Protein AF-0000000080483894 (afdb_homodimer)

Structure (mmCIF, N/CA/C/O backbone):
data_AF-0000000080483894-model_v1
#
loop_
_entity.id
_entity.type
_entity.pdbx_description
1 polymer 'Carbamoylphosphate synthase large subunit'
#
loop_
_atom_site.group_PDB
_atom_site.id
_atom_site.type_symbol
_atom_site.label_atom_id
_atom_site.label_alt_id
_atom_site.label_comp_id
_atom_site.label_asym_id
_atom_site.label_entity_id
_atom_site.label_seq_id
_atom_site.pdbx_PDB_ins_code
_atom_site.Cartn_x
_atom_site.Cartn_y
_atom_site.Cartn_z
_atom_site.occupancy
_atom_site.B_iso_or_equiv
_atom_site.auth_seq_id
_atom_site.auth_comp_id
_atom_site.auth_asym_id
_atom_site.auth_atom_id
_atom_site.pdbx_PDB_model_num
ATOM 1 N N . MET A 1 1 ? -11.719 -23.062 5.309 1 97.94 1 MET A N 1
ATOM 2 C CA . MET A 1 1 ? -10.555 -22.5 5.98 1 97.94 1 MET A CA 1
ATOM 3 C C . MET A 1 1 ? -9.719 -21.672 5.008 1 97.94 1 MET A C 1
ATOM 5 O O . MET A 1 1 ? -9.359 -22.156 3.932 1 97.94 1 MET A O 1
ATOM 9 N N . VAL A 1 2 ? -9.477 -20.438 5.348 1 97.06 2 VAL A N 1
ATOM 10 C CA . VAL A 1 2 ? -8.562 -19.562 4.613 1 97.06 2 VAL A CA 1
ATOM 11 C C . VAL A 1 2 ? -7.18 -19.609 5.254 1 97.06 2 VAL A C 1
ATOM 13 O O . VAL A 1 2 ? -7 -19.156 6.395 1 97.06 2 VAL A O 1
ATOM 16 N N . ALA A 1 3 ? -6.238 -20.188 4.531 1 96.38 3 ALA A N 1
ATOM 17 C CA . ALA A 1 3 ? -4.855 -20.234 5.004 1 96.38 3 ALA A CA 1
ATOM 18 C C . ALA A 1 3 ? -4.055 -19.047 4.488 1 96.38 3 ALA A C 1
ATOM 20 O O . ALA A 1 3 ? -4.016 -18.781 3.281 1 96.38 3 ALA A O 1
ATOM 21 N N . GLY A 1 4 ? -3.369 -18.359 5.324 1 93.06 4 GLY A N 1
ATOM 22 C CA . GLY A 1 4 ? -2.773 -17.078 4.988 1 93.06 4 GLY A CA 1
ATOM 23 C C . GLY A 1 4 ? -3.746 -15.914 5.113 1 93.06 4 GLY A C 1
ATOM 24 O O . GLY A 1 4 ? -3.871 -15.102 4.191 1 93.06 4 GLY A O 1
ATOM 25 N N . ALA A 1 5 ? -4.426 -15.883 6.266 1 90.25 5 ALA A N 1
ATOM 26 C CA . ALA A 1 5 ? -5.531 -14.953 6.473 1 90.25 5 ALA A CA 1
ATOM 27 C C . ALA A 1 5 ? -5.02 -13.516 6.574 1 90.25 5 ALA A C 1
ATOM 29 O O . ALA A 1 5 ? -5.785 -12.562 6.398 1 90.25 5 ALA A O 1
ATOM 30 N N . GLY A 1 6 ? -3.777 -13.359 6.816 1 83.56 6 GLY A N 1
ATOM 31 C CA . GLY A 1 6 ? -3.215 -12.031 6.984 1 83.56 6 GLY A CA 1
ATOM 32 C C . GLY A 1 6 ? -2.877 -11.359 5.668 1 83.56 6 GLY A C 1
ATOM 33 O O . GLY A 1 6 ? -2.502 -10.188 5.645 1 83.56 6 GLY A O 1
ATOM 34 N N . ARG A 1 7 ? -3.037 -12.109 4.602 1 84.75 7 ARG A N 1
ATOM 35 C CA . ARG A 1 7 ? -2.736 -11.547 3.289 1 84.75 7 ARG A CA 1
ATOM 36 C C . ARG A 1 7 ? -3.719 -10.438 2.93 1 84.75 7 ARG A C 1
ATOM 38 O O . ARG A 1 7 ? -4.91 -10.531 3.229 1 84.75 7 ARG A O 1
ATOM 45 N N . LEU A 1 8 ? -3.168 -9.43 2.246 1 79.75 8 LEU A N 1
ATOM 46 C CA . LEU A 1 8 ? -4.039 -8.367 1.763 1 79.75 8 LEU A CA 1
ATOM 47 C C . LEU A 1 8 ? -5.094 -8.914 0.809 1 79.75 8 LEU A C 1
ATOM 49 O O . LEU A 1 8 ? -4.797 -9.789 -0.014 1 79.75 8 LEU A O 1
ATOM 53 N N . GLY A 1 9 ? -6.281 -8.422 0.929 1 81.31 9 GLY A N 1
ATOM 54 C CA . GLY A 1 9 ? -7.359 -8.883 0.065 1 81.31 9 GLY A CA 1
ATOM 55 C C . GLY A 1 9 ? -8.227 -9.945 0.706 1 81.31 9 GLY A C 1
ATOM 56 O O . GLY A 1 9 ? -9.273 -10.312 0.162 1 81.31 9 GLY A O 1
ATOM 57 N N . THR A 1 10 ? -7.816 -10.422 1.887 1 87.31 10 THR A N 1
ATOM 58 C CA . THR A 1 10 ? -8.562 -11.469 2.574 1 87.31 10 THR A CA 1
ATOM 59 C C . THR A 1 10 ? -9.992 -11.016 2.867 1 87.31 10 THR A C 1
ATOM 61 O O . THR A 1 10 ? -10.938 -11.797 2.764 1 87.31 10 THR A O 1
ATOM 64 N N . SER A 1 11 ? -10.172 -9.766 3.252 1 82.19 11 SER A N 1
ATOM 65 C CA . SER A 1 11 ? -11.508 -9.25 3.523 1 82.19 11 SER A CA 1
ATOM 66 C C . SER A 1 11 ? -12.43 -9.438 2.322 1 82.19 11 SER A C 1
ATOM 68 O O . SER A 1 11 ? -13.57 -9.883 2.469 1 82.19 11 SER A O 1
ATOM 70 N N . GLY A 1 12 ? -11.898 -9.094 1.152 1 83.31 12 GLY A N 1
ATOM 71 C CA . GLY A 1 12 ? -12.688 -9.266 -0.061 1 83.31 12 GLY A CA 1
ATOM 72 C C . GLY A 1 12 ? -13.031 -10.711 -0.353 1 83.31 12 GLY A C 1
ATOM 73 O O . GLY A 1 12 ? -14.133 -11.016 -0.814 1 83.31 12 GLY A O 1
ATOM 74 N N . ILE A 1 13 ? -12.109 -11.57 -0.074 1 91.12 13 ILE A N 1
ATOM 75 C CA . ILE A 1 13 ? -12.312 -13 -0.312 1 91.12 13 ILE A CA 1
ATOM 76 C C . ILE A 1 13 ? -13.375 -13.531 0.643 1 91.12 13 ILE A C 1
ATOM 78 O O . ILE A 1 13 ? -14.289 -14.25 0.225 1 91.12 13 ILE A O 1
ATOM 82 N N . VAL A 1 14 ? -13.297 -13.156 1.912 1 90.06 14 VAL A N 1
ATOM 83 C CA . VAL A 1 14 ? -14.25 -13.625 2.916 1 90.06 14 VAL A CA 1
ATOM 84 C C . VAL A 1 14 ? -15.641 -13.078 2.596 1 90.06 14 VAL A C 1
ATOM 86 O O . VAL A 1 14 ? -16.625 -13.812 2.664 1 90.06 14 VAL A O 1
ATOM 89 N N . LYS A 1 15 ? -15.711 -11.836 2.219 1 85.31 15 LYS A N 1
ATOM 90 C CA . LYS A 1 15 ? -16.984 -11.25 1.829 1 85.31 15 LYS A CA 1
ATOM 91 C C . LYS A 1 15 ? -17.594 -11.984 0.634 1 85.31 15 LYS A C 1
ATOM 93 O O . LYS A 1 15 ? -18.797 -12.227 0.592 1 85.31 15 LYS A O 1
ATOM 98 N N . ALA A 1 16 ? -16.75 -12.305 -0.315 1 89.31 16 ALA A N 1
ATOM 99 C CA . ALA A 1 16 ? -17.188 -13.023 -1.503 1 89.31 16 ALA A CA 1
ATOM 100 C C . ALA A 1 16 ? -17.781 -14.383 -1.131 1 89.31 16 ALA A C 1
ATOM 102 O O . ALA A 1 16 ? -18.797 -14.797 -1.686 1 89.31 16 ALA A O 1
ATOM 103 N N . LEU A 1 17 ? -17.188 -15.055 -0.203 1 94.19 17 LEU A N 1
ATOM 104 C CA . LEU A 1 17 ? -17.641 -16.359 0.244 1 94.19 17 LEU A CA 1
ATOM 105 C C . LEU A 1 17 ? -18.984 -16.25 0.968 1 94.19 17 LEU A C 1
ATOM 107 O O . LEU A 1 17 ? -19.812 -17.156 0.885 1 94.19 17 LEU A O 1
ATOM 111 N N . ARG A 1 18 ? -19.172 -15.18 1.619 1 90.44 18 ARG A N 1
ATOM 112 C CA . ARG A 1 18 ? -20.391 -15 2.396 1 90.44 18 ARG A CA 1
ATOM 113 C C . ARG A 1 18 ? -21.531 -14.516 1.514 1 90.44 18 ARG A C 1
ATOM 115 O O . ARG A 1 18 ? -22.703 -14.695 1.851 1 90.44 18 ARG A O 1
ATOM 122 N N . GLN A 1 19 ? -21.219 -13.992 0.455 1 88.06 19 GLN A N 1
ATOM 123 C CA . GLN A 1 19 ? -22.219 -13.383 -0.418 1 88.06 19 GLN A CA 1
ATOM 124 C C . GLN A 1 19 ? -22.906 -14.438 -1.288 1 88.06 19 GLN A C 1
ATOM 126 O O . GLN A 1 19 ? -24.016 -14.219 -1.776 1 88.06 19 GLN A O 1
ATOM 131 N N . THR A 1 20 ? -22.234 -15.5 -1.507 1 90.56 20 THR A N 1
ATOM 132 C CA . THR A 1 20 ? -22.797 -16.516 -2.406 1 90.56 20 THR A CA 1
ATOM 133 C C . THR A 1 20 ? -24.031 -17.156 -1.796 1 90.56 20 THR A C 1
ATOM 135 O O . THR A 1 20 ? -24.141 -17.281 -0.574 1 90.56 20 THR A O 1
ATOM 138 N N . GLU A 1 21 ? -24.969 -17.516 -2.627 1 91.31 21 GLU A N 1
ATOM 139 C CA . GLU A 1 21 ? -26.156 -18.25 -2.188 1 91.31 21 GLU A CA 1
ATOM 140 C C . GLU A 1 21 ? -25.969 -19.766 -2.342 1 91.31 21 GLU A C 1
ATOM 142 O O . GLU A 1 21 ? -26.812 -20.547 -1.928 1 91.31 21 GLU A O 1
ATOM 147 N N . ALA A 1 22 ? -24.875 -20.109 -2.848 1 93.75 22 ALA A N 1
ATOM 148 C CA . ALA A 1 22 ? -24.625 -21.516 -3.158 1 93.75 22 ALA A CA 1
ATOM 149 C C . ALA A 1 22 ? -24.375 -22.312 -1.888 1 93.75 22 ALA A C 1
ATOM 151 O O . ALA A 1 22 ? -24.578 -23.531 -1.858 1 93.75 22 ALA A O 1
ATOM 152 N N . PHE A 1 23 ? -23.875 -21.719 -0.813 1 94.75 23 PHE A N 1
ATOM 153 C CA . PHE A 1 23 ? -23.625 -22.344 0.479 1 94.7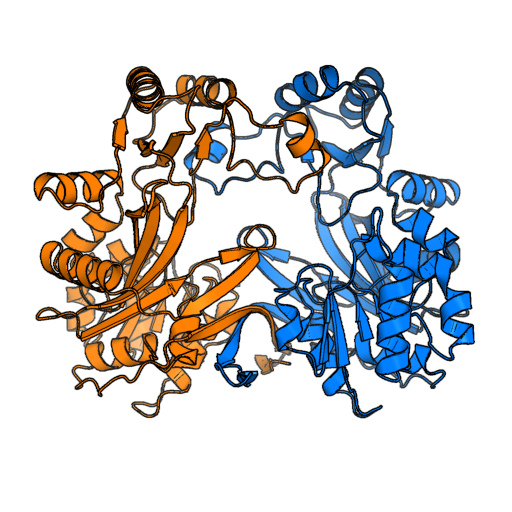5 23 PHE A CA 1
ATOM 154 C C . PHE A 1 23 ? -23.516 -21.297 1.578 1 94.75 23 PHE A C 1
ATOM 156 O O . PHE A 1 23 ? -23.328 -20.109 1.296 1 94.75 23 PHE A O 1
ATOM 163 N N . ASP A 1 24 ? -23.688 -21.766 2.787 1 94.25 24 ASP A N 1
ATOM 164 C CA . ASP A 1 24 ? -23.406 -20.922 3.949 1 94.25 24 ASP A CA 1
ATOM 165 C C . ASP A 1 24 ? -21.969 -21.094 4.406 1 94.25 24 ASP A C 1
ATOM 167 O O . ASP A 1 24 ? -21.531 -22.188 4.75 1 94.25 24 ASP A O 1
ATOM 171 N N . ALA A 1 25 ? -21.328 -20 4.445 1 95.5 25 ALA A N 1
ATOM 172 C CA . ALA A 1 25 ? -19.891 -20.078 4.699 1 95.5 25 ALA A CA 1
ATOM 173 C C . ALA A 1 25 ? -19.578 -19.797 6.168 1 95.5 25 ALA A C 1
ATOM 175 O O . ALA A 1 25 ? -19.922 -18.734 6.684 1 95.5 25 ALA A O 1
ATOM 176 N N . ARG A 1 26 ? -19.062 -20.734 6.84 1 96.25 26 ARG A N 1
ATOM 177 C CA . ARG A 1 26 ? -18.312 -20.5 8.07 1 96.25 26 ARG A CA 1
ATOM 178 C C . ARG A 1 26 ? -16.812 -20.469 7.793 1 96.25 26 ARG A C 1
ATOM 180 O O . ARG A 1 26 ? -16.234 -21.469 7.336 1 96.25 26 ARG A O 1
ATOM 187 N N . VAL A 1 27 ? -16.141 -19.375 8.102 1 96.5 27 VAL A N 1
ATOM 188 C CA . VAL A 1 27 ? -14.773 -19.188 7.645 1 96.5 27 VAL A CA 1
ATOM 189 C C . VAL A 1 27 ? -13.82 -19.281 8.836 1 96.5 27 VAL A C 1
ATOM 191 O O . VAL A 1 27 ? -13.938 -18.516 9.797 1 96.5 27 VAL A O 1
ATOM 194 N N . VAL A 1 28 ? -12.898 -20.234 8.781 1 96.94 28 VAL A N 1
ATOM 195 C CA . VAL A 1 28 ? -11.781 -20.375 9.711 1 96.94 28 VAL A CA 1
ATOM 196 C C . VAL A 1 28 ? -10.523 -19.781 9.086 1 96.94 28 VAL A C 1
ATOM 198 O O . VAL A 1 28 ? -10.148 -20.125 7.961 1 96.94 28 VAL A O 1
ATOM 201 N N . GLY A 1 29 ? -9.906 -18.797 9.766 1 96.38 29 GLY A N 1
ATOM 202 C CA . GLY A 1 29 ? -8.664 -18.219 9.289 1 96.38 29 GLY A CA 1
ATOM 203 C C . GLY A 1 29 ? -7.441 -18.672 10.062 1 96.38 29 GLY A C 1
ATOM 204 O O . GLY A 1 29 ? -7.457 -18.703 11.297 1 96.38 29 GLY A O 1
ATOM 205 N N . VAL A 1 30 ? -6.418 -19.047 9.32 1 95.44 30 VAL A N 1
ATOM 206 C CA . VAL A 1 30 ? -5.168 -19.391 9.992 1 95.44 30 VAL A CA 1
ATOM 207 C C . VAL A 1 30 ? -4.031 -18.547 9.43 1 95.44 30 VAL A C 1
ATOM 209 O O . VAL A 1 30 ? -4.047 -18.188 8.25 1 95.44 30 VAL A O 1
ATOM 212 N N . ASP A 1 31 ? -3.119 -18.219 10.25 1 92.69 31 ASP A N 1
ATOM 213 C CA . ASP A 1 31 ? -1.938 -17.453 9.875 1 92.69 31 ASP A CA 1
ATOM 214 C C . ASP A 1 31 ? -0.796 -17.688 10.859 1 92.69 31 ASP A C 1
ATOM 216 O O . ASP A 1 31 ? -1.023 -18.125 11.992 1 92.69 31 ASP A O 1
ATOM 220 N N . THR A 1 32 ? 0.386 -17.453 10.367 1 90.88 32 THR A N 1
ATOM 221 C CA . THR A 1 32 ? 1.541 -17.578 11.25 1 90.88 32 THR A CA 1
ATOM 222 C C . THR A 1 32 ? 1.652 -16.359 12.172 1 90.88 32 THR A C 1
ATOM 224 O O . THR A 1 32 ? 2.293 -16.438 13.219 1 90.88 32 THR A O 1
ATOM 227 N N . ASP A 1 33 ? 1.071 -15.312 11.758 1 85.31 33 ASP A N 1
ATOM 228 C CA . ASP A 1 33 ? 1.051 -14.086 12.547 1 85.31 33 ASP A CA 1
ATOM 229 C C . ASP A 1 33 ? -0.173 -14.039 13.461 1 85.31 33 ASP A C 1
ATOM 231 O O . ASP A 1 33 ? -1.308 -13.984 12.984 1 85.31 33 ASP A O 1
ATOM 235 N N . PRO A 1 34 ? 0.051 -14.031 14.734 1 83.5 34 PRO A N 1
ATOM 236 C CA . PRO A 1 34 ? -1.087 -13.992 15.656 1 83.5 34 PRO A CA 1
ATOM 237 C C . PRO A 1 34 ? -1.908 -12.711 15.523 1 83.5 34 PRO A C 1
ATOM 239 O O . PRO A 1 34 ? -3.064 -12.664 15.953 1 83.5 34 PRO A O 1
ATOM 242 N N . ASP A 1 35 ? -1.345 -11.711 14.875 1 75.31 35 ASP A N 1
ATOM 243 C CA . ASP A 1 35 ? -2.041 -10.438 14.719 1 75.31 35 ASP A CA 1
ATOM 244 C C . ASP A 1 35 ? -2.426 -10.195 13.266 1 75.31 35 ASP A C 1
ATOM 246 O O . ASP A 1 35 ? -2.545 -9.047 12.828 1 75.31 35 ASP A O 1
ATOM 250 N N . ALA A 1 36 ? -2.578 -11.242 12.602 1 80.69 36 ALA A N 1
ATOM 251 C CA . ALA A 1 36 ? -2.932 -11.117 11.188 1 80.69 36 ALA A CA 1
ATOM 252 C C . ALA A 1 36 ? -4.215 -10.312 11.016 1 80.69 36 ALA A C 1
ATOM 254 O O . ALA A 1 36 ? -5.215 -10.578 11.688 1 80.69 36 ALA A O 1
ATOM 255 N N . CYS A 1 37 ? -4.203 -9.414 10.141 1 73.56 37 CYS A N 1
ATOM 256 C CA . CYS A 1 37 ? -5.32 -8.492 9.953 1 73.56 37 CYS A CA 1
ATOM 257 C C . CYS A 1 37 ? -6.578 -9.242 9.523 1 73.56 37 CYS A C 1
ATOM 259 O O . CYS A 1 37 ? -7.684 -8.875 9.922 1 73.56 37 CYS A O 1
ATOM 261 N N . GLY A 1 38 ? -6.438 -10.289 8.836 1 81.44 38 GLY A N 1
ATOM 262 C CA . GLY A 1 38 ? -7.574 -11.031 8.312 1 81.44 38 GLY A CA 1
ATOM 263 C C . GLY A 1 38 ? -8.367 -11.742 9.391 1 81.44 38 GLY A C 1
ATOM 264 O O . GLY A 1 38 ? -9.5 -12.18 9.148 1 81.44 38 GLY A O 1
ATOM 265 N N . PHE A 1 39 ? -7.781 -11.898 10.609 1 82.31 39 PHE A N 1
ATOM 266 C CA . PHE A 1 39 ? -8.453 -12.602 11.695 1 82.31 39 PHE A CA 1
ATOM 267 C C . PHE A 1 39 ? -9.727 -11.875 12.102 1 82.31 39 PHE A C 1
ATOM 269 O O . PHE A 1 39 ? -10.648 -12.484 12.648 1 82.31 39 PHE A O 1
ATOM 276 N N . SER A 1 40 ? -9.781 -10.648 11.758 1 74.56 40 SER A N 1
ATOM 277 C CA . SER A 1 40 ? -10.953 -9.859 12.125 1 74.56 40 SER A CA 1
ATOM 278 C C . SER A 1 40 ? -12.125 -10.141 11.195 1 74.56 40 SER A C 1
ATOM 280 O O . SER A 1 40 ? -13.266 -9.781 11.5 1 74.56 40 SER A O 1
ATOM 282 N N . PHE A 1 41 ? -11.922 -10.859 10.117 1 78 41 PHE A N 1
ATOM 283 C CA . PHE A 1 41 ? -12.961 -11.031 9.109 1 78 41 PHE A CA 1
ATOM 284 C C . PHE A 1 41 ? -13.516 -12.453 9.148 1 78 41 PHE A C 1
ATOM 286 O O . PHE A 1 41 ? -14.469 -12.773 8.438 1 78 41 PHE A O 1
ATOM 293 N N . VAL A 1 42 ? -12.922 -13.258 9.977 1 88.19 42 VAL A N 1
ATOM 294 C CA . VAL A 1 42 ? -13.281 -14.672 9.938 1 88.19 42 VAL A CA 1
ATOM 295 C C . VAL A 1 42 ? -14.062 -15.039 11.195 1 88.19 42 VAL A C 1
ATOM 297 O O . VAL A 1 42 ? -14.125 -14.258 12.148 1 88.19 42 VAL A O 1
ATOM 300 N N . ASP A 1 43 ? -14.703 -16.219 11.164 1 88.88 43 ASP A N 1
ATOM 301 C CA . ASP A 1 43 ? -15.516 -16.672 12.289 1 88.88 43 ASP A CA 1
ATOM 302 C C . ASP A 1 43 ? -14.633 -17.219 13.406 1 88.88 43 ASP A C 1
ATOM 304 O O . ASP A 1 43 ? -14.93 -17.016 14.594 1 88.88 43 ASP A O 1
ATOM 308 N N . THR A 1 44 ? -13.633 -17.938 13.055 1 92.19 44 THR A N 1
ATOM 309 C CA . THR A 1 44 ? -12.641 -18.469 13.977 1 92.19 44 THR A CA 1
ATOM 310 C C . THR A 1 44 ? -11.227 -18.234 13.438 1 92.19 44 THR A C 1
ATOM 312 O O . THR A 1 44 ? -10.977 -18.391 12.242 1 92.19 44 THR A O 1
ATOM 315 N N . ALA A 1 45 ? -10.375 -17.781 14.367 1 92.56 45 ALA A N 1
ATOM 316 C CA . ALA A 1 45 ? -8.984 -17.516 14.008 1 92.56 45 ALA A CA 1
ATOM 317 C C . ALA A 1 45 ? -8.023 -18.391 14.812 1 92.56 45 ALA A C 1
ATOM 319 O O . ALA A 1 45 ? -8.273 -18.672 15.984 1 92.56 45 ALA A O 1
ATOM 320 N N . ALA A 1 46 ? -6.949 -18.812 14.195 1 94.69 46 ALA A N 1
ATOM 321 C CA . ALA A 1 46 ? -5.918 -19.578 14.891 1 94.69 46 ALA A CA 1
ATOM 322 C C . ALA A 1 46 ? -4.539 -19.312 14.305 1 94.69 46 ALA A C 1
ATOM 324 O O . ALA A 1 46 ? -4.402 -19.109 13.094 1 94.69 46 ALA A O 1
ATOM 325 N N . THR A 1 47 ? -3.588 -19.359 15.148 1 94.62 47 THR A N 1
ATOM 326 C CA . THR A 1 47 ? -2.203 -19.203 14.719 1 94.62 47 THR A CA 1
ATOM 327 C C . THR A 1 47 ? -1.557 -20.562 14.461 1 94.62 47 THR A C 1
ATOM 329 O O . THR A 1 47 ? -1.769 -21.516 15.219 1 94.62 47 THR A O 1
ATOM 332 N N . VAL A 1 48 ? -0.8 -20.641 13.438 1 95.19 48 VAL A N 1
ATOM 333 C CA . VAL A 1 48 ? -0.118 -21.875 13.086 1 95.19 48 VAL A CA 1
ATOM 334 C C . VAL A 1 48 ? 1.389 -21.641 13.016 1 95.19 48 VAL A C 1
ATOM 336 O O . VAL A 1 48 ? 1.842 -20.5 13 1 95.19 48 VAL A O 1
ATOM 339 N N . SER A 1 49 ? 2.174 -22.719 12.93 1 93.31 49 SER A N 1
ATOM 340 C CA . SER A 1 49 ? 3.629 -22.656 12.82 1 93.31 49 SER A CA 1
ATOM 341 C C . SER A 1 49 ? 4.059 -22.156 11.445 1 93.31 49 SER A C 1
ATOM 343 O O . SER A 1 49 ? 3.318 -22.297 10.469 1 93.31 49 SER A O 1
ATOM 345 N N . PRO A 1 50 ? 5.246 -21.578 11.383 1 89.94 50 PRO A N 1
ATOM 346 C CA . PRO A 1 50 ? 5.766 -21.141 10.086 1 89.94 50 PRO A CA 1
ATOM 347 C C . PRO A 1 50 ? 5.957 -22.312 9.109 1 89.94 50 PRO A C 1
ATOM 349 O O . PRO A 1 50 ? 6.117 -23.453 9.539 1 89.94 50 PRO A O 1
ATOM 352 N N . VAL A 1 51 ? 5.906 -21.953 7.848 1 85.94 51 VAL A N 1
ATOM 353 C CA . VAL A 1 51 ? 6.023 -22.953 6.781 1 85.94 51 VAL A CA 1
ATOM 354 C C . VAL A 1 51 ? 7.422 -23.562 6.793 1 85.94 51 VAL A C 1
ATOM 356 O O . VAL A 1 51 ? 7.586 -24.75 6.52 1 85.94 51 VAL A O 1
ATOM 359 N N . ASN A 1 52 ? 8.32 -22.656 7.172 1 81.12 52 ASN A N 1
ATOM 360 C CA . ASN A 1 52 ? 9.688 -23.156 7.238 1 81.12 52 ASN A CA 1
ATOM 361 C C . ASN A 1 52 ? 10.031 -23.656 8.641 1 81.12 52 ASN A C 1
ATOM 363 O O . ASN A 1 52 ? 10 -22.891 9.602 1 81.12 52 ASN A O 1
ATOM 367 N N . GLY A 1 53 ? 10.336 -25 8.766 1 72.81 53 GLY A N 1
ATOM 368 C CA . GLY A 1 53 ? 10.922 -25.531 9.977 1 72.81 53 GLY A CA 1
ATOM 369 C C . GLY A 1 53 ? 9.891 -25.891 11.039 1 72.81 53 GLY A C 1
ATOM 370 O O . GLY A 1 53 ? 10.242 -26.266 12.156 1 72.81 53 GLY A O 1
ATOM 371 N N . GLY A 1 54 ? 8.633 -25.656 10.703 1 77.56 54 GLY A N 1
ATOM 372 C CA . GLY A 1 54 ? 7.66 -25.922 11.75 1 77.56 54 GLY A CA 1
ATOM 373 C C . GLY A 1 54 ? 6.699 -27.047 11.398 1 77.56 54 GLY A C 1
ATOM 374 O O . GLY A 1 54 ? 6.977 -27.859 10.516 1 77.56 54 GLY A O 1
ATOM 375 N N . ASP A 1 55 ? 5.781 -27.141 12.242 1 92 55 ASP A N 1
ATOM 376 C CA . ASP A 1 55 ? 4.727 -28.141 12.141 1 92 55 ASP A CA 1
ATOM 377 C C . ASP A 1 55 ? 3.488 -27.578 11.453 1 92 55 ASP A C 1
ATOM 379 O O . ASP A 1 55 ? 2.361 -27.797 11.906 1 92 55 ASP A O 1
ATOM 383 N N . TYR A 1 56 ? 3.766 -26.906 10.328 1 95.31 56 TYR A N 1
ATOM 384 C CA . TYR A 1 56 ? 2.688 -26.188 9.664 1 95.31 56 TYR A CA 1
ATOM 385 C C . TYR A 1 56 ? 1.558 -27.125 9.273 1 95.31 56 TYR A C 1
ATOM 387 O O . TYR A 1 56 ? 0.397 -26.891 9.617 1 95.31 56 TYR A O 1
ATOM 395 N N . ILE A 1 57 ? 1.864 -28.234 8.641 1 96.19 57 ILE A N 1
ATOM 396 C CA . ILE A 1 57 ? 0.848 -29.141 8.117 1 96.19 57 ILE A CA 1
ATOM 397 C C . ILE A 1 57 ? 0.082 -29.781 9.281 1 96.19 57 ILE A C 1
ATOM 399 O O . ILE A 1 57 ? -1.147 -29.859 9.25 1 96.19 57 ILE A O 1
ATOM 403 N N . SER A 1 58 ? 0.829 -30.172 10.273 1 96.19 58 SER A N 1
ATOM 404 C CA . SER A 1 58 ? 0.187 -30.766 11.445 1 96.19 58 SER A CA 1
ATOM 405 C C . SER A 1 58 ? -0.747 -29.781 12.125 1 96.19 58 SER A C 1
ATOM 407 O O . SER A 1 58 ? -1.852 -30.141 12.539 1 96.19 58 SER A O 1
ATOM 409 N N . ASP A 1 59 ? -0.268 -28.562 12.242 1 97 59 ASP A N 1
ATOM 410 C CA . ASP A 1 59 ? -1.094 -27.531 12.859 1 97 59 ASP A CA 1
ATOM 411 C C . ASP A 1 59 ? -2.377 -27.312 12.062 1 97 59 ASP A C 1
ATOM 413 O O . ASP A 1 59 ? -3.471 -27.281 12.633 1 97 59 ASP A O 1
ATOM 417 N N . VAL A 1 60 ? -2.244 -27.156 10.789 1 97.19 60 VAL A N 1
ATOM 418 C CA . VAL A 1 60 ? -3.377 -26.875 9.914 1 97.19 60 VAL A CA 1
ATOM 419 C C . VAL A 1 60 ? -4.367 -28.031 9.953 1 97.19 60 VAL A C 1
ATOM 421 O O . VAL A 1 60 ? -5.578 -27.828 10.07 1 97.19 60 VAL A O 1
ATOM 424 N N . ARG A 1 61 ? -3.854 -29.25 9.906 1 97.12 61 ARG A N 1
ATOM 425 C CA . ARG A 1 61 ? -4.711 -30.422 9.953 1 97.12 61 ARG A CA 1
ATOM 426 C C . ARG A 1 61 ? -5.465 -30.5 11.273 1 97.12 61 ARG A C 1
ATOM 428 O O . ARG A 1 61 ? -6.66 -30.797 11.297 1 97.12 61 ARG A O 1
ATOM 435 N N . GLY A 1 62 ? -4.684 -30.281 12.352 1 96.94 62 GLY A N 1
ATOM 436 C CA . GLY A 1 62 ? -5.309 -30.297 13.664 1 96.94 62 GLY A CA 1
ATOM 437 C C . GLY A 1 62 ? -6.449 -29.312 13.797 1 96.94 62 GLY A C 1
ATOM 438 O O . GLY A 1 62 ? -7.527 -29.656 14.281 1 96.94 62 GLY A O 1
ATOM 439 N N . ILE A 1 63 ? -6.254 -28.109 13.367 1 97.44 63 ILE A N 1
ATOM 440 C CA . ILE A 1 63 ? -7.27 -27.062 13.445 1 97.44 63 ILE A CA 1
ATOM 441 C C . ILE A 1 63 ? -8.43 -27.406 12.516 1 97.44 63 ILE A C 1
ATOM 443 O O . ILE A 1 63 ? -9.602 -27.234 12.883 1 97.44 63 ILE A O 1
ATOM 447 N N . ALA A 1 64 ? -8.125 -27.875 11.336 1 97.88 64 ALA A N 1
ATOM 448 C CA . ALA A 1 64 ? -9.156 -28.219 10.359 1 97.88 64 ALA A CA 1
ATOM 449 C C . ALA A 1 64 ? -10.078 -29.297 10.906 1 97.88 64 ALA A C 1
ATOM 451 O O . ALA A 1 64 ? -11.297 -29.219 10.742 1 97.88 64 ALA A O 1
ATOM 452 N N . ARG A 1 65 ? -9.523 -30.266 11.555 1 96.75 65 ARG A N 1
ATOM 453 C CA . ARG A 1 65 ? -10.312 -31.344 12.141 1 96.75 65 ARG A CA 1
ATOM 454 C C . ARG A 1 65 ? -11.195 -30.812 13.273 1 96.75 65 ARG A C 1
ATOM 456 O O . ARG A 1 65 ? -12.391 -31.109 13.328 1 96.75 65 ARG A O 1
ATOM 463 N N . ARG A 1 66 ? -10.578 -30.078 14.078 1 96.62 66 ARG A N 1
ATOM 464 C CA . ARG A 1 66 ? -11.289 -29.516 15.234 1 96.62 66 ARG A CA 1
ATOM 465 C C . ARG A 1 66 ? -12.469 -28.672 14.789 1 96.62 66 ARG A C 1
ATOM 467 O O . ARG A 1 66 ? -13.523 -28.688 15.422 1 96.62 66 ARG A O 1
ATOM 474 N N . GLU A 1 67 ? -12.305 -27.953 13.672 1 97 67 GLU A N 1
ATOM 475 C CA . GLU A 1 67 ? -13.305 -26.984 13.234 1 97 67 GLU A CA 1
ATOM 476 C C . GLU A 1 67 ? -14.203 -27.578 12.156 1 97 67 GLU A C 1
ATOM 478 O O . GLU A 1 67 ? -15.023 -26.875 11.562 1 97 67 GLU A O 1
ATOM 483 N N . ASP A 1 68 ? -14.039 -28.812 11.82 1 97.19 68 ASP A N 1
ATOM 484 C CA . ASP A 1 68 ? -14.836 -29.516 10.828 1 97.19 68 ASP A CA 1
ATOM 485 C C . ASP A 1 68 ? -14.773 -28.812 9.477 1 97.19 68 ASP A C 1
ATOM 487 O O . ASP A 1 68 ? -15.812 -28.516 8.883 1 97.19 68 ASP A O 1
ATOM 491 N N . VAL A 1 69 ? -13.609 -28.531 9.023 1 98.06 69 VAL A N 1
ATOM 492 C CA . VAL A 1 69 ? -13.375 -27.812 7.773 1 98.06 69 VAL A CA 1
ATOM 493 C C . VAL A 1 69 ? -13.641 -28.75 6.594 1 98.06 69 VAL A C 1
ATOM 495 O O . VAL A 1 69 ? -13.242 -29.922 6.613 1 98.06 69 VAL A O 1
ATOM 498 N N . ASP A 1 70 ? -14.328 -28.219 5.562 1 98.44 70 ASP A N 1
ATOM 499 C CA . ASP A 1 70 ? -14.586 -28.984 4.348 1 98.44 70 ASP A CA 1
ATOM 500 C C . ASP A 1 70 ? -13.547 -28.672 3.271 1 98.44 70 ASP A C 1
ATOM 502 O O . ASP A 1 70 ? -13.125 -29.562 2.533 1 98.44 70 ASP A O 1
ATOM 506 N N . VAL A 1 71 ? -13.188 -27.422 3.193 1 98.56 71 VAL A N 1
ATOM 507 C CA . VAL A 1 71 ? -12.328 -26.953 2.111 1 98.56 71 VAL A CA 1
ATOM 508 C C . VAL A 1 71 ? -11.258 -26.016 2.672 1 98.56 71 VAL A C 1
ATOM 510 O O . VAL A 1 71 ? -11.531 -25.188 3.541 1 98.56 71 VAL A O 1
ATOM 513 N N . ILE A 1 72 ? -10.039 -26.219 2.238 1 98.38 72 ILE A N 1
ATOM 514 C CA . ILE A 1 72 ? -8.953 -25.297 2.557 1 98.38 72 ILE A CA 1
ATOM 515 C C . ILE A 1 72 ? -8.609 -24.453 1.328 1 98.38 72 ILE A C 1
ATOM 517 O O . ILE A 1 72 ? -8.383 -25 0.242 1 98.38 72 ILE A O 1
ATOM 521 N N . LEU A 1 73 ? -8.625 -23.188 1.465 1 97.81 73 LEU A N 1
ATOM 522 C CA . LEU A 1 73 ? -8.297 -22.188 0.449 1 97.81 73 LEU A CA 1
ATOM 523 C C . LEU A 1 73 ? -6.98 -21.484 0.78 1 97.81 73 LEU A C 1
ATOM 525 O O . LEU A 1 73 ? -6.969 -20.5 1.506 1 97.81 73 LEU A O 1
ATOM 529 N N . PRO A 1 74 ? -5.895 -21.969 0.207 1 96.56 74 PRO A N 1
ATOM 530 C CA . PRO A 1 74 ? -4.609 -21.328 0.467 1 96.56 74 PRO A CA 1
ATOM 531 C C . PRO A 1 74 ? -4.453 -20 -0.277 1 96.56 74 PRO A C 1
ATOM 533 O O . PRO A 1 74 ? -4.793 -19.906 -1.459 1 96.56 74 PRO A O 1
ATOM 536 N N . LEU A 1 75 ? -3.855 -18.984 0.414 1 92.88 75 LEU A N 1
ATOM 537 C CA . LEU A 1 75 ? -3.746 -17.672 -0.207 1 92.88 75 LEU A CA 1
ATOM 538 C C . LEU A 1 75 ? -2.283 -17.297 -0.414 1 92.88 75 LEU A C 1
ATOM 540 O O . LEU A 1 75 ? -1.982 -16.344 -1.145 1 92.88 75 LEU A O 1
ATOM 544 N N . MET A 1 76 ? -1.397 -18 0.154 1 88.12 76 MET A N 1
ATOM 545 C CA . MET A 1 76 ? 0.008 -17.609 0.086 1 88.12 76 MET A CA 1
ATOM 546 C C . MET A 1 76 ? 0.83 -18.656 -0.658 1 88.12 76 MET A C 1
ATOM 548 O O . MET A 1 76 ? 0.674 -19.859 -0.423 1 88.12 76 MET A O 1
ATOM 552 N N . ALA A 1 77 ? 1.712 -18.141 -1.394 1 79.5 77 ALA A N 1
ATOM 553 C CA . ALA A 1 77 ? 2.562 -19 -2.211 1 79.5 77 ALA A CA 1
ATOM 554 C C . ALA A 1 77 ? 3.402 -19.922 -1.338 1 79.5 77 ALA A C 1
ATOM 556 O O . ALA A 1 77 ? 3.6 -21.094 -1.678 1 79.5 77 ALA A O 1
ATOM 557 N N . ALA A 1 78 ? 3.855 -19.422 -0.269 1 78.38 78 ALA A N 1
ATOM 558 C CA . ALA A 1 78 ? 4.754 -20.172 0.599 1 78.38 78 ALA A CA 1
ATOM 559 C C . ALA A 1 78 ? 4.059 -21.422 1.15 1 78.38 78 ALA A C 1
ATOM 561 O O . ALA A 1 78 ? 4.711 -22.438 1.418 1 78.38 78 ALA A O 1
ATOM 562 N N . GLU A 1 79 ? 2.773 -21.391 1.223 1 90.12 79 GLU A N 1
ATOM 563 C CA . GLU A 1 79 ? 2.023 -22.5 1.814 1 90.12 79 GLU A CA 1
ATOM 564 C C . GLU A 1 79 ? 1.566 -23.484 0.747 1 90.12 79 GLU A C 1
ATOM 566 O O . GLU A 1 79 ? 1.282 -24.641 1.051 1 90.12 79 GLU A O 1
ATOM 571 N N . LEU A 1 80 ? 1.474 -23 -0.432 1 92.06 80 LEU A N 1
ATOM 572 C CA . LEU A 1 80 ? 0.895 -23.797 -1.518 1 92.06 80 LEU A CA 1
ATOM 573 C C . LEU A 1 80 ? 1.671 -25.094 -1.724 1 92.06 80 LEU A C 1
ATOM 575 O O . LEU A 1 80 ? 1.073 -26.156 -1.87 1 92.06 80 LEU A O 1
ATOM 579 N N . ARG A 1 81 ? 2.959 -25 -1.712 1 89.25 81 ARG A N 1
ATOM 580 C CA . ARG A 1 81 ? 3.764 -26.188 -1.966 1 89.25 81 ARG A CA 1
ATOM 581 C C . ARG A 1 81 ? 3.527 -27.25 -0.894 1 89.25 81 ARG A C 1
ATOM 583 O O . ARG A 1 81 ? 3.316 -28.422 -1.208 1 89.25 81 ARG A O 1
ATOM 590 N N . LEU A 1 82 ? 3.561 -26.859 0.321 1 92.81 82 LEU A N 1
ATOM 591 C CA . LEU A 1 82 ? 3.365 -27.766 1.438 1 92.81 82 LEU A CA 1
ATOM 592 C C . LEU A 1 82 ? 1.975 -28.391 1.393 1 92.81 82 LEU A C 1
ATOM 594 O O . LEU A 1 82 ? 1.823 -29.594 1.601 1 92.81 82 LEU A O 1
ATOM 598 N N . LEU A 1 83 ? 1.036 -27.609 1.126 1 96.31 83 LEU A N 1
ATOM 599 C CA . LEU A 1 83 ? -0.343 -28.078 1.095 1 96.31 83 LEU A CA 1
ATOM 600 C C . LEU A 1 83 ? -0.57 -29.016 -0.087 1 96.31 83 LEU A C 1
ATOM 602 O O . LEU A 1 83 ? -1.295 -30 0.03 1 96.31 83 LEU A O 1
ATOM 606 N N . ALA A 1 84 ? 0.059 -28.672 -1.195 1 95.75 84 ALA A N 1
ATOM 607 C CA . ALA A 1 84 ? -0.039 -29.547 -2.367 1 95.75 84 ALA A CA 1
ATOM 608 C C . ALA A 1 84 ? 0.55 -30.922 -2.08 1 95.75 84 ALA A C 1
ATOM 610 O O . ALA A 1 84 ? -0.034 -31.938 -2.449 1 95.75 84 ALA A O 1
ATOM 611 N N . GLU A 1 85 ? 1.625 -30.953 -1.426 1 94.5 85 GLU A N 1
ATOM 612 C CA . GLU A 1 85 ? 2.297 -32.219 -1.099 1 94.5 85 GLU A CA 1
ATOM 613 C C . GLU A 1 85 ? 1.496 -33 -0.078 1 94.5 85 GLU A C 1
ATOM 615 O O . GLU A 1 85 ? 1.561 -34.25 -0.062 1 94.5 85 GLU A O 1
ATOM 620 N N . ALA A 1 86 ? 0.797 -32.375 0.754 1 95.81 86 ALA A N 1
ATOM 621 C CA . ALA A 1 86 ? 0.046 -33.031 1.821 1 95.81 86 ALA A CA 1
ATOM 622 C C . ALA A 1 86 ? -1.402 -33.25 1.404 1 95.81 86 ALA A C 1
ATOM 624 O O . ALA A 1 86 ? -2.236 -33.656 2.229 1 95.81 86 ALA A O 1
ATOM 625 N N . LYS A 1 87 ? -1.711 -33.031 0.23 1 96 87 LYS A N 1
ATOM 626 C CA . LYS A 1 87 ? -3.084 -33.062 -0.266 1 96 87 LYS A CA 1
ATOM 627 C C . LYS A 1 87 ? -3.775 -34.375 0.099 1 96 87 LYS A C 1
ATOM 629 O O . LYS A 1 87 ? -4.922 -34.375 0.554 1 96 87 LYS A O 1
ATOM 634 N N . SER A 1 88 ? -3.141 -35.469 -0.083 1 95.56 88 SER A N 1
ATOM 635 C CA . SER A 1 88 ? -3.715 -36.781 0.182 1 95.56 88 SER A CA 1
ATOM 636 C C . SER A 1 88 ? -4.062 -36.969 1.658 1 95.56 88 SER A C 1
ATOM 638 O O . SER A 1 88 ? -5.066 -37.594 2 1 95.56 88 SER A O 1
ATOM 640 N N . ALA A 1 89 ? -3.193 -36.438 2.467 1 96.12 89 ALA A N 1
ATOM 641 C CA . ALA A 1 89 ? -3.449 -36.531 3.902 1 96.12 89 ALA A CA 1
ATOM 642 C C . ALA A 1 89 ? -4.734 -35.781 4.27 1 96.12 89 ALA A C 1
ATOM 644 O O . ALA A 1 89 ? -5.516 -36.25 5.098 1 96.12 89 ALA A O 1
ATOM 645 N N . PHE A 1 90 ? -4.973 -34.688 3.717 1 97.62 90 PHE A N 1
ATOM 646 C CA . PHE A 1 90 ? -6.184 -33.906 3.959 1 97.62 90 PHE A CA 1
ATOM 647 C C . PHE A 1 90 ? -7.402 -34.625 3.387 1 97.62 90 PHE A C 1
ATOM 649 O O . PHE A 1 90 ? -8.461 -34.656 4.023 1 97.62 90 PHE A O 1
ATOM 656 N N . GLU A 1 91 ? -7.223 -35.156 2.201 1 95.88 91 GLU A N 1
ATOM 657 C CA . GLU A 1 91 ? -8.312 -35.906 1.57 1 95.88 91 GLU A CA 1
ATOM 658 C C . GLU A 1 91 ? -8.766 -37.062 2.434 1 95.8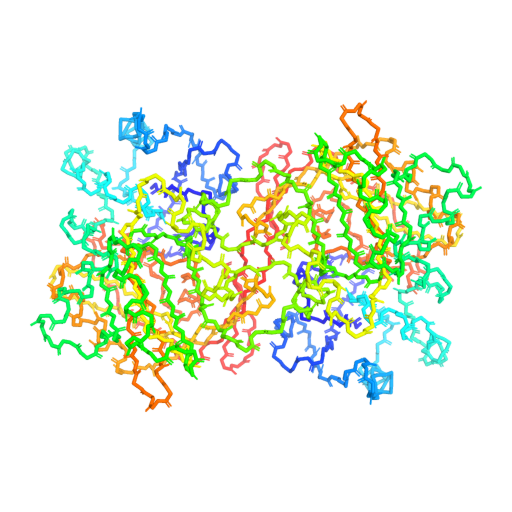8 91 GLU A C 1
ATOM 660 O O . GLU A 1 91 ? -9.953 -37.375 2.521 1 95.88 91 GLU A O 1
ATOM 665 N N . ASN A 1 92 ? -7.836 -37.656 3.016 1 96.25 92 ASN A N 1
ATOM 666 C CA . ASN A 1 92 ? -8.141 -38.75 3.918 1 96.25 92 ASN A CA 1
ATOM 667 C C . ASN A 1 92 ? -8.961 -38.312 5.117 1 96.25 92 ASN A C 1
ATOM 669 O O . ASN A 1 92 ? -9.695 -39.094 5.715 1 96.25 92 ASN A O 1
ATOM 673 N N . ASP A 1 93 ? -8.82 -37.094 5.465 1 96.38 93 ASP A N 1
ATOM 674 C CA . ASP A 1 93 ? -9.586 -36.5 6.566 1 96.38 93 ASP A CA 1
ATOM 675 C C . ASP A 1 93 ? -10.922 -35.938 6.074 1 96.38 93 ASP A C 1
ATOM 677 O O . ASP A 1 93 ? -11.688 -35.375 6.855 1 96.38 93 ASP A O 1
ATOM 681 N N . GLY A 1 94 ? -11.188 -36.125 4.789 1 96.94 94 GLY A N 1
ATOM 682 C CA . GLY A 1 94 ? -12.414 -35.594 4.211 1 96.94 94 GLY A CA 1
ATOM 683 C C . GLY A 1 94 ? -12.344 -34.125 3.9 1 96.94 94 GLY A C 1
ATOM 684 O O . GLY A 1 94 ? -13.375 -33.438 3.812 1 96.94 94 GLY A O 1
ATOM 685 N N . ILE A 1 95 ? -11.164 -33.625 3.805 1 98.12 95 ILE A N 1
ATOM 686 C CA . ILE A 1 95 ? -10.953 -32.188 3.566 1 98.12 95 ILE A CA 1
ATOM 687 C C . ILE A 1 95 ? -10.375 -31.984 2.168 1 98.12 95 ILE A C 1
ATOM 689 O O . ILE A 1 95 ? -9.391 -32.625 1.795 1 98.12 95 ILE A O 1
ATOM 693 N N . GLU A 1 96 ? -10.984 -31.141 1.389 1 98 96 GLU A N 1
ATOM 694 C CA . GLU A 1 96 ? -10.461 -30.797 0.067 1 98 96 GLU A CA 1
ATOM 695 C C . GLU A 1 96 ? -9.555 -29.578 0.127 1 98 96 GLU A C 1
ATOM 697 O O . GLU A 1 96 ? -9.914 -28.562 0.738 1 98 96 GLU A O 1
ATOM 702 N N . VAL A 1 97 ? -8.383 -29.672 -0.459 1 98.06 97 VAL A N 1
ATOM 703 C CA . VAL A 1 97 ? -7.461 -28.531 -0.531 1 98.06 97 VAL A CA 1
ATOM 704 C C . VAL A 1 97 ? -7.469 -27.953 -1.943 1 98.06 97 VAL A C 1
ATOM 706 O O . VAL A 1 97 ? -7.211 -28.672 -2.916 1 98.06 97 VAL A O 1
ATOM 709 N N . MET A 1 98 ? -7.766 -26.672 -2.051 1 97.94 98 MET A N 1
ATOM 710 C CA . MET A 1 98 ? -7.844 -26 -3.342 1 97.94 98 MET A CA 1
ATOM 711 C C . MET A 1 98 ? -6.453 -25.625 -3.85 1 97.94 98 MET A C 1
ATOM 713 O O . MET A 1 98 ? -6.094 -24.453 -3.887 1 97.94 98 MET A O 1
ATOM 717 N N . VAL A 1 99 ? -5.77 -26.609 -4.312 1 97.31 99 VAL A N 1
ATOM 718 C CA . VAL A 1 99 ? -4.426 -26.391 -4.832 1 97.31 99 VAL A CA 1
ATOM 719 C C . VAL A 1 99 ? -4.148 -27.359 -5.98 1 97.31 99 VAL A C 1
ATOM 721 O O . VAL A 1 99 ? -4.66 -28.484 -5.996 1 97.31 99 VAL A O 1
ATOM 724 N N . SER A 1 100 ? -3.385 -26.906 -6.926 1 96.38 100 SER A N 1
ATOM 725 C CA . SER A 1 100 ? -2.957 -27.766 -8.023 1 96.38 100 SER A CA 1
ATOM 726 C C . SER A 1 100 ? -2.01 -28.844 -7.535 1 96.38 100 SER A C 1
ATOM 728 O O . SER A 1 100 ? -1.567 -28.828 -6.387 1 96.38 100 SER A O 1
ATOM 730 N N . ASP A 1 101 ? -1.747 -29.75 -8.445 1 95.25 101 ASP A N 1
ATOM 731 C CA . ASP A 1 101 ? -0.78 -30.812 -8.156 1 95.25 101 ASP A CA 1
ATOM 732 C C . ASP A 1 101 ? 0.591 -30.219 -7.828 1 95.25 101 ASP A C 1
ATOM 734 O O . ASP A 1 101 ? 0.962 -29.172 -8.352 1 95.25 101 ASP A O 1
ATOM 738 N N . PRO A 1 102 ? 1.397 -30.953 -6.977 1 95.19 102 PRO A N 1
ATOM 739 C CA . PRO A 1 102 ? 2.701 -30.453 -6.547 1 95.19 102 PRO A CA 1
ATOM 740 C C . PRO A 1 102 ? 3.605 -30.078 -7.723 1 95.19 102 PRO A C 1
ATOM 742 O O . PRO A 1 102 ? 4.359 -29.109 -7.641 1 95.19 102 PRO A O 1
ATOM 745 N N . ARG A 1 103 ? 3.561 -30.844 -8.727 1 95.5 103 ARG A N 1
ATOM 746 C CA . ARG A 1 103 ? 4.395 -30.562 -9.891 1 95.5 103 ARG A CA 1
ATOM 747 C C . ARG A 1 103 ? 4.023 -29.219 -10.516 1 95.5 103 ARG A C 1
ATOM 749 O O . ARG A 1 103 ? 4.898 -28.391 -10.789 1 95.5 103 ARG A O 1
ATOM 756 N N . ALA A 1 104 ? 2.748 -28.984 -10.75 1 95.5 104 ALA A N 1
ATOM 757 C CA . ALA A 1 104 ? 2.268 -27.719 -11.312 1 95.5 104 ALA A CA 1
ATOM 758 C C . ALA A 1 104 ? 2.619 -26.547 -10.414 1 95.5 104 ALA A C 1
ATOM 760 O O . ALA A 1 104 ? 3.035 -25.484 -10.891 1 95.5 104 ALA A O 1
ATOM 761 N N . VAL A 1 105 ? 2.465 -26.766 -9.094 1 95.56 105 VAL A N 1
ATOM 762 C CA . VAL A 1 105 ? 2.783 -25.719 -8.125 1 95.56 105 VAL A CA 1
ATOM 763 C C . VAL A 1 105 ? 4.277 -25.391 -8.188 1 95.56 105 VAL A C 1
ATOM 765 O O . VAL A 1 105 ? 4.668 -24.234 -8.172 1 95.56 105 VAL A O 1
ATOM 768 N N . SER A 1 106 ? 5.078 -26.375 -8.273 1 94.31 106 SER A N 1
ATOM 769 C CA . SER A 1 106 ? 6.523 -26.188 -8.344 1 94.31 106 SER A CA 1
ATOM 770 C C . SER A 1 106 ? 6.926 -25.406 -9.586 1 94.31 106 SER A C 1
ATOM 772 O O . SER A 1 106 ? 7.723 -24.469 -9.5 1 94.31 106 SER A O 1
ATOM 774 N N . ILE A 1 107 ? 6.375 -25.734 -10.68 1 95.56 107 ILE A N 1
ATOM 775 C CA . ILE A 1 107 ? 6.711 -25.094 -11.945 1 95.56 107 ILE A CA 1
ATOM 776 C C . ILE A 1 107 ? 6.285 -23.625 -11.898 1 95.56 107 ILE A C 1
ATOM 778 O O . ILE A 1 107 ? 7.062 -22.734 -12.25 1 95.56 107 ILE A O 1
ATOM 782 N N . THR A 1 108 ? 5.086 -23.359 -11.43 1 95.25 108 THR A N 1
ATOM 783 C CA . THR A 1 108 ? 4.547 -22 -11.453 1 95.25 108 THR A CA 1
ATOM 784 C C . THR A 1 108 ? 5.23 -21.125 -10.406 1 95.25 108 THR A C 1
AT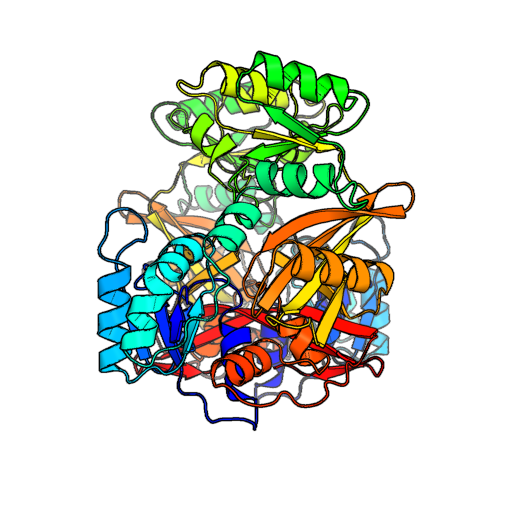OM 786 O O . THR A 1 108 ? 5.258 -19.906 -10.531 1 95.25 108 THR A O 1
ATOM 789 N N . SER A 1 109 ? 5.859 -21.734 -9.414 1 93.06 109 SER A N 1
ATOM 790 C CA . SER A 1 109 ? 6.512 -20.984 -8.352 1 93.06 109 SER A CA 1
ATOM 791 C C . SER A 1 109 ? 7.922 -20.562 -8.75 1 93.06 109 SER A C 1
ATOM 793 O O . SER A 1 109 ? 8.562 -19.781 -8.062 1 93.06 109 SER A O 1
ATOM 795 N N . ASP A 1 110 ? 8.398 -21.094 -9.805 1 94.88 110 ASP A N 1
ATOM 796 C CA . ASP A 1 110 ? 9.719 -20.812 -10.352 1 94.88 110 ASP A CA 1
ATOM 797 C C . ASP A 1 110 ? 9.617 -20.188 -11.742 1 94.88 110 ASP A C 1
ATOM 799 O O . ASP A 1 110 ? 9.492 -20.891 -12.742 1 94.88 110 ASP A O 1
ATOM 803 N N . THR A 1 111 ? 9.789 -18.906 -11.781 1 95.69 111 THR A N 1
ATOM 804 C CA . THR A 1 111 ? 9.594 -18.188 -13.031 1 95.69 111 THR A CA 1
ATOM 805 C C . THR A 1 111 ? 10.539 -18.688 -14.109 1 95.69 111 THR A C 1
ATOM 807 O O . THR A 1 111 ? 10.164 -18.781 -15.281 1 95.69 111 THR A O 1
ATOM 810 N N . GLY A 1 112 ? 11.766 -18.969 -13.719 1 96.69 112 GLY A N 1
ATOM 811 C CA . GLY A 1 112 ? 12.695 -19.531 -14.688 1 96.69 112 GLY A CA 1
ATOM 812 C C . GLY A 1 112 ? 12.234 -20.859 -15.25 1 96.69 112 GLY A C 1
ATOM 813 O O . GLY A 1 112 ? 12.266 -21.062 -16.469 1 96.69 112 GLY A O 1
ATOM 814 N N . GLU A 1 113 ? 11.812 -21.719 -14.398 1 96.5 113 GLU A N 1
ATOM 815 C CA . GLU A 1 113 ? 11.312 -23.016 -14.828 1 96.5 113 GLU A CA 1
ATOM 816 C C . GLU A 1 113 ? 10.039 -22.875 -15.672 1 96.5 113 GLU A C 1
ATOM 818 O O . GLU A 1 113 ? 9.875 -23.562 -16.672 1 96.5 113 GLU A O 1
ATOM 823 N N . LEU A 1 114 ? 9.195 -22.031 -15.219 1 97.31 114 LEU A N 1
ATOM 824 C CA . LEU A 1 114 ? 7.953 -21.766 -15.945 1 97.31 114 LEU A CA 1
ATOM 825 C C . LEU A 1 114 ? 8.25 -21.312 -17.375 1 97.31 114 LEU A C 1
ATOM 827 O O . LEU A 1 114 ? 7.699 -21.875 -18.328 1 97.31 114 LEU A O 1
ATOM 831 N N . TYR A 1 115 ? 9.148 -20.359 -17.531 1 97.88 115 TYR A N 1
ATOM 832 C CA . TYR A 1 115 ? 9.5 -19.844 -18.859 1 97.88 115 TYR A CA 1
ATOM 833 C C . TYR A 1 115 ? 10.156 -20.922 -19.703 1 97.88 115 TYR A C 1
ATOM 835 O O . TYR A 1 115 ? 9.852 -21.047 -20.891 1 97.88 115 TYR A O 1
ATOM 843 N N . ASP A 1 116 ? 10.969 -21.672 -19.094 1 97.31 116 ASP A N 1
ATOM 844 C CA . ASP A 1 116 ? 11.625 -22.75 -19.812 1 97.31 116 ASP A CA 1
ATOM 845 C C . ASP A 1 116 ? 10.594 -23.734 -20.391 1 97.31 116 ASP A C 1
ATOM 847 O O . ASP A 1 116 ? 10.688 -24.125 -21.547 1 97.31 116 ASP A O 1
ATOM 851 N N . ARG A 1 117 ? 9.672 -24.125 -19.594 1 96.81 117 ARG A N 1
ATOM 852 C CA . ARG A 1 117 ? 8.664 -25.094 -20 1 96.81 117 ARG A CA 1
ATOM 853 C C . ARG A 1 117 ? 7.793 -24.547 -21.125 1 96.81 117 ARG A C 1
ATOM 855 O O . ARG A 1 117 ? 7.473 -25.25 -22.078 1 96.81 117 ARG A O 1
ATOM 862 N N . LEU A 1 118 ? 7.426 -23.312 -20.969 1 97 118 LEU A N 1
ATOM 863 C CA . LEU A 1 118 ? 6.59 -22.703 -21.984 1 97 118 LEU A CA 1
ATOM 864 C C . LEU A 1 118 ? 7.375 -22.469 -23.281 1 97 118 LEU A C 1
ATOM 866 O O . LEU A 1 118 ? 6.824 -22.609 -24.375 1 97 118 LEU A O 1
ATOM 870 N N . ALA A 1 119 ? 8.625 -22.141 -23.141 1 95.44 119 ALA A N 1
ATOM 871 C CA . ALA A 1 119 ? 9.477 -21.922 -24.297 1 95.44 119 ALA A CA 1
ATOM 872 C C . ALA A 1 119 ? 9.625 -23.203 -25.109 1 95.44 119 ALA A C 1
ATOM 874 O O . ALA A 1 119 ? 9.672 -23.172 -26.344 1 95.44 119 ALA A O 1
ATOM 875 N N . LYS A 1 120 ? 9.75 -24.234 -24.438 1 94 120 LYS A N 1
ATOM 876 C CA . LYS A 1 120 ? 9.875 -25.531 -25.109 1 94 120 LYS A CA 1
ATOM 877 C C . LYS A 1 120 ? 8.633 -25.828 -25.953 1 94 120 LYS A C 1
ATOM 879 O O . LYS A 1 120 ? 8.719 -26.531 -26.953 1 94 120 LYS A O 1
ATOM 884 N N . GLN A 1 121 ? 7.559 -25.281 -25.547 1 91.88 121 GLN A N 1
ATOM 885 C CA . GLN A 1 121 ? 6.316 -25.438 -26.297 1 91.88 121 GLN A CA 1
ATOM 886 C C . GLN A 1 121 ? 6.156 -24.328 -27.328 1 91.88 121 GLN A C 1
ATOM 888 O O . GLN A 1 121 ? 5.113 -24.234 -27.984 1 91.88 121 GLN A O 1
ATOM 893 N N . VAL A 1 122 ? 7.09 -23.531 -27.453 1 90 122 VAL A N 1
ATOM 894 C CA . VAL A 1 122 ? 7.082 -22.375 -28.344 1 90 122 VAL A CA 1
ATOM 895 C C . VAL A 1 122 ? 5.848 -21.516 -28.078 1 90 122 VAL A C 1
ATOM 897 O O . VAL A 1 122 ? 5.156 -21.094 -29 1 90 122 VAL A O 1
ATOM 900 N N . HIS A 1 123 ? 5.484 -21.438 -26.844 1 90.06 123 HIS A N 1
ATOM 901 C CA . HIS A 1 123 ? 4.348 -20.594 -26.484 1 90.06 123 HIS A CA 1
ATOM 902 C C . HIS A 1 123 ? 4.668 -19.125 -26.672 1 90.06 123 HIS A C 1
ATOM 904 O O . HIS A 1 123 ? 5.723 -18.656 -26.234 1 90.06 123 HIS A O 1
ATOM 910 N N . PRO A 1 124 ? 3.822 -18.359 -27.188 1 92.44 124 PRO A N 1
ATOM 911 C CA . PRO A 1 124 ? 4.148 -16.969 -27.562 1 92.44 124 PRO A CA 1
ATOM 912 C C . PRO A 1 124 ? 4.168 -16.031 -26.359 1 92.44 124 PRO A C 1
ATOM 914 O O . PRO A 1 124 ? 4.609 -14.883 -26.484 1 92.44 124 PRO A O 1
ATOM 917 N N . SER A 1 125 ? 3.793 -16.438 -25.234 1 94.06 125 SER A N 1
ATOM 918 C CA . SER A 1 125 ? 3.619 -15.57 -24.078 1 94.06 125 SER A CA 1
ATOM 919 C C . SER A 1 125 ? 4.922 -15.422 -23.297 1 94.06 125 SER A C 1
ATOM 921 O O . SER A 1 125 ? 4.984 -14.664 -22.328 1 94.06 125 SER A O 1
ATOM 923 N N . VAL A 1 126 ? 5.953 -16.109 -23.656 1 97.12 126 VAL A N 1
ATOM 924 C CA . VAL A 1 126 ? 7.199 -16.062 -22.906 1 97.12 126 VAL A CA 1
ATOM 925 C C . VAL A 1 126 ? 8.016 -14.844 -23.328 1 97.12 126 VAL A C 1
ATOM 927 O O . VAL A 1 126 ? 8.266 -14.633 -24.516 1 97.12 126 VAL A O 1
ATOM 930 N N . PRO A 1 127 ? 8.359 -14.031 -22.453 1 97.88 127 PRO A N 1
ATOM 931 C CA . PRO A 1 127 ? 9.281 -12.953 -22.812 1 97.88 127 PRO A CA 1
ATOM 932 C C . PRO A 1 127 ? 10.695 -13.453 -23.109 1 97.88 127 PRO A C 1
ATOM 934 O O . PRO A 1 127 ? 11.016 -14.609 -22.812 1 97.88 127 PRO A O 1
ATOM 937 N N . GLU A 1 128 ? 11.477 -12.633 -23.75 1 97.69 128 GLU A N 1
ATOM 938 C CA . GLU A 1 128 ? 12.898 -12.961 -23.812 1 97.69 128 GLU A CA 1
ATOM 939 C C . GLU A 1 128 ? 13.516 -12.992 -22.422 1 97.69 128 GLU A C 1
ATOM 941 O O . GLU A 1 128 ? 13.297 -12.086 -21.609 1 97.69 128 GLU A O 1
ATOM 946 N N . PHE A 1 129 ? 14.211 -14.078 -22.141 1 98.44 129 PHE A N 1
ATOM 947 C CA . PHE A 1 129 ? 14.742 -14.203 -20.781 1 98.44 129 PHE A CA 1
ATOM 948 C C . PHE A 1 129 ? 15.992 -15.062 -20.766 1 98.44 129 PHE A C 1
ATOM 950 O O . PHE A 1 129 ? 16.281 -15.773 -21.734 1 98.44 129 PHE A O 1
ATOM 957 N N . TYR A 1 130 ? 16.75 -14.969 -19.656 1 98.62 130 TYR A N 1
ATOM 958 C CA . TYR A 1 130 ? 17.906 -15.805 -19.359 1 98.62 130 TYR A CA 1
ATOM 959 C C . TYR A 1 130 ? 17.906 -16.219 -17.891 1 98.62 130 TYR A C 1
ATOM 961 O O . TYR A 1 130 ? 17.672 -15.391 -17 1 98.62 130 TYR A O 1
ATOM 969 N N . ARG A 1 131 ? 18.172 -17.5 -17.688 1 98.12 131 ARG A N 1
ATOM 970 C CA . ARG A 1 131 ? 18.453 -17.953 -16.328 1 98.12 131 ARG A CA 1
ATOM 971 C C . ARG A 1 131 ? 19.953 -17.828 -16.016 1 98.12 131 ARG A C 1
ATOM 973 O O . ARG A 1 131 ? 20.781 -18.25 -16.828 1 98.12 131 ARG A O 1
ATOM 980 N N . VAL A 1 132 ? 20.281 -17.234 -14.875 1 98.12 132 VAL A N 1
ATOM 981 C CA . VAL A 1 132 ? 21.703 -17.016 -14.586 1 98.12 132 VAL A CA 1
ATOM 982 C C . VAL A 1 132 ? 22 -17.453 -13.148 1 98.12 132 VAL A C 1
ATOM 984 O O . VAL A 1 132 ? 21.172 -17.297 -12.258 1 98.12 132 VAL A O 1
ATOM 987 N N . THR A 1 133 ? 23.25 -17.938 -12.938 1 96.81 133 THR A N 1
ATOM 988 C CA . THR A 1 133 ? 23.641 -18.438 -11.625 1 96.81 133 THR A CA 1
ATOM 989 C C . THR A 1 133 ? 25 -17.891 -11.227 1 96.81 133 THR A C 1
ATOM 991 O O . THR A 1 133 ? 25.562 -18.297 -10.211 1 96.81 133 THR A O 1
ATOM 994 N N . THR A 1 134 ? 25.578 -17.016 -12.055 1 96.12 134 THR A N 1
ATOM 995 C CA . THR A 1 134 ? 26.844 -16.359 -11.734 1 96.12 134 THR A CA 1
ATOM 996 C C . THR A 1 134 ? 26.797 -14.883 -12.109 1 96.12 134 THR A C 1
ATOM 998 O O . THR A 1 134 ? 26 -14.477 -12.953 1 96.12 134 THR A O 1
ATOM 1001 N N . PRO A 1 135 ? 27.656 -14.109 -11.5 1 95.5 135 PRO A N 1
ATOM 1002 C CA . PRO A 1 135 ? 27.734 -12.695 -11.875 1 95.5 135 PRO A CA 1
ATOM 1003 C C . PRO A 1 135 ? 28.062 -12.484 -13.352 1 95.5 135 PRO A C 1
ATOM 1005 O O . PRO A 1 135 ? 27.516 -11.57 -13.984 1 95.5 135 PRO A O 1
ATOM 1008 N N . GLU A 1 136 ? 28.922 -13.32 -13.859 1 96.12 136 GLU A N 1
ATOM 1009 C CA . GLU A 1 136 ? 29.312 -13.203 -15.266 1 96.12 136 GLU A CA 1
ATOM 1010 C C . GLU A 1 136 ? 28.125 -13.461 -16.188 1 96.12 136 GLU A C 1
ATOM 1012 O O . GLU A 1 136 ? 27.906 -12.719 -17.141 1 96.12 136 GLU A O 1
ATOM 1017 N N . GLU A 1 137 ? 27.422 -14.5 -15.859 1 98 137 GLU A N 1
ATOM 1018 C CA . GLU A 1 137 ? 26.234 -14.812 -16.641 1 98 137 GLU A CA 1
ATOM 1019 C C . GLU A 1 137 ? 25.219 -13.672 -16.562 1 98 137 GLU A C 1
ATOM 1021 O O . GLU A 1 137 ? 24.547 -13.367 -17.547 1 98 137 GLU A O 1
ATOM 1026 N N . PHE A 1 138 ? 25.125 -13.086 -15.422 1 98.25 138 PHE A N 1
ATOM 1027 C CA . PHE A 1 138 ? 24.203 -11.977 -15.211 1 98.25 138 PHE A CA 1
ATOM 1028 C C . PHE A 1 138 ? 24.562 -10.797 -16.109 1 98.25 138 PHE A C 1
ATOM 1030 O O . PHE A 1 138 ? 23.688 -10.266 -16.812 1 98.25 138 PHE A O 1
ATOM 1037 N N . ILE A 1 139 ? 25.766 -10.43 -16.109 1 98 139 ILE A N 1
ATOM 1038 C CA . ILE A 1 139 ? 26.234 -9.312 -16.906 1 98 139 ILE A CA 1
ATOM 1039 C C . ILE A 1 139 ? 25.984 -9.594 -18.391 1 98 139 ILE A C 1
ATOM 1041 O O . ILE A 1 139 ? 25.469 -8.734 -19.109 1 98 139 ILE A O 1
ATOM 1045 N N . ASP A 1 140 ? 26.297 -10.797 -18.797 1 98.5 140 ASP A N 1
ATOM 1046 C CA . ASP A 1 140 ? 26.094 -11.18 -20.188 1 98.5 140 ASP A CA 1
ATOM 1047 C C . ASP A 1 140 ? 24.625 -11.094 -20.594 1 98.5 140 ASP A C 1
ATOM 1049 O O . ASP A 1 140 ? 24.297 -10.586 -21.656 1 98.5 140 ASP A O 1
ATOM 1053 N N . ALA A 1 141 ? 23.781 -11.586 -19.734 1 98.69 141 ALA A N 1
ATOM 1054 C CA . ALA A 1 141 ? 22.344 -11.586 -20 1 98.69 141 ALA A CA 1
ATOM 1055 C C . ALA A 1 141 ? 21.797 -10.164 -20.109 1 98.69 141 ALA A C 1
ATOM 1057 O O . ALA A 1 141 ? 21.016 -9.852 -21 1 98.69 141 ALA A O 1
ATOM 1058 N N . VAL A 1 142 ? 22.219 -9.328 -19.203 1 98.69 142 VAL A N 1
ATOM 1059 C CA . VAL A 1 142 ? 21.781 -7.938 -19.156 1 98.69 142 VAL A CA 1
ATOM 1060 C C . VAL A 1 142 ? 22.172 -7.227 -20.453 1 98.69 142 VAL A C 1
ATOM 1062 O O . VAL A 1 142 ? 21.344 -6.527 -21.047 1 98.69 142 VAL A O 1
ATOM 1065 N N . HIS A 1 143 ? 23.375 -7.453 -20.922 1 98.44 143 HIS A N 1
ATOM 1066 C CA . HIS A 1 143 ? 23.844 -6.84 -22.156 1 98.44 143 HIS A CA 1
ATOM 1067 C C . HIS A 1 143 ? 23.141 -7.434 -23.359 1 98.44 143 HIS A C 1
ATOM 1069 O O . HIS A 1 143 ? 22.797 -6.719 -24.312 1 98.44 143 HIS A O 1
ATOM 1075 N N . ALA A 1 144 ? 22.938 -8.703 -23.312 1 98.5 144 ALA A N 1
ATOM 1076 C CA . ALA A 1 144 ? 22.266 -9.383 -24.422 1 98.5 144 ALA A CA 1
ATOM 1077 C C . ALA A 1 144 ? 20.844 -8.836 -24.625 1 98.5 144 ALA A C 1
ATOM 1079 O O . ALA A 1 144 ? 20.344 -8.781 -25.75 1 98.5 144 ALA A O 1
ATOM 1080 N N . LEU A 1 145 ? 20.234 -8.391 -23.562 1 98.44 145 LEU A N 1
ATOM 1081 C CA . LEU A 1 145 ? 18.859 -7.895 -23.625 1 98.44 145 LEU A CA 1
ATOM 1082 C C . LEU A 1 145 ? 18.844 -6.406 -23.953 1 98.44 145 LEU A C 1
ATOM 1084 O O . LEU A 1 145 ? 17.766 -5.805 -24.031 1 98.44 145 LEU A O 1
ATOM 1088 N N . GLY A 1 146 ? 20 -5.789 -24.078 1 97.94 146 GLY A N 1
ATOM 1089 C CA . GLY A 1 146 ? 20.062 -4.477 -24.703 1 97.94 146 GLY A CA 1
ATOM 1090 C C . GLY A 1 146 ? 20.469 -3.377 -23.734 1 97.94 146 GLY A C 1
ATOM 1091 O O . GLY A 1 146 ? 20.531 -2.207 -24.125 1 97.94 146 GLY A O 1
ATOM 1092 N N . TYR A 1 147 ? 20.734 -3.629 -22.484 1 97.94 147 TYR A N 1
ATOM 1093 C CA . TYR A 1 147 ? 21.203 -2.615 -21.562 1 97.94 147 TYR A CA 1
ATOM 1094 C C . TYR A 1 147 ? 22.562 -2.066 -21.984 1 97.94 147 TYR A C 1
ATOM 1096 O O . TYR A 1 147 ? 23.422 -2.814 -22.469 1 97.94 147 TYR A O 1
ATOM 1104 N N . PRO A 1 148 ? 22.891 -0.855 -22.016 1 97.12 148 PRO A N 1
ATOM 1105 C CA . PRO A 1 148 ? 22.172 0.19 -21.297 1 97.12 148 PRO A CA 1
ATOM 1106 C C . PRO A 1 148 ? 21.172 0.935 -22.172 1 97.12 148 PRO A C 1
ATOM 1108 O O . PRO A 1 148 ? 20.531 1.891 -21.719 1 97.12 148 PRO A O 1
ATOM 1111 N N . HIS A 1 149 ? 21.016 0.546 -23.422 1 97 149 HIS A N 1
ATOM 1112 C CA . HIS A 1 149 ? 20.141 1.264 -24.344 1 97 149 HIS A CA 1
ATOM 1113 C C . HIS A 1 149 ? 18.672 0.955 -24.047 1 97 149 HIS A C 1
ATOM 1115 O O . HIS A 1 149 ? 17.797 1.774 -24.328 1 97 149 HIS A O 1
ATOM 1121 N N . GLN A 1 150 ? 18.453 -0.278 -23.562 1 96.75 150 GLN A N 1
ATOM 1122 C CA . GLN A 1 150 ? 17.109 -0.713 -23.172 1 96.75 150 GLN A CA 1
ATOM 1123 C C . GLN A 1 150 ? 17.062 -1.056 -21.688 1 96.75 150 GLN A C 1
ATOM 1125 O O . GLN A 1 150 ? 18.062 -1.451 -21.094 1 96.75 150 GLN A O 1
ATOM 1130 N N . ARG A 1 151 ? 15.922 -0.86 -21.172 1 97.38 151 ARG A N 1
ATOM 1131 C CA . ARG A 1 151 ? 15.711 -1.337 -19.812 1 97.38 151 ARG A CA 1
ATOM 1132 C C . ARG A 1 151 ? 15.68 -2.861 -19.75 1 97.38 151 ARG A C 1
ATOM 1134 O O . ARG A 1 151 ? 15.25 -3.51 -20.719 1 97.38 151 ARG A O 1
ATOM 1141 N N . VAL A 1 152 ? 16.094 -3.367 -18.656 1 98.56 152 VAL A N 1
ATOM 1142 C CA . VAL A 1 152 ? 16.125 -4.809 -18.438 1 98.56 152 VAL A CA 1
ATOM 1143 C C . VAL A 1 152 ? 15.648 -5.125 -17.031 1 98.56 152 VAL A C 1
ATOM 1145 O O . VAL A 1 152 ? 15.922 -4.375 -16.094 1 98.56 152 VAL A O 1
ATOM 1148 N N . CYS A 1 153 ? 14.953 -6.207 -16.891 1 98.25 153 CYS A N 1
ATOM 1149 C CA . CYS A 1 153 ? 14.445 -6.602 -15.578 1 98.25 153 CYS A CA 1
ATOM 1150 C C . CYS A 1 153 ? 15.164 -7.844 -15.062 1 98.25 153 CYS A C 1
ATOM 1152 O O . CYS A 1 153 ? 15.672 -8.648 -15.852 1 98.25 153 CYS A O 1
ATOM 1154 N N . PHE A 1 154 ? 15.188 -7.977 -13.758 1 98.06 154 PHE A N 1
ATOM 1155 C CA . PHE A 1 154 ? 15.641 -9.234 -13.18 1 98.06 154 PHE A CA 1
ATOM 1156 C C . PHE A 1 154 ? 14.953 -9.492 -11.844 1 98.06 154 PHE A C 1
ATOM 1158 O O . PHE A 1 154 ? 14.469 -8.555 -11.195 1 98.06 154 PHE A O 1
ATOM 1165 N N . LYS A 1 155 ? 14.898 -10.711 -11.461 1 96.69 155 LYS A N 1
ATOM 1166 C CA . LYS A 1 155 ? 14.352 -11.156 -10.18 1 96.69 155 LYS A CA 1
ATOM 1167 C C . LYS A 1 155 ? 14.82 -12.57 -9.844 1 96.69 155 LYS A C 1
ATOM 1169 O O . LYS A 1 155 ? 15.258 -13.312 -10.734 1 96.69 155 LYS A O 1
ATOM 1174 N N . PRO A 1 156 ? 14.797 -12.898 -8.586 1 95.75 156 PRO A N 1
ATOM 1175 C CA . PRO A 1 156 ? 15.008 -14.312 -8.273 1 95.75 156 PRO A CA 1
ATOM 1176 C C . PRO A 1 156 ? 13.984 -15.219 -8.961 1 95.75 156 PRO A C 1
ATOM 1178 O O . PRO A 1 156 ? 12.82 -14.852 -9.109 1 95.75 156 PRO A O 1
ATOM 1181 N N . SER A 1 157 ? 14.422 -16.359 -9.344 1 95.12 157 SER A N 1
ATOM 1182 C CA . SER A 1 157 ? 13.547 -17.281 -10.055 1 95.12 157 SER A CA 1
ATOM 1183 C C . SER A 1 157 ? 12.352 -17.688 -9.195 1 95.12 157 SER A C 1
ATOM 1185 O O . SER A 1 157 ? 11.242 -17.828 -9.695 1 95.12 157 SER A O 1
ATOM 1187 N N . ILE A 1 158 ? 12.664 -17.906 -7.988 1 90.25 158 ILE A N 1
ATOM 1188 C CA . ILE A 1 158 ? 11.617 -18.188 -7.02 1 90.25 158 ILE A CA 1
ATOM 1189 C C . ILE A 1 158 ? 11.352 -16.953 -6.16 1 90.25 158 ILE A C 1
ATOM 1191 O O . ILE A 1 158 ? 12.148 -16.625 -5.281 1 90.25 158 ILE A O 1
ATOM 1195 N N . ALA A 1 159 ? 10.422 -16.25 -6.523 1 80.94 159 ALA A N 1
ATOM 1196 C CA . ALA A 1 159 ? 10.086 -15.023 -5.797 1 80.94 159 ALA A CA 1
ATOM 1197 C C . ALA A 1 159 ? 8.578 -14.758 -5.828 1 80.94 159 ALA A C 1
ATOM 1199 O O . ALA A 1 159 ? 7.883 -15.219 -6.734 1 80.94 159 ALA A O 1
ATOM 1200 N N . ASN A 1 160 ? 8.195 -14.195 -4.711 1 74.19 160 ASN A N 1
ATOM 1201 C CA . ASN A 1 160 ? 6.785 -13.82 -4.629 1 74.19 160 ASN A CA 1
ATOM 1202 C C . ASN A 1 160 ? 6.617 -12.336 -4.32 1 74.19 160 ASN A C 1
ATOM 1204 O O . ASN A 1 160 ? 7.508 -11.711 -3.746 1 74.19 160 ASN A O 1
ATOM 1208 N N . GLU A 1 161 ? 5.555 -11.742 -4.754 1 74 161 GLU A N 1
ATOM 1209 C CA . GLU A 1 161 ? 5.113 -10.406 -4.359 1 74 161 GLU A CA 1
ATOM 1210 C C . GLU A 1 161 ? 6.184 -9.359 -4.656 1 74 161 GLU A C 1
ATOM 1212 O O . GLU A 1 161 ? 6.504 -8.523 -3.805 1 74 161 GLU A O 1
ATOM 1217 N N . MET A 1 162 ? 6.859 -9.477 -5.688 1 82.25 162 MET A N 1
ATOM 1218 C CA . MET A 1 162 ? 7.801 -8.484 -6.195 1 82.25 162 MET A CA 1
ATOM 1219 C C . MET A 1 162 ? 9.109 -8.516 -5.41 1 82.25 162 MET A C 1
ATOM 1221 O O . MET A 1 162 ? 9.984 -7.676 -5.613 1 82.25 162 MET A O 1
ATOM 1225 N N . ARG A 1 163 ? 9.219 -9.43 -4.543 1 86.75 163 ARG A N 1
ATOM 1226 C CA . ARG A 1 163 ? 10.469 -9.539 -3.797 1 86.75 163 ARG A CA 1
ATOM 1227 C C . ARG A 1 163 ? 11.641 -9.805 -4.734 1 86.75 163 ARG A C 1
ATOM 1229 O O . ARG A 1 163 ? 11.625 -10.766 -5.504 1 86.75 163 ARG A O 1
ATOM 1236 N N . GLY A 1 164 ? 12.602 -8.953 -4.688 1 92 164 GLY A N 1
ATOM 1237 C CA . GLY A 1 164 ? 13.828 -9.102 -5.461 1 92 164 GLY A CA 1
ATOM 1238 C C . GLY A 1 164 ? 13.688 -8.625 -6.895 1 92 164 GLY A C 1
ATOM 1239 O O . GLY A 1 164 ? 14.625 -8.727 -7.684 1 92 164 GLY A O 1
ATOM 1240 N N . PHE A 1 165 ? 12.57 -8.07 -7.195 1 94.94 165 PHE A N 1
ATOM 1241 C CA . PHE A 1 165 ? 12.367 -7.578 -8.555 1 94.94 165 PHE A CA 1
ATOM 1242 C C . PHE A 1 165 ? 13.031 -6.219 -8.75 1 94.94 165 PHE A C 1
ATOM 1244 O O . PHE A 1 165 ? 12.906 -5.332 -7.898 1 94.94 165 PHE A O 1
ATOM 1251 N N . HIS A 1 166 ? 13.695 -6.047 -9.867 1 96.62 166 HIS A N 1
ATOM 1252 C CA . HIS A 1 166 ? 14.32 -4.77 -10.188 1 96.62 166 HIS A CA 1
ATOM 1253 C C . HIS A 1 166 ? 14.297 -4.504 -11.688 1 96.62 166 HIS A C 1
ATOM 1255 O O . HIS A 1 166 ? 14.289 -5.441 -12.492 1 96.62 166 HIS A O 1
ATOM 1261 N N . ILE A 1 167 ? 14.25 -3.289 -12.047 1 97.25 167 ILE A N 1
ATOM 1262 C CA . ILE A 1 167 ? 14.398 -2.799 -13.414 1 97.25 167 ILE A CA 1
ATOM 1263 C C . ILE A 1 167 ? 15.711 -2.025 -13.547 1 97.25 167 ILE A C 1
ATOM 1265 O O . ILE A 1 167 ? 15.93 -1.048 -12.82 1 97.25 167 ILE A O 1
ATOM 1269 N N . LEU A 1 168 ? 16.562 -2.451 -14.375 1 97.88 168 LEU A N 1
ATOM 1270 C CA . LEU A 1 168 ? 17.781 -1.719 -14.68 1 97.88 168 LEU A CA 1
ATOM 1271 C C . LEU A 1 168 ? 17.516 -0.637 -15.719 1 97.88 168 LEU A C 1
ATOM 1273 O O . LEU A 1 168 ? 17.078 -0.933 -16.828 1 97.88 168 LEU A O 1
ATOM 1277 N N . ASP A 1 169 ? 17.766 0.541 -15.375 1 97.5 169 ASP A N 1
ATOM 1278 C CA . ASP A 1 169 ? 17.594 1.71 -16.234 1 97.5 169 ASP A CA 1
ATOM 1279 C C . ASP A 1 169 ? 18.781 2.664 -16.109 1 97.5 169 ASP A C 1
ATOM 1281 O O . ASP A 1 169 ? 18.938 3.348 -15.094 1 97.5 169 ASP A O 1
ATOM 1285 N N . SER A 1 170 ? 19.562 2.754 -17.156 1 94.62 170 SER A N 1
ATOM 1286 C CA . SER A 1 170 ? 20.781 3.562 -17.109 1 94.62 170 SER A CA 1
ATOM 1287 C C . SER A 1 170 ? 20.453 5.051 -17.094 1 94.62 170 SER A C 1
ATOM 1289 O O . SER A 1 170 ? 21.297 5.875 -16.75 1 94.62 170 SER A O 1
ATOM 1291 N N . LYS A 1 171 ? 19.328 5.453 -17.406 1 93.12 171 LYS A N 1
ATOM 1292 C CA . LYS A 1 171 ? 18.969 6.859 -17.516 1 93.12 171 LYS A CA 1
ATOM 1293 C C . LYS A 1 171 ? 18.172 7.32 -16.297 1 93.12 171 LYS A C 1
ATOM 1295 O O . LYS A 1 171 ? 17.562 8.398 -16.312 1 93.12 171 LYS A O 1
ATOM 1300 N N . ILE A 1 172 ? 18.125 6.527 -15.32 1 90.19 172 ILE A N 1
ATOM 1301 C CA . ILE A 1 172 ? 17.328 6.816 -14.141 1 90.19 172 ILE A CA 1
ATOM 1302 C C . ILE A 1 172 ? 17.766 8.141 -13.523 1 90.19 172 ILE A C 1
ATOM 1304 O O . ILE A 1 172 ? 18.969 8.453 -13.516 1 90.19 172 ILE A O 1
ATOM 1308 N N . ASP A 1 173 ? 16.797 8.93 -13.062 1 88.25 173 ASP A N 1
ATOM 1309 C CA . ASP A 1 173 ? 17.062 10.172 -12.352 1 88.25 173 ASP A CA 1
ATOM 1310 C C . ASP A 1 173 ? 17.344 9.906 -10.875 1 88.25 173 ASP A C 1
ATOM 1312 O O . ASP A 1 173 ? 16.469 10.086 -10.023 1 88.25 173 ASP A O 1
ATOM 1316 N N . ARG A 1 174 ? 18.594 9.648 -10.602 1 86.56 174 ARG A N 1
ATOM 1317 C CA . ARG A 1 174 ? 18.969 9.25 -9.25 1 86.56 174 ARG A CA 1
ATOM 1318 C C . ARG A 1 174 ? 18.719 10.375 -8.258 1 86.56 174 ARG A C 1
ATOM 1320 O O . ARG A 1 174 ? 18.281 10.125 -7.133 1 86.56 174 ARG A O 1
ATOM 1327 N N . SER A 1 175 ? 19.016 11.547 -8.648 1 86.94 175 SER A N 1
ATOM 1328 C CA . SER A 1 175 ? 18.812 12.68 -7.758 1 86.94 175 SER A CA 1
ATOM 1329 C C . SER A 1 175 ? 17.344 12.914 -7.461 1 86.94 175 SER A C 1
ATOM 1331 O O . SER A 1 175 ? 16.969 13.133 -6.309 1 86.94 175 SER A O 1
ATOM 1333 N N . GLY A 1 176 ? 16.547 12.891 -8.516 1 86.88 176 GLY A N 1
ATOM 1334 C CA . GLY A 1 176 ? 15.109 13.047 -8.344 1 86.88 176 GLY A CA 1
ATOM 1335 C C . GLY A 1 176 ? 14.484 11.969 -7.48 1 86.88 176 GLY A C 1
ATOM 1336 O O . GLY A 1 176 ? 13.625 12.25 -6.645 1 86.88 176 GLY A O 1
ATOM 1337 N N . ILE A 1 177 ? 14.922 10.805 -7.609 1 85.5 177 ILE A N 1
ATOM 1338 C CA . ILE A 1 177 ? 14.414 9.672 -6.848 1 85.5 177 ILE A CA 1
ATOM 1339 C C . ILE A 1 177 ? 14.773 9.836 -5.371 1 85.5 177 ILE A C 1
ATOM 1341 O O . ILE A 1 177 ? 13.945 9.594 -4.492 1 85.5 177 ILE A O 1
ATOM 1345 N N . LEU A 1 178 ? 15.938 10.297 -5.117 1 88 178 LEU A N 1
ATOM 1346 C CA . LEU A 1 178 ? 16.438 10.422 -3.754 1 88 178 LEU A CA 1
ATOM 1347 C C . LEU A 1 178 ? 15.703 11.531 -3.006 1 88 178 LEU A C 1
ATOM 1349 O O . LEU A 1 178 ? 15.43 11.406 -1.812 1 88 178 LEU A O 1
ATOM 1353 N N . THR A 1 179 ? 15.289 12.57 -3.746 1 88.19 179 THR A N 1
ATOM 1354 C CA . THR A 1 179 ? 14.883 13.773 -3.025 1 88.19 179 THR A CA 1
ATOM 1355 C C . THR A 1 179 ? 13.398 14.039 -3.213 1 88.19 179 THR A C 1
ATOM 1357 O O . THR A 1 179 ? 12.789 14.773 -2.432 1 88.19 179 THR A O 1
ATOM 1360 N N . ASN A 1 180 ? 12.789 13.453 -4.211 1 85.62 180 ASN A N 1
ATOM 1361 C CA . ASN A 1 180 ? 11.453 13.93 -4.551 1 85.62 180 ASN A CA 1
ATOM 1362 C C . ASN A 1 180 ? 10.461 12.773 -4.688 1 85.62 180 ASN A C 1
ATOM 1364 O O . ASN A 1 180 ? 9.289 12.992 -4.98 1 85.62 180 ASN A O 1
ATOM 1368 N N . GLN A 1 181 ? 10.922 11.609 -4.488 1 85.44 181 GLN A N 1
ATOM 1369 C CA . GLN A 1 181 ? 10.031 10.461 -4.617 1 85.44 181 GLN A CA 1
ATOM 1370 C C . GLN A 1 181 ? 9.992 9.648 -3.324 1 85.44 181 GLN A C 1
ATOM 1372 O O . GLN A 1 181 ? 10.891 9.766 -2.484 1 85.44 181 GLN A O 1
ATOM 1377 N N . LYS A 1 182 ? 8.844 8.922 -3.246 1 83.56 182 LYS A N 1
ATOM 1378 C CA . LYS A 1 182 ? 8.836 7.949 -2.152 1 83.56 182 LYS A CA 1
ATOM 1379 C C . LYS A 1 182 ? 9.945 6.914 -2.328 1 83.56 182 LYS A C 1
ATOM 1381 O O . LYS A 1 182 ? 10.219 6.473 -3.445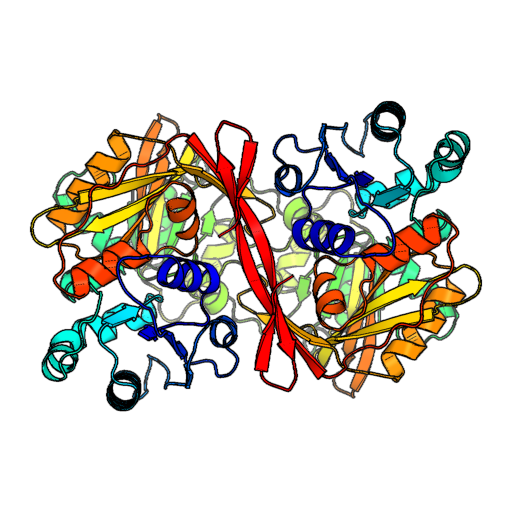 1 83.56 182 LYS A O 1
ATOM 1386 N N . PRO A 1 183 ? 10.531 6.551 -1.273 1 81.06 183 PRO A N 1
ATOM 1387 C CA . PRO A 1 183 ? 11.609 5.562 -1.412 1 81.06 183 PRO A CA 1
ATOM 1388 C C . PRO A 1 183 ? 11.141 4.281 -2.098 1 81.06 183 PRO A C 1
ATOM 1390 O O . PRO A 1 183 ? 10.172 3.66 -1.661 1 81.06 183 PRO A O 1
ATOM 1393 N N . ASN A 1 184 ? 11.812 3.934 -3.113 1 85.44 184 ASN A N 1
ATOM 1394 C CA . ASN A 1 184 ? 11.539 2.775 -3.955 1 85.44 184 ASN A CA 1
ATOM 1395 C C . ASN A 1 184 ? 12.773 2.354 -4.75 1 85.44 184 ASN A C 1
ATOM 1397 O O . ASN A 1 184 ? 13.453 3.193 -5.344 1 85.44 184 ASN A O 1
ATOM 1401 N N . SER A 1 185 ? 13.102 1.157 -4.66 1 85.94 185 SER A N 1
ATOM 1402 C CA . SER A 1 185 ? 14.328 0.714 -5.316 1 85.94 185 SER A CA 1
ATOM 1403 C C . SER A 1 185 ? 14.023 -0.221 -6.484 1 85.94 185 SER A C 1
ATOM 1405 O O . SER A 1 185 ? 14.883 -1.01 -6.895 1 85.94 185 SER A O 1
ATOM 1407 N N . THR A 1 186 ? 12.781 -0.206 -6.969 1 90.25 186 THR A N 1
ATOM 1408 C CA . THR A 1 186 ? 12.406 -1.042 -8.102 1 90.25 186 THR A CA 1
ATOM 1409 C C . THR A 1 186 ? 13.312 -0.764 -9.297 1 90.25 186 THR A C 1
ATOM 1411 O O . THR A 1 186 ? 13.828 -1.694 -9.93 1 90.25 186 THR A O 1
ATOM 1414 N N . VAL A 1 187 ? 13.461 0.547 -9.57 1 92.75 187 VAL A N 1
ATOM 1415 C CA . VAL A 1 187 ? 14.312 0.946 -10.688 1 92.75 187 VAL A CA 1
ATOM 1416 C C . VAL A 1 187 ? 15.719 1.27 -10.172 1 92.75 187 VAL A C 1
ATOM 1418 O O . VAL A 1 187 ? 15.875 2.021 -9.211 1 92.75 187 VAL A O 1
ATOM 1421 N N . THR A 1 188 ? 16.719 0.715 -10.75 1 93.94 188 THR A N 1
ATOM 1422 C CA . THR A 1 188 ? 18.109 0.903 -10.375 1 93.94 188 THR A CA 1
ATOM 1423 C C . THR A 1 188 ? 19.031 0.756 -11.586 1 93.94 188 THR A C 1
ATOM 1425 O O . THR A 1 188 ? 18.562 0.852 -12.727 1 93.94 188 THR A O 1
ATOM 1428 N N . THR A 1 189 ? 20.359 0.703 -11.367 1 94.62 189 THR A N 1
ATOM 1429 C CA . THR A 1 189 ? 21.328 0.561 -12.461 1 94.62 189 THR A CA 1
ATOM 1430 C C . THR A 1 189 ? 22.188 -0.676 -12.258 1 94.62 189 THR A C 1
ATOM 1432 O O . THR A 1 189 ? 22.297 -1.194 -11.141 1 94.62 189 THR A O 1
ATOM 1435 N N . LEU A 1 190 ? 22.75 -1.067 -13.312 1 96.5 190 LEU A N 1
ATOM 1436 C CA . LEU A 1 190 ? 23.672 -2.197 -13.242 1 96.5 190 LEU A CA 1
ATOM 1437 C C . LEU A 1 190 ? 24.844 -1.888 -12.312 1 96.5 190 LEU A C 1
ATOM 1439 O O . LEU A 1 190 ? 25.266 -2.742 -11.531 1 96.5 190 LEU A O 1
ATOM 1443 N N . ASP A 1 191 ? 25.359 -0.701 -12.328 1 92.19 191 ASP A N 1
ATOM 1444 C CA . ASP A 1 191 ? 26.5 -0.279 -11.523 1 92.19 191 ASP A CA 1
ATOM 1445 C C . ASP A 1 191 ? 26.188 -0.402 -10.031 1 92.19 191 ASP A C 1
ATOM 1447 O O . ASP A 1 191 ? 27.078 -0.681 -9.234 1 92.19 191 ASP A O 1
ATOM 1451 N N . ASN A 1 192 ? 24.984 -0.185 -9.734 1 89.94 192 ASN A N 1
ATOM 1452 C CA . ASN A 1 192 ? 24.578 -0.245 -8.328 1 89.94 192 ASN A CA 1
ATOM 1453 C C . ASN A 1 192 ? 24.406 -1.687 -7.859 1 89.94 192 ASN A C 1
ATOM 1455 O O . ASN A 1 192 ? 24.672 -1.998 -6.695 1 89.94 192 ASN A O 1
ATOM 1459 N N . VAL A 1 193 ? 23.938 -2.543 -8.711 1 94.25 193 VAL A N 1
ATOM 1460 C CA . VAL A 1 193 ? 23.547 -3.895 -8.336 1 94.25 193 VAL A CA 1
ATOM 1461 C C . VAL A 1 193 ? 24.766 -4.824 -8.398 1 94.25 193 VAL A C 1
ATOM 1463 O O . VAL A 1 193 ? 24.906 -5.73 -7.574 1 94.25 193 VAL A O 1
ATOM 1466 N N . LEU A 1 194 ? 25.656 -4.59 -9.281 1 94.38 194 LEU A N 1
ATOM 1467 C CA . LEU A 1 194 ? 26.719 -5.535 -9.602 1 94.38 194 LEU A CA 1
ATOM 1468 C C . LEU A 1 194 ? 27.656 -5.73 -8.406 1 94.38 194 LEU A C 1
ATOM 1470 O O . LEU A 1 194 ? 27.984 -6.867 -8.055 1 94.38 194 LEU A O 1
ATOM 1474 N N . PRO A 1 195 ? 28.078 -4.609 -7.75 1 91.62 195 PRO A N 1
ATOM 1475 C CA . PRO A 1 195 ? 28.953 -4.812 -6.59 1 91.62 195 PRO A CA 1
ATOM 1476 C C . PRO A 1 195 ? 28.312 -5.684 -5.512 1 91.62 195 PRO A C 1
ATOM 1478 O O . PRO A 1 195 ? 29 -6.457 -4.844 1 91.62 195 PRO A O 1
ATOM 1481 N N . ILE A 1 196 ? 27.062 -5.531 -5.336 1 91.31 196 ILE A N 1
ATOM 1482 C CA . ILE A 1 196 ? 26.344 -6.32 -4.34 1 91.31 196 ILE A CA 1
ATOM 1483 C C . ILE A 1 196 ? 26.328 -7.785 -4.762 1 91.31 196 ILE A C 1
ATOM 1485 O O . ILE A 1 196 ? 26.625 -8.672 -3.959 1 91.31 196 ILE A O 1
ATOM 1489 N N . LEU A 1 197 ? 26 -8.023 -6.004 1 93.44 197 LEU A N 1
ATOM 1490 C CA . LEU A 1 197 ? 25.891 -9.383 -6.527 1 93.44 197 LEU A CA 1
ATOM 1491 C C . LEU A 1 197 ? 27.25 -10.078 -6.516 1 93.44 197 LEU A C 1
ATOM 1493 O O . LEU A 1 197 ? 27.328 -11.297 -6.344 1 93.44 197 LEU A O 1
ATOM 1497 N N . MET A 1 198 ? 28.297 -9.328 -6.688 1 91.56 198 MET A N 1
ATOM 1498 C CA . MET A 1 198 ? 29.656 -9.891 -6.742 1 91.56 198 MET A CA 1
ATOM 1499 C C . MET A 1 198 ? 30.141 -10.258 -5.344 1 91.56 198 MET A C 1
ATOM 1501 O O . MET A 1 198 ? 31.031 -11.102 -5.195 1 91.56 198 MET A O 1
ATOM 1505 N N . GLU A 1 199 ? 29.594 -9.609 -4.387 1 87.62 199 GLU A N 1
ATOM 1506 C CA . GLU A 1 199 ? 30.078 -9.797 -3.021 1 87.62 199 GLU A CA 1
ATOM 1507 C C . GLU A 1 199 ? 29.25 -10.844 -2.279 1 87.62 199 GLU A C 1
ATOM 1509 O O . GLU A 1 199 ? 29.609 -11.25 -1.17 1 87.62 199 GLU A O 1
ATOM 1514 N N . ILE A 1 200 ? 28.25 -11.266 -2.889 1 87.38 200 ILE A N 1
ATOM 1515 C CA . ILE A 1 200 ? 27.391 -12.242 -2.227 1 87.38 200 ILE A CA 1
ATOM 1516 C C . ILE A 1 200 ? 28.094 -13.602 -2.186 1 87.38 200 ILE A C 1
ATOM 1518 O O . ILE A 1 200 ? 28.734 -14 -3.15 1 87.38 200 ILE A O 1
ATOM 1522 N N . ASP A 1 201 ? 27.984 -14.25 -1.065 1 86.38 201 ASP A N 1
ATOM 1523 C CA . ASP A 1 201 ? 28.641 -15.547 -0.893 1 86.38 201 ASP A CA 1
ATOM 1524 C C . ASP A 1 201 ? 28.094 -16.578 -1.871 1 86.38 201 ASP A C 1
ATOM 1526 O O . ASP A 1 201 ? 28.859 -17.281 -2.539 1 86.38 201 ASP A O 1
ATOM 1530 N N . GLU A 1 202 ? 26.781 -16.688 -1.922 1 89.94 202 GLU A N 1
ATOM 1531 C CA . GLU A 1 202 ? 26.109 -17.594 -2.857 1 89.94 202 GLU A CA 1
ATOM 1532 C C . GLU A 1 202 ? 25.203 -16.812 -3.807 1 89.94 202 GLU A C 1
ATOM 1534 O O . GLU A 1 202 ? 24.156 -16.312 -3.396 1 89.94 202 GLU A O 1
ATOM 1539 N N . PHE A 1 203 ? 25.641 -16.797 -5.027 1 93 203 PHE A N 1
ATOM 1540 C CA . PHE A 1 203 ? 24.875 -16.094 -6.039 1 93 203 PHE A CA 1
ATOM 1541 C C . PHE A 1 203 ? 23.484 -16.719 -6.203 1 93 203 PHE A C 1
ATOM 1543 O O . PHE A 1 203 ? 23.375 -17.938 -6.355 1 93 203 PHE A O 1
ATOM 1550 N N . PRO A 1 204 ? 22.469 -15.969 -6.152 1 93.12 204 PRO A N 1
ATOM 1551 C CA . PRO A 1 204 ? 21.109 -16.516 -6.277 1 93.12 204 PRO A CA 1
ATOM 1552 C C . PRO A 1 204 ? 20.766 -16.906 -7.711 1 93.12 204 PRO A C 1
ATOM 1554 O O . PRO A 1 204 ? 21.391 -16.422 -8.656 1 93.12 204 PRO A O 1
ATOM 1557 N N . ASN A 1 205 ? 19.828 -17.859 -7.875 1 95.5 205 ASN A N 1
ATOM 1558 C CA . ASN A 1 205 ? 19.234 -18.125 -9.188 1 95.5 205 ASN A CA 1
ATOM 1559 C C . ASN A 1 205 ? 18.359 -16.969 -9.656 1 95.5 205 ASN A C 1
ATOM 1561 O O . ASN A 1 205 ? 17.312 -16.719 -9.062 1 95.5 205 ASN A O 1
ATOM 1565 N N . LEU A 1 206 ? 18.812 -16.281 -10.688 1 97.44 206 LEU A N 1
ATOM 1566 C CA . LEU A 1 206 ? 18.062 -15.125 -11.172 1 97.44 206 LEU A CA 1
ATOM 1567 C C . LEU A 1 206 ? 17.516 -15.375 -12.57 1 97.44 206 LEU A C 1
ATOM 1569 O O . LEU A 1 206 ? 18.047 -16.203 -13.312 1 97.44 206 LEU A O 1
ATOM 1573 N N . VAL A 1 207 ? 16.453 -14.719 -12.82 1 98.19 207 VAL A N 1
ATOM 1574 C CA . VAL A 1 207 ? 15.938 -14.594 -14.172 1 98.19 207 VAL A CA 1
ATOM 1575 C C . VAL A 1 207 ? 16.094 -13.156 -14.656 1 98.19 207 VAL A C 1
ATOM 1577 O O . VAL A 1 207 ? 15.648 -12.219 -13.992 1 98.19 207 VAL A O 1
ATOM 1580 N N . VAL A 1 208 ? 16.797 -12.969 -15.695 1 98.62 208 VAL A N 1
ATOM 1581 C CA . VAL A 1 208 ? 16.922 -11.688 -16.391 1 98.62 208 VAL A CA 1
ATOM 1582 C C . VAL A 1 208 ? 15.992 -11.656 -17.594 1 98.62 208 VAL A C 1
ATOM 1584 O O . VAL A 1 208 ? 15.961 -12.609 -18.375 1 98.62 208 VAL A O 1
ATOM 1587 N N . MET A 1 209 ? 15.219 -10.625 -17.766 1 98.5 209 MET A N 1
ATOM 1588 C CA . MET A 1 209 ? 14.195 -10.648 -18.812 1 98.5 209 MET A CA 1
ATOM 1589 C C . MET A 1 209 ? 14.008 -9.266 -19.406 1 98.5 209 MET A C 1
ATOM 1591 O O . MET A 1 209 ? 14.414 -8.266 -18.828 1 98.5 209 MET A O 1
ATOM 1595 N N . GLU A 1 210 ? 13.383 -9.234 -20.547 1 98.38 210 GLU A N 1
ATOM 1596 C CA . GLU A 1 210 ? 13.102 -7.973 -21.234 1 98.38 210 GLU A CA 1
ATOM 1597 C C . GLU A 1 210 ? 12.109 -7.129 -20.438 1 98.38 210 GLU A C 1
ATOM 1599 O O . GLU A 1 210 ? 11.25 -7.664 -19.734 1 98.38 210 GLU A O 1
ATOM 1604 N N . TYR A 1 211 ? 12.32 -5.859 -20.594 1 98.06 211 TYR A N 1
ATOM 1605 C CA . TYR A 1 211 ? 11.344 -4.922 -20.031 1 98.06 211 TYR A CA 1
ATOM 1606 C C . TYR A 1 211 ? 10.117 -4.809 -20.922 1 98.06 211 TYR A C 1
ATOM 1608 O O . TYR A 1 211 ? 10.242 -4.695 -22.141 1 98.06 211 TYR A O 1
ATOM 1616 N N . LEU A 1 212 ? 8.953 -4.855 -20.391 1 97.5 212 LEU A N 1
ATOM 1617 C CA . LEU A 1 212 ? 7.684 -4.742 -21.094 1 97.5 212 LEU A CA 1
ATOM 1618 C C . LEU A 1 212 ? 6.992 -3.422 -20.766 1 97.5 212 LEU A C 1
ATOM 1620 O O . LEU A 1 212 ? 6.441 -3.256 -19.688 1 97.5 212 LEU A O 1
ATOM 1624 N N . PRO A 1 213 ? 6.934 -2.502 -21.688 1 95.69 213 PRO A N 1
ATOM 1625 C CA . PRO A 1 213 ? 6.465 -1.146 -21.391 1 95.69 213 PRO A CA 1
ATOM 1626 C C . PRO A 1 213 ? 4.949 -1.007 -21.5 1 95.69 213 PRO A C 1
ATOM 1628 O O . PRO A 1 213 ? 4.395 0.041 -21.172 1 95.69 213 PRO A O 1
ATOM 1631 N N . GLY A 1 214 ? 4.281 -1.992 -22 1 95 214 GLY A N 1
ATOM 1632 C CA . GLY A 1 214 ? 2.865 -1.864 -22.297 1 95 214 GLY A CA 1
ATOM 1633 C C . GLY A 1 214 ? 1.976 -2.061 -21.078 1 95 214 GLY A C 1
ATOM 1634 O O . GLY A 1 214 ? 2.453 -2.043 -19.953 1 95 214 GLY A O 1
ATOM 1635 N N . GLU A 1 215 ? 0.667 -2.193 -21.344 1 94.19 215 GLU A N 1
ATOM 1636 C CA . GLU A 1 215 ? -0.329 -2.33 -20.281 1 94.19 215 GLU A CA 1
ATOM 1637 C C . GLU A 1 215 ? -0.187 -3.668 -19.562 1 94.19 215 GLU A C 1
ATOM 1639 O O . GLU A 1 215 ? 0.253 -4.656 -20.156 1 94.19 215 GLU A O 1
ATOM 1644 N N . GLU A 1 216 ? -0.573 -3.617 -18.391 1 94.75 216 GLU A N 1
ATOM 1645 C CA . GLU A 1 216 ? -0.554 -4.82 -17.562 1 94.75 216 GLU A CA 1
ATOM 1646 C C . GLU A 1 216 ? -1.966 -5.352 -17.328 1 94.75 216 GLU A C 1
ATOM 1648 O O . GLU A 1 216 ? -2.902 -4.574 -17.125 1 94.75 216 GLU A O 1
ATOM 1653 N N . PHE A 1 217 ? -2.09 -6.66 -17.328 1 96.19 217 PHE A N 1
ATOM 1654 C CA . PHE A 1 217 ? -3.377 -7.305 -17.109 1 96.19 217 PHE A CA 1
ATOM 1655 C C . PHE A 1 217 ? -3.248 -8.438 -16.094 1 96.19 217 PHE A C 1
ATOM 1657 O O . PHE A 1 217 ? -2.234 -9.141 -16.078 1 96.19 217 PHE A O 1
ATOM 1664 N N . THR A 1 218 ? -4.234 -8.523 -15.273 1 95.56 218 THR A N 1
ATOM 1665 C CA . THR A 1 218 ? -4.449 -9.727 -14.477 1 95.56 218 THR A CA 1
ATOM 1666 C C . THR A 1 218 ? -5.547 -10.594 -15.086 1 95.56 218 THR A C 1
ATOM 1668 O O . THR A 1 218 ? -6.594 -10.086 -15.484 1 95.56 218 THR A O 1
ATOM 1671 N N . VAL A 1 219 ? -5.281 -11.805 -15.242 1 98.06 219 VAL A N 1
ATOM 1672 C CA . VAL A 1 219 ? -6.289 -12.758 -15.703 1 98.06 219 VAL A CA 1
ATOM 1673 C C . VAL A 1 219 ? -6.523 -13.82 -14.633 1 98.06 219 VAL A C 1
ATOM 1675 O O . VAL A 1 219 ? -5.605 -14.555 -14.266 1 98.06 219 VAL A O 1
ATOM 1678 N N . ASP A 1 220 ? -7.73 -13.852 -14.148 1 98 220 ASP A N 1
ATOM 1679 C CA . ASP A 1 220 ? -8.117 -14.812 -13.125 1 98 220 ASP A CA 1
ATOM 1680 C C . ASP A 1 220 ? -8.883 -15.984 -13.734 1 98 220 ASP A C 1
ATOM 1682 O O . ASP A 1 220 ? -9.82 -15.789 -14.508 1 98 220 ASP A O 1
ATOM 1686 N N . ALA A 1 221 ? -8.477 -17.172 -13.375 1 98.38 221 ALA A N 1
ATOM 1687 C CA . ALA A 1 221 ? -9.109 -18.359 -13.945 1 98.38 221 ALA A CA 1
ATOM 1688 C C . ALA A 1 221 ? -9.547 -19.328 -12.852 1 98.38 221 ALA A C 1
ATOM 1690 O O . ALA A 1 221 ? -8.945 -19.375 -11.781 1 98.38 221 ALA A O 1
ATOM 1691 N N . LEU A 1 222 ? -10.617 -19.969 -13.047 1 98.44 222 LEU A N 1
ATOM 1692 C CA . LEU A 1 222 ? -10.961 -21.203 -12.367 1 98.44 222 LEU A CA 1
ATOM 1693 C C . LEU A 1 222 ? -10.766 -22.406 -13.297 1 98.44 222 LEU A C 1
ATOM 1695 O O . LEU A 1 222 ? -11.523 -22.578 -14.25 1 98.44 222 LEU A O 1
ATOM 1699 N N . SER A 1 223 ? -9.727 -23.156 -12.984 1 97.56 223 SER A N 1
ATOM 1700 C CA . SER A 1 223 ? -9.352 -24.281 -13.836 1 97.56 223 SER A CA 1
ATOM 1701 C C . SER A 1 223 ? -9.758 -25.609 -13.203 1 97.56 223 SER A C 1
ATOM 1703 O O . SER A 1 223 ? -9.617 -25.812 -11.992 1 97.56 223 SER A O 1
ATOM 1705 N N . ARG A 1 224 ? -10.289 -26.5 -14.047 1 95.06 224 ARG A N 1
ATOM 1706 C CA . ARG A 1 224 ? -10.586 -27.891 -13.688 1 95.06 224 ARG A CA 1
ATOM 1707 C C . ARG A 1 224 ? -9.688 -28.859 -14.438 1 95.06 224 ARG A C 1
ATOM 1709 O O . ARG A 1 224 ? -8.906 -28.438 -15.297 1 95.06 224 ARG A O 1
ATOM 1716 N N . THR A 1 225 ? -9.75 -30.062 -14 1 85.38 225 THR A N 1
ATOM 1717 C CA . THR A 1 225 ? -8.961 -31.094 -14.664 1 85.38 225 THR A CA 1
ATOM 1718 C C . THR A 1 225 ? -9.297 -31.156 -16.156 1 85.38 225 THR A C 1
ATOM 1720 O O . THR A 1 225 ? -8.398 -31.281 -16.984 1 85.38 225 THR A O 1
ATOM 1723 N N . ALA A 1 226 ? -10.508 -30.891 -16.484 1 84.94 226 ALA A N 1
ATOM 1724 C CA . ALA A 1 226 ? -10.992 -31.125 -17.844 1 84.94 226 ALA A CA 1
ATOM 1725 C C . ALA A 1 226 ? -10.953 -29.844 -18.656 1 84.94 226 ALA A C 1
ATOM 1727 O O . ALA A 1 226 ? -10.805 -29.891 -19.891 1 84.94 226 ALA A O 1
ATOM 1728 N N . ASP A 1 227 ? -11.211 -28.766 -18.031 1 92.94 227 ASP A N 1
ATOM 1729 C CA . ASP A 1 227 ? -11.375 -27.5 -18.734 1 92.94 227 ASP A CA 1
ATOM 1730 C C . ASP A 1 227 ? -11.156 -26.312 -17.812 1 92.94 227 ASP A C 1
ATOM 1732 O O . ASP A 1 227 ? -10.82 -26.484 -16.641 1 92.94 227 ASP A O 1
ATOM 1736 N N . THR A 1 228 ? -11.188 -25.141 -18.422 1 93.38 228 THR A N 1
ATOM 1737 C CA . THR A 1 228 ? -11.148 -23.859 -17.703 1 93.38 228 THR A CA 1
ATOM 1738 C C . THR A 1 228 ? -12.406 -23.047 -18 1 93.38 228 THR A C 1
ATOM 1740 O O . THR A 1 228 ? -12.383 -22.141 -18.844 1 93.38 228 THR A O 1
ATOM 1743 N N . PRO A 1 229 ? -13.406 -23.25 -17.219 1 94.44 229 PRO A N 1
ATOM 1744 C CA . PRO A 1 229 ? -14.734 -22.734 -17.578 1 94.44 229 PRO A CA 1
ATOM 1745 C C . PRO A 1 229 ? -14.852 -21.219 -17.359 1 94.44 229 PRO A C 1
ATOM 1747 O O . PRO A 1 229 ? -15.664 -20.562 -18.016 1 94.44 229 PRO A O 1
ATOM 1750 N N . VAL A 1 230 ? -14.188 -20.688 -16.406 1 97.44 230 VAL A N 1
ATOM 1751 C CA . VAL A 1 230 ? -14.32 -19.266 -16.109 1 97.44 230 VAL A CA 1
ATOM 1752 C C . VAL A 1 230 ? -12.953 -18.578 -16.188 1 97.44 230 VAL A C 1
ATOM 1754 O O . VAL A 1 230 ? -12.008 -19 -15.508 1 97.44 230 VAL A O 1
ATOM 1757 N N . VAL A 1 231 ? -12.805 -17.656 -17.047 1 98.19 231 VAL A N 1
ATOM 1758 C CA . VAL A 1 231 ? -11.609 -16.844 -17.203 1 98.19 231 VAL A CA 1
ATOM 1759 C C . VAL A 1 231 ? -12 -15.375 -17.312 1 98.19 231 VAL A C 1
ATOM 1761 O O . VAL A 1 231 ? -12.828 -15.008 -18.156 1 98.19 231 VAL A O 1
ATOM 1764 N N . VAL A 1 232 ? -11.43 -14.562 -16.469 1 98 232 VAL A N 1
ATOM 1765 C CA . VAL A 1 232 ? -11.758 -13.141 -16.422 1 98 232 VAL A CA 1
ATOM 1766 C C . VAL A 1 232 ? -10.492 -12.312 -16.625 1 98 232 VAL A C 1
ATOM 1768 O O . VAL A 1 232 ? -9.539 -12.43 -15.852 1 98 232 VAL A O 1
ATOM 1771 N N . SER A 1 233 ? -10.461 -11.516 -17.672 1 98.12 233 SER A N 1
ATOM 1772 C CA . SER A 1 233 ? -9.352 -10.594 -17.906 1 98.12 233 SER A CA 1
ATOM 1773 C C . SER A 1 233 ? -9.688 -9.195 -17.406 1 98.12 233 SER A C 1
ATOM 1775 O O . SER A 1 233 ? -10.82 -8.734 -17.547 1 98.12 233 SER A O 1
ATOM 1777 N N . ARG A 1 234 ? -8.688 -8.562 -16.828 1 94.94 234 ARG A N 1
ATOM 1778 C CA . ARG A 1 234 ? -8.898 -7.207 -16.328 1 94.94 234 ARG A CA 1
ATOM 1779 C C . ARG A 1 234 ? -7.602 -6.406 -16.359 1 94.94 234 ARG A C 1
ATOM 1781 O O . ARG A 1 234 ? -6.527 -6.949 -16.094 1 94.94 234 ARG A O 1
ATOM 1788 N N . SER A 1 235 ? -7.773 -5.137 -16.672 1 93.12 235 SER A N 1
ATOM 1789 C CA . SER A 1 235 ? -6.605 -4.262 -16.656 1 93.12 235 SER A CA 1
ATOM 1790 C C . SER A 1 235 ? -6.082 -4.062 -15.242 1 93.12 235 SER A C 1
ATOM 1792 O O . SER A 1 235 ? -6.836 -4.203 -14.273 1 93.12 235 SER A O 1
ATOM 1794 N N . HIS A 1 236 ? -4.875 -3.891 -15.141 1 85 236 HIS A N 1
ATOM 1795 C CA . HIS A 1 236 ? -4.211 -3.662 -13.859 1 85 236 HIS A CA 1
ATOM 1796 C C . HIS A 1 236 ? -3.42 -2.359 -13.875 1 85 236 HIS A C 1
ATOM 1798 O O . HIS A 1 236 ? -2.289 -2.322 -14.367 1 85 236 HIS A O 1
ATOM 1804 N N . ASN A 1 237 ? -4.004 -1.389 -13.273 1 78.19 237 ASN A N 1
ATOM 1805 C CA . ASN A 1 237 ? -3.363 -0.078 -13.234 1 78.19 237 ASN A CA 1
ATOM 1806 C C . ASN A 1 237 ? -3.016 0.334 -11.805 1 78.19 237 ASN A C 1
ATOM 1808 O O . ASN A 1 237 ? -3.891 0.744 -11.039 1 78.19 237 ASN A O 1
ATOM 1812 N N . GLU A 1 238 ? -1.806 0.249 -11.547 1 72.12 238 GLU A N 1
ATOM 1813 C CA . GLU A 1 238 ? -1.375 0.631 -10.203 1 72.12 238 GLU A CA 1
ATOM 1814 C C . GLU A 1 238 ? -1.164 2.139 -10.102 1 72.12 238 GLU A C 1
ATOM 1816 O O . GLU A 1 238 ? -0.711 2.773 -11.055 1 72.12 238 GLU A O 1
ATOM 1821 N N . SER A 1 239 ? -1.752 2.596 -8.992 1 61.56 239 SER A N 1
ATOM 1822 C CA . SER A 1 239 ? -1.544 4.004 -8.672 1 61.56 239 SER A CA 1
ATOM 1823 C C . SER A 1 239 ? -1.097 4.172 -7.219 1 61.56 239 SER A C 1
ATOM 1825 O O . SER A 1 239 ? -1.074 3.207 -6.453 1 61.56 239 SER A O 1
ATOM 1827 N N . CYS A 1 240 ? -0.665 5.352 -6.867 1 53.69 240 CYS A N 1
ATOM 1828 C CA . CYS A 1 240 ? -0.229 5.707 -5.523 1 53.69 240 CYS A CA 1
ATOM 1829 C C . CYS A 1 240 ? 0.858 4.758 -5.035 1 53.69 240 CYS A C 1
ATOM 1831 O O . CYS A 1 240 ? 0.762 4.211 -3.934 1 53.69 240 CYS A O 1
ATOM 1833 N N . ASP A 1 241 ? 1.726 4.562 -5.852 1 56.72 241 ASP A N 1
ATOM 1834 C CA . ASP A 1 241 ? 2.889 3.74 -5.527 1 56.72 241 ASP A CA 1
ATOM 1835 C C . ASP A 1 241 ? 2.467 2.326 -5.133 1 56.72 241 ASP A C 1
ATOM 1837 O O . ASP A 1 241 ? 2.961 1.777 -4.148 1 56.72 241 ASP A O 1
ATOM 1841 N N . GLY A 1 242 ? 1.395 1.938 -5.793 1 59.47 242 GLY A N 1
ATOM 1842 C CA . GLY A 1 242 ? 0.99 0.553 -5.617 1 59.47 242 GLY A CA 1
ATOM 1843 C C . GLY A 1 242 ? -0.049 0.369 -4.527 1 59.47 242 GLY A C 1
ATOM 1844 O O . GLY A 1 242 ? -0.547 -0.739 -4.316 1 59.47 242 GLY A O 1
ATOM 1845 N N . HIS A 1 243 ? -0.32 1.479 -3.861 1 61.94 243 HIS A N 1
ATOM 1846 C CA . HIS A 1 243 ? -1.252 1.361 -2.746 1 61.94 243 HIS A CA 1
ATOM 1847 C C . HIS A 1 243 ? -2.697 1.419 -3.227 1 61.94 243 HIS A C 1
ATOM 1849 O O . HIS A 1 243 ? -3.621 1.12 -2.467 1 61.94 243 HIS A O 1
ATOM 1855 N N . SER A 1 244 ? -2.797 1.812 -4.473 1 61.75 244 SER A N 1
ATOM 1856 C CA . SER A 1 244 ? -4.121 1.827 -5.082 1 61.75 244 SER A CA 1
ATOM 1857 C C . SER A 1 244 ? -4.074 1.303 -6.516 1 61.75 244 SER A C 1
ATOM 1859 O O . SER A 1 244 ? -3.004 1.233 -7.121 1 61.75 244 SER A O 1
ATOM 1861 N N . PHE A 1 245 ? -5.137 0.704 -6.852 1 69.62 245 PHE A N 1
ATOM 1862 C CA . PHE A 1 245 ? -5.203 0.319 -8.258 1 69.62 245 PHE A CA 1
ATOM 1863 C C . PHE A 1 245 ? -6.602 0.553 -8.82 1 69.62 245 PHE A C 1
ATOM 1865 O O . PHE A 1 245 ? -7.574 0.644 -8.062 1 69.62 245 PHE A O 1
ATOM 1872 N N . THR A 1 246 ? -6.562 0.864 -10.016 1 74.75 246 THR A N 1
ATOM 1873 C CA . THR A 1 246 ? -7.801 0.824 -10.789 1 74.75 246 THR A CA 1
ATOM 1874 C C . THR A 1 246 ? -7.766 -0.316 -11.805 1 74.75 246 THR A C 1
ATOM 1876 O O . THR A 1 246 ? -6.691 -0.713 -12.266 1 74.75 246 THR A O 1
ATOM 1879 N N . SER A 1 247 ? -8.844 -0.927 -11.906 1 83.38 247 SER A N 1
ATOM 1880 C CA . SER A 1 247 ? -8.969 -2.049 -12.836 1 83.38 247 SER A CA 1
ATOM 1881 C C . SER A 1 247 ? -10.266 -1.973 -13.625 1 83.38 247 SER A C 1
ATOM 1883 O O . SER A 1 247 ? -11.281 -1.478 -13.125 1 83.38 247 SER A O 1
ATOM 1885 N N . THR A 1 248 ? -10.172 -2.293 -14.828 1 88.06 248 THR A N 1
ATOM 1886 C CA . THR A 1 248 ? -11.359 -2.514 -15.648 1 88.06 248 THR A CA 1
ATOM 1887 C C . THR A 1 248 ? -11.461 -3.979 -16.062 1 88.06 248 THR A C 1
ATOM 1889 O O . THR A 1 248 ? -10.531 -4.527 -16.656 1 88.06 248 THR A O 1
ATOM 1892 N N . VAL A 1 249 ? -12.594 -4.543 -15.656 1 92.94 249 VAL A N 1
ATOM 1893 C CA . VAL A 1 249 ? -12.867 -5.895 -16.141 1 92.94 249 VAL A CA 1
ATOM 1894 C C . VAL A 1 249 ? -13.258 -5.855 -17.609 1 92.94 249 VAL A C 1
ATOM 1896 O O . VAL A 1 249 ? -14.383 -5.465 -17.953 1 92.94 249 VAL A O 1
ATOM 1899 N N . GLU A 1 250 ? -12.328 -6.211 -18.406 1 94.81 250 GLU A N 1
ATOM 1900 C CA . GLU A 1 250 ? -12.547 -6.109 -19.859 1 94.81 250 GLU A CA 1
ATOM 1901 C C . GLU A 1 250 ? -12.18 -7.41 -20.562 1 94.81 250 GLU A C 1
ATOM 1903 O O . GLU A 1 250 ? -11.211 -8.078 -20.188 1 94.81 250 GLU A O 1
ATOM 1908 N N . GLU A 1 251 ? -12.969 -7.68 -21.562 1 96.44 251 GLU A N 1
ATOM 1909 C CA . GLU A 1 251 ? -12.758 -8.914 -22.297 1 96.44 251 GLU A CA 1
ATOM 1910 C C . GLU A 1 251 ? -11.602 -8.781 -23.281 1 96.44 251 GLU A C 1
ATOM 1912 O O . GLU A 1 251 ? -11.664 -8.008 -24.234 1 96.44 251 GLU A O 1
ATOM 1917 N N . ARG A 1 252 ? -10.555 -9.508 -23 1 97.38 252 ARG A N 1
ATOM 1918 C CA . ARG A 1 252 ? -9.414 -9.648 -23.906 1 97.38 252 ARG A CA 1
ATOM 1919 C C . ARG A 1 252 ? -9.266 -11.086 -24.375 1 97.38 252 ARG A C 1
ATOM 1921 O O . ARG A 1 252 ? -8.516 -11.867 -23.797 1 97.38 252 ARG A O 1
ATOM 1928 N N . PRO A 1 253 ? -9.844 -11.383 -25.516 1 97.69 253 PRO A N 1
ATOM 1929 C CA . PRO A 1 253 ? -9.906 -12.773 -25.969 1 97.69 253 PRO A CA 1
ATOM 1930 C C . PRO A 1 253 ? -8.523 -13.422 -26.078 1 97.69 253 PRO A C 1
ATOM 1932 O O . PRO A 1 253 ? -8.367 -14.602 -25.75 1 97.69 253 PRO A O 1
ATOM 1935 N N . GLU A 1 254 ? -7.559 -12.695 -26.516 1 97.5 254 GLU A N 1
ATOM 1936 C CA . GLU A 1 254 ? -6.219 -13.25 -26.672 1 97.5 254 GLU A CA 1
ATOM 1937 C C . GLU A 1 254 ? -5.641 -13.688 -25.328 1 97.5 254 GLU A C 1
ATOM 1939 O O . GLU A 1 254 ? -5.027 -14.75 -25.219 1 97.5 254 GLU A O 1
ATOM 1944 N N . LEU A 1 255 ? -5.797 -12.875 -24.297 1 98.25 255 LEU A N 1
ATOM 1945 C CA . LEU A 1 255 ? -5.316 -13.219 -22.953 1 98.25 255 LEU A CA 1
ATOM 1946 C C . LEU A 1 255 ? -6.078 -14.406 -22.391 1 98.25 255 LEU A C 1
ATOM 1948 O O . LEU A 1 255 ? -5.488 -15.281 -21.75 1 98.25 255 LEU A O 1
ATOM 1952 N N . ILE A 1 256 ? -7.367 -14.43 -22.609 1 98.19 256 ILE A N 1
ATOM 1953 C CA . ILE A 1 256 ? -8.227 -15.5 -22.125 1 98.19 256 ILE A CA 1
ATOM 1954 C C . ILE A 1 256 ? -7.812 -16.828 -22.766 1 98.19 256 ILE A C 1
ATOM 1956 O O . ILE A 1 256 ? -7.656 -17.828 -22.062 1 98.19 256 ILE A O 1
ATOM 1960 N N . GLU A 1 257 ? -7.586 -16.797 -24.016 1 97.44 257 GLU A N 1
ATOM 1961 C CA . GLU A 1 257 ? -7.184 -18 -24.734 1 97.44 257 GLU A CA 1
ATOM 1962 C C . GLU A 1 257 ? -5.812 -18.484 -24.266 1 97.44 257 GLU A C 1
ATOM 1964 O O . GLU A 1 257 ? -5.613 -19.688 -24.031 1 97.44 257 GLU A O 1
ATOM 1969 N N . ARG A 1 258 ? -4.848 -17.594 -24.141 1 97.06 258 ARG A N 1
ATOM 1970 C CA . ARG A 1 258 ? -3.516 -17.953 -23.656 1 97.06 258 ARG A CA 1
ATOM 1971 C C . ARG A 1 258 ? -3.586 -18.562 -22.266 1 97.06 258 ARG A C 1
ATOM 1973 O O . ARG A 1 258 ? -2.848 -19.516 -21.969 1 97.06 258 ARG A O 1
ATOM 1980 N N . THR A 1 259 ? -4.414 -17.984 -21.453 1 98.06 259 THR A N 1
ATOM 1981 C CA . THR A 1 259 ? -4.59 -18.484 -20.094 1 98.06 259 THR A CA 1
ATOM 1982 C C . THR A 1 259 ? -5.129 -19.906 -20.109 1 98.06 259 THR A C 1
ATOM 1984 O O . THR A 1 259 ? -4.617 -20.781 -19.406 1 98.06 259 THR A O 1
ATOM 1987 N N . ARG A 1 260 ? -6.113 -20.172 -20.953 1 97.75 260 ARG A N 1
ATOM 1988 C CA . ARG A 1 260 ? -6.664 -21.516 -21.062 1 97.75 260 ARG A CA 1
ATOM 1989 C C . ARG A 1 260 ? -5.602 -22.516 -21.531 1 97.75 260 ARG A C 1
ATOM 1991 O O . ARG A 1 260 ? -5.516 -23.625 -21.016 1 97.75 260 ARG A O 1
ATOM 1998 N N . GLU A 1 261 ? -4.793 -22.094 -22.453 1 96.75 261 GLU A N 1
ATOM 1999 C CA . GLU A 1 261 ? -3.729 -22.953 -22.969 1 96.75 261 GLU A CA 1
ATOM 2000 C C . GLU A 1 261 ? -2.721 -23.297 -21.875 1 96.75 261 GLU A C 1
ATOM 2002 O O . GLU A 1 261 ? -2.32 -24.469 -21.75 1 96.75 261 GLU A O 1
ATOM 2007 N N . ILE A 1 262 ? -2.328 -22.328 -21.125 1 97.12 262 ILE A N 1
ATOM 2008 C CA . ILE A 1 262 ? -1.333 -22.547 -20.078 1 97.12 262 ILE A CA 1
ATOM 2009 C C . ILE A 1 262 ? -1.922 -23.438 -18.984 1 97.12 262 ILE A C 1
ATOM 2011 O O . ILE A 1 262 ? -1.25 -24.344 -18.484 1 97.12 262 ILE A O 1
ATOM 2015 N N . CYS A 1 263 ? -3.184 -23.172 -18.625 1 97.69 263 CYS A N 1
ATOM 2016 C CA . CYS A 1 263 ? -3.848 -24 -17.625 1 97.69 263 CYS A CA 1
ATOM 2017 C C . CYS A 1 263 ? -3.844 -25.469 -18.062 1 97.69 263 CYS A C 1
ATOM 2019 O O . CYS A 1 263 ? -3.533 -26.359 -17.25 1 97.69 263 CYS A O 1
ATOM 2021 N N . SER A 1 264 ? -4.172 -25.656 -19.312 1 96.56 264 SER A N 1
ATOM 2022 C CA . SER A 1 264 ? -4.223 -27.016 -19.844 1 96.56 264 SER A CA 1
ATOM 2023 C C . SER A 1 264 ? -2.834 -27.641 -19.875 1 96.56 264 SER A C 1
ATOM 2025 O O . SER A 1 264 ? -2.646 -28.781 -19.438 1 96.56 264 SER A O 1
ATOM 2027 N N . PHE A 1 265 ? -1.899 -26.938 -20.375 1 95.5 265 PHE A N 1
ATOM 2028 C CA . PHE A 1 265 ? -0.542 -27.438 -20.562 1 95.5 265 PHE A CA 1
ATOM 2029 C C . PHE A 1 265 ? 0.088 -27.828 -19.234 1 95.5 265 PHE A C 1
ATOM 2031 O O . PHE A 1 265 ? 0.75 -28.859 -19.125 1 95.5 265 PHE A O 1
ATOM 2038 N N . LEU A 1 266 ? -0.1 -27.016 -18.203 1 96 266 LEU A N 1
ATOM 2039 C CA . LEU A 1 266 ? 0.532 -27.25 -16.906 1 96 266 LEU A CA 1
ATOM 2040 C C . LEU A 1 266 ? -0.388 -28.031 -15.977 1 96 266 LEU A C 1
ATOM 2042 O O . LEU A 1 266 ? -0.023 -28.344 -14.836 1 96 266 LEU A O 1
ATOM 2046 N N . GLU A 1 267 ? -1.586 -28.344 -16.469 1 96.56 267 GLU A N 1
ATOM 2047 C CA . GLU A 1 267 ? -2.58 -29.078 -15.695 1 96.56 267 GLU A CA 1
ATOM 2048 C C . GLU A 1 267 ? -2.895 -28.391 -14.383 1 96.56 267 GLU A C 1
ATOM 2050 O O . GLU A 1 267 ? -2.854 -29.016 -13.312 1 96.56 267 GLU A O 1
ATOM 2055 N N . LEU A 1 268 ? -3.145 -27.125 -14.5 1 97.56 268 LEU A N 1
ATOM 2056 C CA . LEU A 1 268 ? -3.494 -26.328 -13.328 1 97.56 268 LEU A CA 1
ATOM 2057 C C . LEU A 1 268 ? -4.926 -26.625 -12.883 1 97.56 268 LEU A C 1
ATOM 2059 O O . LEU A 1 268 ? -5.773 -26.969 -13.703 1 97.56 268 LEU A O 1
ATOM 2063 N N . GLU A 1 269 ? -5.137 -26.531 -11.633 1 97.38 269 GLU A N 1
ATOM 2064 C CA . GLU A 1 269 ? -6.461 -26.766 -11.07 1 97.38 269 GLU A CA 1
ATOM 2065 C C . GLU A 1 269 ? -6.836 -25.672 -10.062 1 97.38 269 GLU A C 1
ATOM 2067 O O . GLU A 1 269 ? -5.961 -25.078 -9.438 1 97.38 269 GLU A O 1
ATOM 2072 N N . TYR A 1 270 ? -8.211 -25.406 -9.953 1 97.94 270 TYR A N 1
ATOM 2073 C CA . TYR A 1 270 ? -8.805 -24.422 -9.055 1 97.94 270 TYR A CA 1
ATOM 2074 C C . TYR A 1 270 ? -8.477 -23 -9.508 1 97.94 270 TYR A C 1
ATOM 2076 O O . TYR A 1 270 ? -8.477 -22.719 -10.703 1 97.94 270 TYR A O 1
ATOM 2084 N N . ASN A 1 271 ? -8.453 -22.031 -8.547 1 97.88 271 ASN A N 1
ATOM 2085 C CA . ASN A 1 271 ? -8.211 -20.641 -8.906 1 97.88 271 ASN A CA 1
ATOM 2086 C C . ASN A 1 271 ? -6.734 -20.391 -9.203 1 97.88 271 ASN A C 1
ATOM 2088 O O . ASN A 1 271 ? -5.859 -20.859 -8.477 1 97.88 271 ASN A O 1
ATOM 2092 N N . VAL A 1 272 ? -6.512 -19.75 -10.258 1 97.38 272 VAL A N 1
ATOM 2093 C CA . VAL A 1 272 ? -5.168 -19.375 -10.695 1 97.38 272 VAL A CA 1
ATOM 2094 C C . VAL A 1 272 ? -5.18 -17.953 -11.242 1 97.38 272 VAL A C 1
ATOM 2096 O O . VAL A 1 272 ? -6.105 -17.562 -11.953 1 97.38 272 VAL A O 1
ATOM 2099 N N . ALA A 1 273 ? -4.172 -17.25 -10.93 1 96.5 273 ALA A N 1
ATOM 2100 C CA . ALA A 1 273 ? -4.047 -15.875 -11.43 1 96.5 273 ALA A CA 1
ATOM 2101 C C . ALA A 1 273 ? -2.82 -15.727 -12.328 1 96.5 273 ALA A C 1
ATOM 2103 O O . ALA A 1 273 ? -1.756 -16.281 -12.031 1 96.5 273 ALA A O 1
ATOM 2104 N N . PHE A 1 274 ? -3.014 -15.016 -13.391 1 97.12 274 PHE A N 1
ATOM 2105 C CA . PHE A 1 274 ? -1.959 -14.742 -14.359 1 97.12 274 PHE A CA 1
ATOM 2106 C C . PHE A 1 274 ? -1.726 -13.242 -14.492 1 97.12 274 PHE A C 1
ATOM 2108 O O . PHE A 1 274 ? -2.678 -12.461 -14.5 1 97.12 274 PHE A O 1
ATOM 2115 N N . GLN A 1 275 ? -0.517 -12.906 -14.609 1 95.75 275 GLN A N 1
ATOM 2116 C CA . GLN A 1 275 ? -0.164 -11.523 -14.914 1 95.75 275 GLN A CA 1
ATOM 2117 C C . GLN A 1 275 ? 0.504 -11.414 -16.281 1 95.75 275 GLN A C 1
ATOM 2119 O O . GLN A 1 275 ? 1.475 -12.125 -16.562 1 95.75 275 GLN A O 1
ATOM 2124 N N . PHE A 1 276 ? -0.064 -10.57 -17.078 1 97.5 276 PHE A N 1
ATOM 2125 C CA . PHE A 1 276 ? 0.48 -10.312 -18.406 1 97.5 276 PHE A CA 1
ATOM 2126 C C . PHE A 1 276 ? 0.857 -8.844 -18.562 1 97.5 276 PHE A C 1
ATOM 2128 O O . PHE A 1 276 ? 0.274 -7.977 -17.906 1 97.5 276 PHE A O 1
ATOM 2135 N N . LYS A 1 277 ? 1.761 -8.664 -19.391 1 97.19 277 LYS A N 1
ATOM 2136 C CA . LYS A 1 277 ? 2.141 -7.305 -19.766 1 97.19 277 LYS A CA 1
ATOM 2137 C C . LYS A 1 277 ? 2.523 -7.242 -21.25 1 97.19 277 LYS A C 1
ATOM 2139 O O . LYS A 1 277 ? 3.184 -8.148 -21.766 1 97.19 277 LYS A O 1
ATOM 2144 N N . TYR A 1 278 ? 2.135 -6.172 -21.844 1 97.5 278 TYR A N 1
ATOM 2145 C CA . TYR A 1 278 ? 2.303 -6.09 -23.297 1 97.5 278 TYR A CA 1
ATOM 2146 C C . TYR A 1 278 ? 3.672 -5.523 -23.656 1 97.5 278 TYR A C 1
ATOM 2148 O O . TYR A 1 278 ? 4.188 -4.645 -22.969 1 97.5 278 TYR A O 1
ATOM 2156 N N . THR A 1 279 ? 4.207 -6.008 -24.75 1 96.5 279 THR A N 1
ATOM 2157 C CA . THR A 1 279 ? 5.375 -5.391 -25.375 1 96.5 279 THR A CA 1
ATOM 2158 C C . THR A 1 279 ? 5 -4.066 -26.031 1 96.5 279 THR A C 1
ATOM 2160 O O . THR A 1 279 ? 3.818 -3.738 -26.156 1 96.5 279 THR A O 1
ATOM 2163 N N . ALA A 1 280 ? 6.078 -3.359 -26.406 1 93.62 280 ALA A N 1
ATOM 2164 C CA . ALA A 1 280 ? 5.855 -2.115 -27.141 1 93.62 280 ALA A CA 1
ATOM 2165 C C . ALA A 1 280 ? 5.094 -2.371 -28.438 1 93.62 280 ALA A C 1
ATOM 2167 O O . ALA A 1 280 ? 4.316 -1.523 -28.891 1 93.62 280 ALA A O 1
ATOM 2168 N N . SER A 1 281 ? 5.238 -3.547 -29 1 94.5 281 SER A N 1
ATOM 2169 C CA . SER A 1 281 ? 4.609 -3.895 -30.266 1 94.5 281 SER A CA 1
ATOM 2170 C C . SER A 1 281 ? 3.215 -4.477 -30.047 1 94.5 281 SER A C 1
ATOM 2172 O O . SER A 1 281 ? 2.555 -4.887 -31 1 94.5 281 SER A O 1
ATOM 2174 N N . GLY A 1 282 ? 2.809 -4.66 -28.859 1 94.81 282 GLY A N 1
ATOM 2175 C CA . GLY A 1 282 ? 1.436 -5.043 -28.578 1 94.81 282 GLY A CA 1
ATOM 2176 C C . GLY A 1 282 ? 1.261 -6.539 -28.391 1 94.81 282 GLY A C 1
ATOM 2177 O O . GLY A 1 282 ? 0.167 -7.074 -28.609 1 94.81 282 GLY A O 1
ATOM 2178 N N . VAL A 1 283 ? 2.232 -7.258 -28.141 1 96 283 VAL A N 1
ATOM 2179 C CA . VAL A 1 283 ? 2.162 -8.695 -27.875 1 96 283 VAL A CA 1
ATOM 2180 C C . VAL A 1 283 ? 2.15 -8.945 -26.375 1 96 283 VAL A C 1
ATOM 2182 O O . VAL A 1 283 ? 3.049 -8.5 -25.656 1 96 283 VAL A O 1
ATOM 2185 N N . PRO A 1 284 ? 1.155 -9.633 -25.844 1 97.44 284 PRO A N 1
ATOM 2186 C CA . PRO A 1 284 ? 1.148 -9.898 -24.406 1 97.44 284 PRO A CA 1
ATOM 2187 C C . PRO A 1 284 ? 2.158 -10.969 -24 1 97.44 284 PRO A C 1
ATOM 2189 O O . PRO A 1 284 ? 2.27 -12 -24.672 1 97.44 284 PRO A O 1
ATOM 2192 N N . LYS A 1 285 ? 2.91 -10.727 -22.969 1 98.12 285 LYS A N 1
ATOM 2193 C CA . LYS A 1 285 ? 3.859 -11.664 -22.375 1 98.12 285 LYS A CA 1
ATOM 2194 C C . LYS A 1 285 ? 3.494 -11.984 -20.922 1 98.12 285 LYS A C 1
ATOM 2196 O O . LYS A 1 285 ? 2.975 -11.125 -20.203 1 98.12 285 LYS A O 1
ATOM 2201 N N . LEU A 1 286 ? 3.764 -13.164 -20.562 1 97.81 286 LEU A N 1
ATOM 2202 C CA . LEU A 1 286 ? 3.461 -13.641 -19.219 1 97.81 286 LEU A CA 1
ATOM 2203 C C . LEU A 1 286 ? 4.508 -13.156 -18.219 1 97.81 286 LEU A C 1
ATOM 2205 O O . LEU A 1 286 ? 5.711 -13.273 -18.469 1 97.81 286 LEU A O 1
ATOM 2209 N N . LEU A 1 287 ? 4.07 -12.609 -17.156 1 95.88 287 LEU A N 1
ATOM 2210 C CA . LEU A 1 287 ? 4.98 -12.195 -16.078 1 95.88 287 LEU A CA 1
ATOM 2211 C C . LEU A 1 287 ? 5.062 -13.266 -15 1 95.88 287 LEU A C 1
ATOM 2213 O O . LEU A 1 287 ? 6.16 -13.672 -14.602 1 95.88 287 LEU A O 1
ATOM 2217 N N . THR A 1 288 ? 3.943 -13.641 -14.492 1 94.5 288 THR A N 1
ATOM 2218 C CA . THR A 1 288 ? 3.889 -14.625 -13.414 1 94.5 288 THR A CA 1
ATOM 2219 C C . THR A 1 288 ? 2.58 -15.406 -13.461 1 94.5 288 THR A C 1
ATOM 2221 O O . THR A 1 288 ? 1.624 -14.992 -14.117 1 94.5 288 THR A O 1
ATOM 2224 N N . VAL A 1 289 ? 2.605 -16.547 -12.875 1 95.44 289 VAL A N 1
ATOM 2225 C CA . VAL A 1 289 ? 1.429 -17.344 -12.578 1 95.44 289 VAL A CA 1
ATOM 2226 C C . VAL A 1 289 ? 1.354 -17.625 -11.078 1 95.44 289 VAL A C 1
ATOM 2228 O O . VAL A 1 289 ? 2.307 -18.141 -10.484 1 95.44 289 VAL A O 1
ATOM 2231 N N . ASP A 1 290 ? 0.291 -17.266 -10.531 1 94.06 290 ASP A N 1
ATOM 2232 C CA . ASP A 1 290 ? 0.024 -17.578 -9.133 1 94.06 290 ASP A CA 1
ATOM 2233 C C . ASP A 1 290 ? -1.082 -18.625 -9.008 1 94.06 290 ASP A C 1
ATOM 2235 O O . ASP A 1 290 ? -2.254 -18.328 -9.25 1 94.06 290 ASP A O 1
ATOM 2239 N N . PRO A 1 291 ? -0.721 -19.797 -8.617 1 95.12 291 PRO A N 1
ATOM 2240 C CA . PRO A 1 291 ? -1.724 -20.859 -8.57 1 95.12 291 PRO A CA 1
ATOM 2241 C C . PRO A 1 291 ? -2.635 -20.766 -7.352 1 95.12 291 PRO A C 1
ATOM 2243 O O . PRO A 1 291 ? -2.869 -21.766 -6.668 1 95.12 291 PRO A O 1
ATOM 2246 N N . CYS A 1 292 ? -3.131 -19.594 -7.078 1 95.12 292 CYS A N 1
ATOM 2247 C CA . CYS A 1 292 ? -4.121 -19.281 -6.055 1 95.12 292 CYS A CA 1
ATOM 2248 C C . CYS A 1 292 ? -4.891 -18.016 -6.41 1 95.12 292 CYS A C 1
ATOM 2250 O O . CYS A 1 292 ? -4.77 -17.5 -7.523 1 95.12 292 CYS A O 1
ATOM 2252 N N . LEU A 1 293 ? -5.719 -17.594 -5.531 1 95.5 293 LEU A N 1
ATOM 2253 C CA . LEU A 1 293 ? -6.504 -16.391 -5.758 1 95.5 293 LEU A CA 1
ATOM 2254 C C . LEU A 1 293 ? -5.609 -15.148 -5.742 1 95.5 293 LEU A C 1
ATOM 2256 O O . LEU A 1 293 ? -4.695 -15.047 -4.918 1 95.5 293 LEU A O 1
ATOM 2260 N N . SER A 1 294 ? -5.875 -14.266 -6.629 1 90.62 294 SER A N 1
ATOM 2261 C CA . SER A 1 294 ? -5.172 -12.992 -6.617 1 90.62 294 SER A CA 1
ATOM 2262 C C . SER A 1 294 ? -5.645 -12.109 -5.461 1 90.62 294 SER A C 1
ATOM 2264 O O . SER A 1 294 ? -6.77 -12.266 -4.98 1 90.62 294 SER A O 1
ATOM 2266 N N . GLU A 1 295 ? -4.82 -11.219 -5.074 1 83.56 295 GLU A N 1
ATOM 2267 C CA . GLU A 1 295 ? -5.152 -10.289 -3.992 1 83.56 295 GLU A CA 1
ATOM 2268 C C . GLU A 1 295 ? -6.32 -9.391 -4.375 1 83.56 295 GLU A C 1
ATOM 2270 O O . GLU A 1 295 ? -7.102 -8.977 -3.516 1 83.56 295 GLU A O 1
ATOM 2275 N N . SER A 1 296 ? -6.453 -9.102 -5.656 1 83.88 296 SER A N 1
ATOM 2276 C CA . SER A 1 296 ? -7.469 -8.164 -6.133 1 83.88 296 SER A CA 1
ATOM 2277 C C . SER A 1 296 ? -8.656 -8.906 -6.738 1 83.88 296 SER A C 1
ATOM 2279 O O . SER A 1 296 ? -9.375 -8.359 -7.582 1 83.88 296 SER A O 1
ATOM 2281 N N . ILE A 1 297 ? -8.867 -10.109 -6.309 1 90.06 297 ILE A N 1
ATOM 2282 C CA . ILE A 1 297 ? -9.867 -10.992 -6.902 1 90.06 297 ILE A CA 1
ATOM 2283 C C . ILE A 1 297 ? -11.258 -10.391 -6.73 1 90.06 297 ILE A C 1
ATOM 2285 O O . ILE A 1 297 ? -12.188 -10.75 -7.457 1 90.06 297 ILE A O 1
ATOM 2289 N N . ALA A 1 298 ? -11.43 -9.562 -5.773 1 84.5 298 ALA A N 1
ATOM 2290 C CA . ALA A 1 298 ? -12.727 -8.945 -5.523 1 84.5 298 ALA A CA 1
ATOM 2291 C C . ALA A 1 298 ? -13.219 -8.188 -6.75 1 84.5 298 ALA A C 1
ATOM 2293 O O . ALA A 1 298 ? -14.43 -8.016 -6.941 1 84.5 298 ALA A O 1
ATOM 2294 N N . ALA A 1 299 ? -12.32 -7.754 -7.578 1 84.88 299 ALA A N 1
ATOM 2295 C CA . ALA A 1 299 ? -12.688 -7.078 -8.82 1 84.88 299 ALA A CA 1
ATOM 2296 C C . ALA A 1 299 ? -13.586 -7.965 -9.68 1 84.88 299 ALA A C 1
ATOM 2298 O O . ALA A 1 299 ? -14.547 -7.488 -10.281 1 84.88 299 ALA A O 1
ATOM 2299 N N . CYS A 1 300 ? -13.281 -9.219 -9.703 1 90.5 300 CYS A N 1
ATOM 2300 C CA . CYS A 1 300 ? -14.086 -10.164 -10.477 1 90.5 300 CYS A CA 1
ATOM 2301 C C . CYS A 1 300 ? -15.477 -10.312 -9.867 1 90.5 300 CYS A C 1
ATOM 2303 O O . CYS A 1 300 ? -16.469 -10.438 -10.594 1 90.5 300 CYS A O 1
ATOM 2305 N N . VAL A 1 301 ? -15.523 -10.281 -8.562 1 87.69 301 VAL A N 1
ATOM 2306 C CA . VAL A 1 301 ? -16.797 -10.445 -7.859 1 87.69 301 VAL A CA 1
ATOM 2307 C C . VAL A 1 301 ? -17.734 -9.312 -8.227 1 87.69 301 VAL A C 1
ATOM 2309 O O . VAL A 1 301 ? -18.922 -9.539 -8.5 1 87.69 301 VAL A O 1
ATOM 2312 N N . GLY A 1 302 ? -17.234 -8.156 -8.273 1 84.06 302 GLY A N 1
ATOM 2313 C CA . GLY A 1 302 ? -18.047 -6.992 -8.625 1 84.06 302 GLY A CA 1
ATOM 2314 C C . GLY A 1 302 ? -18.578 -7.051 -10.039 1 84.06 302 GLY A C 1
ATOM 2315 O O . GLY A 1 302 ? -19.609 -6.445 -10.344 1 84.06 302 GLY A O 1
ATOM 2316 N N . ALA A 1 303 ? -17.891 -7.816 -10.836 1 89 303 ALA A N 1
ATOM 2317 C CA . ALA A 1 303 ? -18.297 -7.938 -12.234 1 89 303 ALA A CA 1
ATOM 2318 C C . ALA A 1 303 ? -19.172 -9.164 -12.445 1 89 303 ALA A C 1
ATOM 2320 O O . ALA A 1 303 ? -19.484 -9.523 -13.586 1 89 303 ALA A O 1
ATOM 2321 N N . GLY A 1 304 ? -19.469 -9.836 -11.383 1 89.81 304 GLY A N 1
ATOM 2322 C CA . GLY A 1 304 ? -20.422 -10.922 -11.477 1 89.81 304 GLY A CA 1
ATOM 2323 C C . GLY A 1 304 ? -19.781 -12.297 -11.398 1 89.81 304 GLY A C 1
ATOM 2324 O O . GLY A 1 304 ? -20.469 -13.312 -11.391 1 89.81 304 GLY A O 1
ATOM 2325 N N . ALA A 1 305 ? -18.516 -12.328 -11.383 1 94.5 305 ALA A N 1
ATOM 2326 C CA . ALA A 1 305 ? -17.797 -13.602 -11.305 1 94.5 305 ALA A CA 1
ATOM 2327 C C . ALA A 1 305 ? -17.219 -13.82 -9.906 1 94.5 305 ALA A C 1
ATOM 2329 O O . ALA A 1 305 ? -16.078 -13.461 -9.641 1 94.5 305 ALA A O 1
ATOM 2330 N N . ASN A 1 306 ? -17.969 -14.422 -9.07 1 95.38 306 ASN A N 1
ATOM 2331 C CA . ASN A 1 306 ? -17.5 -14.727 -7.719 1 95.38 306 ASN A CA 1
ATOM 2332 C C . ASN A 1 306 ? -16.531 -15.914 -7.711 1 95.38 306 ASN A C 1
ATOM 2334 O O . ASN A 1 306 ? -16.906 -17.016 -7.289 1 95.38 306 ASN A O 1
ATOM 2338 N N . MET A 1 307 ? -15.328 -15.648 -8.055 1 97 307 MET A N 1
ATOM 2339 C CA . MET A 1 307 ? -14.305 -16.656 -8.297 1 97 307 MET A CA 1
ATOM 2340 C C . MET A 1 307 ? -14.039 -17.469 -7.027 1 97 307 MET A C 1
ATOM 2342 O O . MET A 1 307 ? -13.938 -18.703 -7.082 1 97 307 MET A O 1
ATOM 2346 N N . PRO A 1 308 ? -13.906 -16.797 -5.84 1 96.88 308 PRO A N 1
ATOM 2347 C CA . PRO A 1 308 ? -13.703 -17.594 -4.625 1 96.88 308 PRO A CA 1
ATOM 2348 C C . PRO A 1 308 ? -14.828 -18.594 -4.383 1 96.88 308 PRO A C 1
ATOM 2350 O O . PRO A 1 308 ? -14.57 -19.766 -4.094 1 96.88 308 PRO A O 1
ATOM 2353 N N . ALA A 1 309 ? -16.062 -18.156 -4.5 1 97.06 309 ALA A N 1
ATOM 2354 C CA . ALA A 1 309 ? -17.203 -19.031 -4.262 1 97.06 309 ALA A CA 1
ATOM 2355 C C . ALA A 1 309 ? -17.266 -20.156 -5.289 1 97.06 309 ALA A C 1
ATOM 2357 O O . ALA A 1 309 ? -17.562 -21.297 -4.941 1 97.06 309 ALA A O 1
ATOM 2358 N N . LEU A 1 310 ? -17.016 -19.812 -6.547 1 97.81 310 LEU A N 1
ATOM 2359 C CA . LEU A 1 310 ? -17.016 -20.812 -7.598 1 97.81 310 LEU A CA 1
ATOM 2360 C C . LEU A 1 310 ? -15.945 -21.875 -7.332 1 97.81 310 LEU A C 1
ATOM 2362 O O . LEU A 1 310 ? -16.188 -23.078 -7.551 1 97.81 310 LEU A O 1
ATOM 2366 N N . GLY A 1 311 ? -14.758 -21.453 -6.934 1 97.94 311 GLY A N 1
ATOM 2367 C CA . GLY A 1 311 ? -13.711 -22.391 -6.574 1 97.94 311 GLY A CA 1
ATOM 2368 C C . GLY A 1 311 ? -14.117 -23.344 -5.473 1 97.94 311 GLY A C 1
ATOM 2369 O O . GLY A 1 311 ? -13.891 -24.562 -5.574 1 97.94 311 GLY A O 1
ATOM 2370 N N . VAL A 1 312 ? -14.742 -22.797 -4.414 1 98 312 VAL A N 1
ATOM 2371 C CA . VAL A 1 312 ? -15.18 -23.609 -3.287 1 98 312 VAL A CA 1
ATOM 2372 C C . VAL A 1 312 ? -16.266 -24.578 -3.742 1 98 312 VAL A C 1
ATOM 2374 O O . VAL A 1 312 ? -16.281 -25.75 -3.336 1 98 312 VAL A O 1
ATOM 2377 N N . GLN A 1 313 ? -17.188 -24.125 -4.566 1 97.62 313 GLN A N 1
ATOM 2378 C CA . GLN A 1 313 ? -18.219 -25 -5.109 1 97.62 313 GLN A CA 1
ATOM 2379 C C . GLN A 1 313 ? -17.609 -26.172 -5.863 1 97.62 313 GLN A C 1
ATOM 2381 O O . GLN A 1 313 ? -18.016 -27.312 -5.688 1 97.62 313 GLN A O 1
ATOM 2386 N N . TYR A 1 314 ? -16.656 -25.891 -6.668 1 97.5 314 TYR A N 1
ATOM 2387 C CA . TYR A 1 314 ? -15.945 -26.938 -7.391 1 97.5 314 TYR A CA 1
ATOM 2388 C C . TYR A 1 314 ? -15.266 -27.906 -6.426 1 97.5 314 TYR A C 1
ATOM 2390 O O . TYR A 1 314 ? -15.328 -29.125 -6.605 1 97.5 314 TYR A O 1
ATOM 2398 N N . ALA A 1 315 ? -14.602 -27.375 -5.41 1 97.44 315 ALA A N 1
ATOM 2399 C CA . ALA A 1 315 ? -13.914 -28.188 -4.414 1 97.44 315 ALA A CA 1
ATOM 2400 C C . ALA A 1 315 ? -14.891 -29.109 -3.693 1 97.44 315 ALA A C 1
ATOM 2402 O O . ALA A 1 315 ? -14.523 -30.219 -3.287 1 97.44 315 ALA A O 1
ATOM 2403 N N . LEU A 1 316 ? -16.078 -28.641 -3.549 1 96.88 316 LEU A N 1
ATOM 2404 C CA . LEU A 1 316 ? -17.125 -29.406 -2.857 1 96.88 316 LEU A CA 1
ATOM 2405 C C . LEU A 1 316 ? -17.766 -30.422 -3.797 1 96.88 316 LEU A C 1
ATOM 2407 O O . LEU A 1 316 ? -18.688 -31.141 -3.402 1 96.88 316 LEU A O 1
ATOM 2411 N N . GLY A 1 317 ? -17.344 -30.453 -5.047 1 95.19 317 GLY A N 1
ATOM 2412 C CA . GLY A 1 317 ? -17.875 -31.391 -6.023 1 95.19 317 GLY A CA 1
ATOM 2413 C C . GLY A 1 317 ? -19.203 -30.969 -6.605 1 95.19 317 GLY A C 1
ATOM 2414 O O . GLY A 1 317 ? -19.969 -31.797 -7.102 1 95.19 317 GLY A O 1
ATOM 2415 N N . ARG A 1 318 ? -19.438 -29.719 -6.543 1 95.25 318 ARG A N 1
ATOM 2416 C CA . ARG A 1 318 ? -20.703 -29.219 -7.043 1 95.25 318 ARG A CA 1
ATOM 2417 C C . ARG A 1 318 ? -20.578 -28.703 -8.477 1 95.25 318 ARG A C 1
ATOM 2419 O O . ARG A 1 318 ? -19.469 -28.359 -8.914 1 95.25 318 ARG A O 1
ATOM 2426 N N . GLU A 1 319 ? -21.688 -28.688 -9.141 1 93.19 319 GLU A N 1
ATOM 2427 C CA . GLU A 1 319 ? -21.719 -28.109 -10.477 1 93.19 319 GLU A CA 1
ATOM 2428 C C . GLU A 1 319 ? -21.594 -26.578 -10.414 1 93.19 319 GLU A C 1
ATOM 2430 O O . GLU A 1 319 ? -22.141 -25.953 -9.516 1 93.19 319 GLU A O 1
ATOM 2435 N N . LEU A 1 320 ? -20.922 -26.109 -11.438 1 95 320 LEU A N 1
ATOM 2436 C CA . LEU A 1 320 ? -20.766 -24.656 -11.492 1 95 320 LEU A CA 1
ATOM 2437 C C . LEU A 1 320 ? -21.891 -24.016 -12.297 1 95 320 LEU A C 1
ATOM 2439 O O . LEU A 1 320 ? -22.266 -24.516 -13.352 1 95 320 LEU A O 1
ATOM 2443 N N . PRO A 1 321 ? -22.469 -22.984 -11.781 1 94.06 321 PRO A N 1
ATOM 2444 C CA . PRO A 1 321 ? -23.453 -22.25 -12.57 1 94.06 321 PRO A CA 1
ATOM 2445 C C . PRO A 1 321 ? -22.812 -21.469 -13.719 1 94.06 321 PRO A C 1
ATOM 2447 O O . PRO A 1 321 ? -21.594 -21.25 -13.727 1 94.06 321 PRO A O 1
ATOM 2450 N N . PRO A 1 322 ? -23.703 -21.125 -14.688 1 93.25 322 PRO A N 1
ATOM 2451 C CA . PRO A 1 322 ? -23.172 -20.188 -15.68 1 93.25 322 PRO A CA 1
ATOM 2452 C C . PRO A 1 322 ? -22.766 -18.859 -15.078 1 93.25 322 PRO A C 1
ATOM 2454 O O . PRO A 1 322 ? -23.422 -18.375 -14.141 1 93.25 322 PRO A O 1
ATOM 2457 N N . VAL A 1 323 ? -21.688 -18.344 -15.586 1 95.25 323 VAL A N 1
ATOM 2458 C CA . VAL A 1 323 ? -21.203 -17.062 -15.086 1 95.25 323 VAL A CA 1
ATOM 2459 C C . VAL A 1 323 ? -21.375 -15.992 -16.172 1 95.25 323 VAL A C 1
ATOM 2461 O O . VAL A 1 323 ? -20.828 -16.125 -17.266 1 95.25 323 VAL A O 1
ATOM 2464 N N . ASP A 1 324 ? -22.172 -14.984 -15.883 1 93.75 324 ASP A N 1
ATOM 2465 C CA . ASP A 1 324 ? -22.312 -13.812 -16.75 1 93.75 324 ASP A CA 1
ATOM 2466 C C . ASP A 1 324 ? -21.438 -12.672 -16.25 1 93.75 324 ASP A C 1
ATOM 2468 O O . ASP A 1 324 ? -21.703 -12.078 -15.203 1 93.75 324 ASP A O 1
ATOM 2472 N N . ILE A 1 325 ? -20.469 -12.414 -17.031 1 94.25 325 ILE A N 1
ATOM 2473 C CA . ILE A 1 325 ? -19.516 -11.391 -16.625 1 94.25 325 ILE A CA 1
ATOM 2474 C C . ILE A 1 325 ? -19.938 -10.039 -17.203 1 94.25 325 ILE A C 1
ATOM 2476 O O . ILE A 1 325 ? -20.203 -9.914 -18.391 1 94.25 325 ILE A O 1
ATOM 2480 N N . ASP A 1 326 ? -20.062 -9.055 -16.359 1 91.88 326 ASP A N 1
ATOM 2481 C CA . ASP A 1 326 ? -20.344 -7.684 -16.766 1 91.88 326 ASP A CA 1
ATOM 2482 C C . ASP A 1 326 ? -19.078 -6.965 -17.234 1 91.88 326 ASP A C 1
ATOM 2484 O O . ASP A 1 326 ? -18.578 -6.086 -16.547 1 91.88 326 ASP A O 1
ATOM 2488 N N . TRP A 1 327 ? -18.656 -7.309 -18.484 1 93.19 327 TRP A N 1
ATOM 2489 C CA . TRP A 1 327 ? -17.469 -6.68 -19.062 1 93.19 327 TRP A CA 1
ATOM 2490 C C . TRP A 1 327 ? -17.625 -5.164 -19.094 1 93.19 327 TRP A C 1
ATOM 2492 O O . TRP A 1 327 ? -18.719 -4.648 -19.375 1 93.19 327 TRP A O 1
ATOM 2502 N N . GLY A 1 328 ? -16.531 -4.469 -18.781 1 89.06 328 GLY A N 1
ATOM 2503 C CA . GLY A 1 328 ? -16.562 -3.016 -18.734 1 89.06 328 GLY A CA 1
ATOM 2504 C C . GLY A 1 328 ? -16.703 -2.469 -17.328 1 89.06 328 GLY A C 1
ATOM 2505 O O . GLY A 1 328 ? -16.547 -1.266 -17.109 1 89.06 328 GLY A O 1
ATOM 2506 N N . THR A 1 329 ? -16.953 -3.396 -16.375 1 87.06 329 THR A N 1
ATOM 2507 C CA . THR A 1 329 ? -17.031 -2.975 -14.977 1 87.06 329 THR A CA 1
ATOM 2508 C C . THR A 1 329 ? -15.703 -2.355 -14.531 1 87.06 329 THR A C 1
ATOM 2510 O O . THR A 1 329 ? -14.633 -2.934 -14.742 1 87.06 329 THR A O 1
ATOM 2513 N N . ARG A 1 330 ? -15.758 -1.169 -13.945 1 84.44 330 ARG A N 1
ATOM 2514 C CA . ARG A 1 330 ? -14.578 -0.503 -13.406 1 84.44 330 ARG A CA 1
ATOM 2515 C C . ARG A 1 330 ? -14.492 -0.694 -11.891 1 84.44 330 ARG A C 1
ATOM 2517 O O . ARG A 1 330 ? -15.516 -0.667 -11.203 1 84.44 330 ARG A O 1
ATOM 2524 N N . VAL A 1 331 ? -13.281 -0.985 -11.539 1 81.38 331 VAL A N 1
ATOM 2525 C CA . VAL A 1 331 ? -13.062 -1.242 -10.117 1 81.38 331 VAL A CA 1
ATOM 2526 C C . VAL A 1 331 ? -11.961 -0.322 -9.594 1 81.38 331 VAL A C 1
ATOM 2528 O O . VAL A 1 331 ? -10.938 -0.131 -10.25 1 81.38 331 VAL A O 1
ATOM 2531 N N . ALA A 1 332 ? -12.25 0.345 -8.5 1 76.31 332 ALA A N 1
ATOM 2532 C CA . ALA A 1 332 ? -11.234 1.117 -7.785 1 76.31 332 ALA A CA 1
ATOM 2533 C C . ALA A 1 332 ? -11.008 0.558 -6.387 1 76.31 332 ALA A C 1
ATOM 2535 O O . ALA A 1 332 ? -11.953 0.15 -5.711 1 76.31 332 ALA A O 1
ATOM 2536 N N . ARG A 1 333 ? -9.766 0.434 -6.117 1 74.5 333 ARG A N 1
ATOM 2537 C CA . ARG A 1 333 ? -9.414 -0.071 -4.797 1 74.5 333 ARG A CA 1
ATOM 2538 C C . ARG A 1 333 ? -8.977 1.064 -3.875 1 74.5 333 ARG A C 1
ATOM 2540 O O . ARG A 1 333 ? -8.219 1.945 -4.285 1 74.5 333 ARG A O 1
ATOM 2547 N N . ASP A 1 334 ? -9.648 1.187 -2.713 1 71.62 334 ASP A N 1
ATOM 2548 C CA . ASP A 1 334 ? -9.258 2.084 -1.629 1 71.62 334 ASP A CA 1
ATOM 2549 C C . ASP A 1 334 ? -9.125 1.325 -0.311 1 71.62 334 ASP A C 1
ATOM 2551 O O . ASP A 1 334 ? -9.305 0.107 -0.268 1 71.62 334 ASP A O 1
ATOM 2555 N N . TRP A 1 335 ? -8.688 1.974 0.7 1 67.56 335 TRP A N 1
ATOM 2556 C CA . TRP A 1 335 ? -8.523 1.358 2.014 1 67.56 335 TRP A CA 1
ATOM 2557 C C . TRP A 1 335 ? -9.867 1.196 2.711 1 67.56 335 TRP A C 1
ATOM 2559 O O . TRP A 1 335 ? -10.773 2.023 2.539 1 67.56 335 TRP A O 1
ATOM 2569 N N . GLN A 1 336 ? -10.078 0.043 3.27 1 66.38 336 GLN A N 1
ATOM 2570 C CA . GLN A 1 336 ? -11.18 -0.162 4.203 1 66.38 336 GLN A CA 1
ATOM 2571 C C . GLN A 1 336 ? -10.664 -0.458 5.609 1 66.38 336 GLN A C 1
ATOM 2573 O O . GLN A 1 336 ? -9.734 -1.25 5.781 1 66.38 336 GLN A O 1
ATOM 2578 N N . GLU A 1 337 ? -11.18 0.338 6.586 1 60.25 337 GLU A N 1
ATOM 2579 C CA . GLU A 1 337 ? -10.852 0.086 7.984 1 60.25 337 GLU A CA 1
ATOM 2580 C C . GLU A 1 337 ? -11.898 -0.791 8.656 1 60.25 337 GLU A C 1
ATOM 2582 O O . GLU A 1 337 ? -13.102 -0.613 8.422 1 60.25 337 GLU A O 1
ATOM 2587 N N . VAL A 1 338 ? -11.461 -1.807 9.25 1 61.34 338 VAL A N 1
ATOM 2588 C CA . VAL A 1 338 ? -12.32 -2.689 10.039 1 61.34 338 VAL A CA 1
ATOM 2589 C C . VAL A 1 338 ? -12.031 -2.496 11.523 1 61.34 338 VAL A C 1
ATOM 2591 O O . VAL A 1 338 ? -10.867 -2.42 11.93 1 61.34 338 VAL A O 1
ATOM 2594 N N . PHE A 1 339 ? -13.141 -2.285 12.273 1 65.62 339 PHE A N 1
ATOM 2595 C CA . PHE A 1 339 ? -13.016 -1.946 13.68 1 65.62 339 PHE A CA 1
ATOM 2596 C C . PHE A 1 339 ? -13.438 -3.121 14.555 1 65.62 339 PHE A C 1
ATOM 2598 O O . PHE A 1 339 ? -14.398 -3.828 14.242 1 65.62 339 PHE A O 1
ATOM 2605 N N . TYR A 1 340 ? -12.656 -3.42 15.531 1 62.25 340 TYR A N 1
ATOM 2606 C CA . TYR A 1 340 ? -13.062 -4.445 16.484 1 62.25 340 TYR A CA 1
ATOM 2607 C C . TYR A 1 340 ? -12.93 -3.939 17.922 1 62.25 340 TYR A C 1
ATOM 2609 O O . TYR A 1 340 ? -11.93 -3.299 18.266 1 62.25 340 TYR A O 1
ATOM 2617 N N . GLY A 1 341 ? -14.148 -3.791 18.516 1 55.88 341 GLY A N 1
ATOM 2618 C CA . GLY A 1 341 ? -14.148 -3.42 19.922 1 55.88 341 GLY A CA 1
ATOM 2619 C C . GLY A 1 341 ? -13.484 -4.449 20.812 1 55.88 341 GLY A C 1
ATOM 2620 O O . GLY A 1 341 ? -12.992 -5.473 20.328 1 55.88 341 GLY A O 1
ATOM 2621 N N . PRO A 1 342 ? -13.227 -3.992 22.062 1 54.12 342 PRO A N 1
ATOM 2622 C CA . PRO A 1 342 ? -12.711 -4.984 23 1 54.12 342 PRO A CA 1
ATOM 2623 C C . PRO A 1 342 ? -13.523 -6.281 23 1 54.12 342 PRO A C 1
ATOM 2625 O O . PRO A 1 342 ? -12.969 -7.355 23.25 1 54.12 342 PRO A O 1
ATOM 2628 N N . ASP A 1 343 ? -14.75 -6.215 22.609 1 46.31 343 ASP A N 1
ATOM 2629 C CA . ASP A 1 343 ? -15.609 -7.398 22.641 1 46.31 343 ASP A CA 1
ATOM 2630 C C . ASP A 1 343 ? -15.648 -8.078 21.266 1 46.31 343 ASP A C 1
ATOM 2632 O O . ASP A 1 343 ? -16.453 -8.984 21.047 1 46.31 343 ASP A O 1
ATOM 2636 N N . LYS A 1 344 ? -14.844 -7.875 20.391 1 52.53 344 LYS A N 1
ATOM 2637 C CA . LYS A 1 344 ? -14.492 -8.562 19.141 1 52.53 344 LYS A CA 1
ATOM 2638 C C . LYS A 1 344 ? -15.594 -8.414 18.094 1 52.53 344 LYS A C 1
ATOM 2640 O O . LYS A 1 344 ? -15.703 -9.234 17.188 1 52.53 344 LYS A O 1
ATOM 2645 N N . GLU A 1 345 ? -16.656 -7.562 18.375 1 47.94 345 GLU A N 1
ATOM 2646 C CA . GLU A 1 345 ? -17.641 -7.438 17.312 1 47.94 345 GLU A CA 1
ATOM 2647 C C . GLU A 1 345 ? -17.109 -6.59 16.156 1 47.94 345 GLU A C 1
ATOM 2649 O O . GLU A 1 345 ? -16.594 -5.488 16.375 1 47.94 345 GLU A O 1
ATOM 2654 N N . LEU A 1 346 ? -17.031 -7.227 15.016 1 49.88 346 LEU A N 1
ATOM 2655 C CA . LEU A 1 346 ? -16.516 -6.602 13.805 1 49.88 346 LEU A CA 1
ATOM 2656 C C . LEU A 1 346 ? -17.484 -5.562 13.266 1 49.88 346 LEU A C 1
ATOM 2658 O O . LEU A 1 346 ? -18.703 -5.816 13.195 1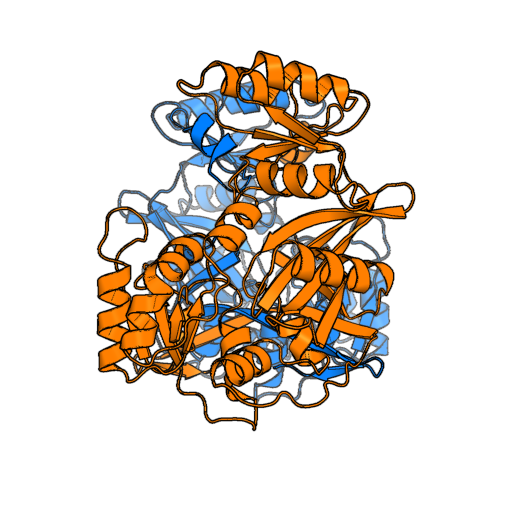 49.88 346 LEU A O 1
ATOM 2662 N N . ARG A 1 347 ? -17.062 -4.367 13.281 1 53.34 347 ARG A N 1
ATOM 2663 C CA . ARG A 1 347 ? -17.859 -3.311 12.648 1 53.34 347 ARG A CA 1
ATOM 2664 C C . ARG A 1 347 ? -17.062 -2.621 11.539 1 53.34 347 ARG A C 1
ATOM 2666 O O . ARG A 1 347 ? -15.828 -2.613 11.562 1 53.34 347 ARG A O 1
ATOM 2673 N N . THR A 1 348 ? -17.625 -2.473 10.336 1 49.97 348 THR A N 1
ATOM 2674 C CA . THR A 1 348 ? -17.016 -1.677 9.266 1 49.97 348 THR A CA 1
ATOM 2675 C C . THR A 1 348 ? -17.75 -0.345 9.117 1 49.97 348 THR A C 1
ATOM 2677 O O . THR A 1 348 ? -18.906 -0.21 9.531 1 49.97 348 THR A O 1
ATOM 2680 N N . ILE A 1 349 ? -16.969 0.728 8.758 1 41.72 349 ILE A N 1
ATOM 2681 C CA . ILE A 1 349 ? -17.703 1.945 8.43 1 41.72 349 ILE A CA 1
ATOM 2682 C C . ILE A 1 349 ? -17.891 2.049 6.918 1 41.72 349 ILE A C 1
ATOM 2684 O O . ILE A 1 349 ? -17.031 1.6 6.156 1 41.72 349 ILE A O 1
ATOM 2688 N N . MET B 1 1 ? -17.234 19.969 -0.069 1 97.88 1 MET B N 1
ATOM 2689 C CA . MET B 1 1 ? -16.297 19.609 -1.138 1 97.88 1 MET B CA 1
ATOM 2690 C C . MET B 1 1 ? -15.023 19 -0.568 1 97.88 1 MET B C 1
ATOM 2692 O O . MET B 1 1 ? -14.398 19.594 0.326 1 97.88 1 MET B O 1
ATOM 2696 N N . VAL B 1 2 ? -14.68 17.828 -1.023 1 97.06 2 VAL B N 1
ATOM 2697 C CA . VAL B 1 2 ? -13.414 17.188 -0.706 1 97.06 2 VAL B CA 1
ATOM 2698 C C . VAL B 1 2 ? -12.391 17.484 -1.802 1 97.06 2 VAL B C 1
ATOM 2700 O O . VAL B 1 2 ? -12.555 17.047 -2.943 1 97.06 2 VAL B O 1
ATOM 2703 N N . ALA B 1 3 ? -11.383 18.266 -1.451 1 96.38 3 ALA B N 1
ATOM 2704 C CA . ALA B 1 3 ? -10.305 18.562 -2.389 1 96.38 3 ALA B CA 1
ATOM 2705 C C . ALA B 1 3 ? -9.156 17.578 -2.244 1 96.38 3 ALA B C 1
ATOM 2707 O O . ALA B 1 3 ? -8.641 17.359 -1.143 1 96.38 3 ALA B O 1
ATOM 2708 N N . GLY B 1 4 ? -8.703 17.016 -3.297 1 93 4 GLY B N 1
ATOM 2709 C CA . GLY B 1 4 ? -7.785 15.883 -3.248 1 93 4 GLY B CA 1
ATOM 2710 C C . GLY B 1 4 ? -8.484 14.555 -3.057 1 93 4 GLY B C 1
ATOM 2711 O O . GLY B 1 4 ? -8.109 13.766 -2.186 1 93 4 GLY B O 1
ATOM 2712 N N . ALA B 1 5 ? -9.508 14.344 -3.891 1 90.19 5 ALA B N 1
ATOM 2713 C CA . ALA B 1 5 ? -10.398 13.195 -3.721 1 90.19 5 ALA B CA 1
ATOM 2714 C C . ALA B 1 5 ? -9.688 11.891 -4.051 1 90.19 5 ALA B C 1
ATOM 2716 O O . ALA B 1 5 ? -10.125 10.812 -3.639 1 90.19 5 ALA B O 1
ATOM 2717 N N . GLY B 1 6 ? -8.617 11.992 -4.738 1 83.38 6 GLY B N 1
ATOM 2718 C CA . GLY B 1 6 ? -7.902 10.797 -5.148 1 83.38 6 GLY B CA 1
ATOM 2719 C C . GLY B 1 6 ? -6.98 10.25 -4.07 1 83.38 6 GLY B C 1
ATOM 2720 O O . GLY B 1 6 ? -6.391 9.18 -4.23 1 83.38 6 GLY B O 1
ATOM 2721 N N . ARG B 1 7 ? -6.887 10.984 -2.99 1 84.75 7 ARG B N 1
ATOM 2722 C CA . ARG B 1 7 ? -6.023 10.547 -1.902 1 84.75 7 ARG B CA 1
ATOM 2723 C C . ARG B 1 7 ? -6.562 9.273 -1.252 1 84.75 7 ARG B C 1
ATOM 2725 O O . ARG B 1 7 ? -7.773 9.125 -1.088 1 84.75 7 ARG B O 1
ATOM 2732 N N . LEU B 1 8 ? -5.609 8.438 -0.849 1 79.25 8 LEU B N 1
ATOM 2733 C CA . LEU B 1 8 ? -6.012 7.234 -0.123 1 79.25 8 LEU B CA 1
ATOM 2734 C C . LEU B 1 8 ? -6.734 7.598 1.169 1 79.25 8 LEU B C 1
ATOM 2736 O O . LEU B 1 8 ? -6.348 8.539 1.86 1 79.25 8 LEU B O 1
ATOM 2740 N N . GLY B 1 9 ? -7.762 6.875 1.464 1 81.19 9 GLY B N 1
ATOM 2741 C CA . GLY B 1 9 ? -8.523 7.137 2.676 1 81.19 9 GLY B CA 1
ATOM 2742 C C . GLY B 1 9 ? -9.758 7.977 2.434 1 81.19 9 GLY B C 1
ATOM 2743 O O . GLY B 1 9 ? -10.594 8.141 3.332 1 81.19 9 GLY B O 1
ATOM 2744 N N . THR B 1 10 ? -9.914 8.492 1.211 1 87.19 10 THR B N 1
ATOM 2745 C CA . THR B 1 10 ? -11.055 9.336 0.882 1 87.19 10 THR B CA 1
ATOM 2746 C C . THR B 1 10 ? -12.367 8.594 1.11 1 87.19 10 THR B C 1
ATOM 2748 O O . THR B 1 10 ? -13.344 9.172 1.58 1 87.19 10 THR B O 1
ATOM 2751 N N . SER B 1 11 ? -12.422 7.328 0.773 1 81.75 11 SER B N 1
ATOM 2752 C CA . SER B 1 11 ? -13.633 6.539 0.985 1 81.75 11 SER B CA 1
ATOM 2753 C C . SER B 1 11 ? -14.07 6.586 2.445 1 81.75 11 SER B C 1
ATOM 2755 O O . SER B 1 11 ? -15.25 6.789 2.738 1 81.75 11 SER B O 1
ATOM 2757 N N . GLY B 1 12 ? -13.094 6.395 3.324 1 83.12 12 GLY B N 1
ATOM 2758 C CA . GLY B 1 12 ? -13.406 6.449 4.742 1 83.12 12 GLY B CA 1
ATOM 2759 C C . GLY B 1 12 ? -13.906 7.805 5.199 1 83.12 12 GLY B C 1
ATOM 2760 O O . GLY B 1 12 ? -14.805 7.895 6.035 1 83.12 12 GLY B O 1
ATOM 2761 N N . ILE B 1 13 ? -13.336 8.82 4.645 1 91 13 ILE B N 1
ATOM 2762 C CA . ILE B 1 13 ? -13.719 10.188 4.996 1 91 13 ILE B CA 1
ATOM 2763 C C . ILE B 1 13 ? -15.141 10.461 4.516 1 91 13 ILE B C 1
ATOM 2765 O O . ILE B 1 13 ? -15.961 10.992 5.266 1 91 13 ILE B O 1
ATOM 2769 N N . VAL B 1 14 ? -15.453 10.055 3.297 1 90 14 VAL B N 1
ATOM 2770 C CA . VAL B 1 14 ? -16.781 10.281 2.727 1 90 14 VAL B CA 1
ATOM 2771 C C . VAL B 1 14 ? -17.812 9.484 3.508 1 90 14 VAL B C 1
ATOM 2773 O O . VAL B 1 14 ? -18.891 9.992 3.832 1 90 14 VAL B O 1
ATOM 2776 N N . LYS B 1 15 ? -17.5 8.266 3.838 1 85 15 LYS B N 1
ATOM 2777 C CA . LYS B 1 15 ? -18.406 7.449 4.641 1 85 15 LYS B CA 1
ATOM 2778 C C . LYS B 1 15 ? -18.656 8.086 6 1 85 15 LYS B C 1
ATOM 2780 O O . LYS B 1 15 ? -19.797 8.086 6.488 1 85 15 LYS B O 1
ATOM 2785 N N . ALA B 1 16 ? -17.609 8.602 6.59 1 89 16 ALA B N 1
ATOM 2786 C CA . ALA B 1 16 ? -17.734 9.266 7.887 1 89 16 ALA B CA 1
ATOM 2787 C C . ALA B 1 16 ? -18.672 10.461 7.809 1 89 16 ALA B C 1
ATOM 2789 O O . ALA B 1 16 ? -19.484 10.68 8.711 1 89 16 ALA B O 1
ATOM 2790 N N . LEU B 1 17 ? -18.594 11.219 6.746 1 94.12 17 LEU B N 1
ATOM 2791 C CA . LEU B 1 17 ? -19.438 12.398 6.551 1 94.12 17 LEU B CA 1
ATOM 2792 C C . LEU B 1 17 ? -20.906 11.992 6.359 1 94.12 17 LEU B C 1
ATOM 2794 O O . LEU B 1 17 ? -21.812 12.719 6.781 1 94.12 17 LEU B O 1
ATOM 2798 N N . ARG B 1 18 ? -21.094 10.875 5.797 1 90.25 18 ARG B N 1
ATOM 2799 C CA . ARG B 1 18 ? -22.453 10.422 5.512 1 90.25 18 ARG B CA 1
ATOM 2800 C C . ARG B 1 18 ? -23.078 9.75 6.73 1 90.25 18 ARG B C 1
ATOM 2802 O O . ARG B 1 18 ? -24.312 9.68 6.852 1 90.25 18 ARG B O 1
ATOM 2809 N N . GLN B 1 19 ? -22.312 9.344 7.578 1 87.69 19 GLN B N 1
ATOM 2810 C CA . GLN B 1 19 ? -22.781 8.586 8.727 1 87.69 19 GLN B CA 1
ATOM 2811 C C . GLN B 1 19 ? -23.297 9.508 9.828 1 87.69 19 GLN B C 1
ATOM 2813 O O . GLN B 1 19 ? -24.094 9.094 10.672 1 87.69 19 GLN B O 1
ATOM 2818 N N . THR B 1 20 ? -22.828 10.688 9.82 1 90.38 20 THR B N 1
ATOM 2819 C CA . THR B 1 20 ? -23.203 11.602 10.898 1 90.38 20 THR B CA 1
ATOM 2820 C C . THR B 1 20 ? -24.688 11.961 10.805 1 90.38 20 THR B C 1
ATOM 2822 O O . THR B 1 20 ? -25.25 12.016 9.703 1 90.38 20 THR B O 1
ATOM 2825 N N . GLU B 1 21 ? -25.312 12.164 11.93 1 91.25 21 GLU B N 1
ATOM 2826 C CA . GLU B 1 21 ? -26.703 12.633 11.977 1 91.25 21 GLU B CA 1
ATOM 2827 C C . GLU B 1 21 ? -26.766 14.148 12.109 1 91.25 21 GLU B C 1
ATOM 2829 O O . GLU B 1 21 ? -27.844 14.734 12.07 1 91.25 21 GLU B O 1
ATOM 2834 N N . ALA B 1 22 ? -25.656 14.727 12.195 1 93.75 22 ALA B N 1
ATOM 2835 C CA . ALA B 1 22 ? -25.609 16.172 12.445 1 93.75 22 ALA B CA 1
ATOM 2836 C C . ALA B 1 22 ? -25.984 16.953 11.203 1 93.75 22 ALA B C 1
ATOM 2838 O O . ALA B 1 22 ? -26.438 18.094 11.297 1 93.75 22 ALA B O 1
ATOM 2839 N N . PHE B 1 23 ? -25.812 16.422 10 1 94.69 23 PHE B N 1
ATOM 2840 C CA . PHE B 1 23 ? -26.172 17.047 8.727 1 94.69 23 PHE B CA 1
ATOM 2841 C C . PHE B 1 23 ? -26.266 15.992 7.629 1 94.69 23 PHE B C 1
ATOM 2843 O O . PHE B 1 23 ? -25.75 14.875 7.781 1 94.69 23 PHE B O 1
ATOM 2850 N N . ASP B 1 24 ? -26.953 16.359 6.574 1 94.12 24 ASP B N 1
ATOM 2851 C CA . ASP B 1 24 ? -26.953 15.555 5.359 1 94.12 24 ASP B CA 1
ATOM 2852 C C . ASP B 1 24 ? -25.828 15.984 4.418 1 94.12 24 ASP B C 1
ATOM 2854 O O . ASP B 1 24 ? -25.766 17.141 4 1 94.12 24 ASP B O 1
ATOM 2858 N N . ALA B 1 25 ? -25.062 15.047 4.102 1 95.44 25 ALA B N 1
ATOM 2859 C CA . ALA B 1 25 ? -23.859 15.406 3.35 1 95.44 25 ALA B CA 1
ATOM 2860 C C . ALA B 1 25 ? -24.047 15.133 1.859 1 95.44 25 ALA B C 1
ATOM 2862 O O . ALA B 1 25 ? -24.312 14 1.457 1 95.44 25 ALA B O 1
ATOM 2863 N N . ARG B 1 26 ? -24 16.141 1.077 1 96.19 26 ARG B N 1
ATOM 2864 C CA . ARG B 1 26 ? -23.703 16.016 -0.349 1 96.19 26 ARG B CA 1
ATOM 2865 C C . ARG B 1 26 ? -22.234 16.297 -0.634 1 96.19 26 ARG B C 1
ATOM 2867 O O . ARG B 1 26 ? -21.75 17.406 -0.368 1 96.19 26 ARG B O 1
ATOM 2874 N N . VAL B 1 27 ? -21.531 15.344 -1.211 1 96.56 27 VAL B N 1
ATOM 2875 C CA . VAL B 1 27 ? -20.078 15.461 -1.292 1 96.56 27 VAL B CA 1
ATOM 2876 C C . VAL B 1 27 ? -19.656 15.703 -2.74 1 96.56 27 VAL B C 1
ATOM 2878 O O . VAL B 1 27 ? -19.969 14.898 -3.625 1 96.56 27 VAL B O 1
ATOM 2881 N N . VAL B 1 28 ? -18.984 16.828 -2.994 1 96.94 28 VAL B N 1
ATOM 2882 C CA . VAL B 1 28 ? -18.328 17.141 -4.258 1 96.94 28 VAL B CA 1
ATOM 2883 C C . VAL B 1 28 ? -16.844 16.828 -4.152 1 96.94 28 VAL B C 1
ATOM 2885 O O . VAL B 1 28 ? -16.172 17.297 -3.225 1 96.94 28 VAL B O 1
ATOM 2888 N N . GLY B 1 29 ? -16.328 15.969 -5.055 1 96.38 29 GLY B N 1
ATOM 2889 C CA . GLY B 1 29 ? -14.914 15.664 -5.074 1 96.38 29 GLY B CA 1
ATOM 2890 C C . GLY B 1 29 ? -14.172 16.328 -6.223 1 96.38 29 GLY B C 1
ATOM 2891 O O . GLY B 1 29 ? -14.633 16.297 -7.363 1 96.38 29 GLY B O 1
ATOM 2892 N N . VAL B 1 30 ? -13.055 16.938 -5.895 1 95.5 30 VAL B N 1
ATOM 2893 C CA . VAL B 1 30 ? -12.227 17.5 -6.961 1 95.5 30 VAL B CA 1
ATOM 2894 C C . VAL B 1 30 ? -10.82 16.922 -6.879 1 95.5 30 VAL B C 1
ATOM 2896 O O . VAL B 1 30 ? -10.328 16.609 -5.789 1 95.5 30 VAL B O 1
ATOM 2899 N N . ASP B 1 31 ? -10.211 16.75 -7.984 1 92.75 31 ASP B N 1
ATOM 2900 C CA . ASP B 1 31 ? -8.852 16.234 -8.102 1 92.75 31 ASP B CA 1
ATOM 2901 C C . ASP B 1 31 ? -8.219 16.656 -9.422 1 92.75 31 ASP B C 1
ATOM 2903 O O . ASP B 1 31 ? -8.922 17 -10.375 1 92.75 31 ASP B O 1
ATOM 2907 N N . THR B 1 32 ? -6.918 16.703 -9.406 1 90.94 32 THR B N 1
ATOM 2908 C CA . THR B 1 32 ? -6.215 17.016 -10.648 1 90.94 32 THR B CA 1
ATOM 2909 C C . THR B 1 32 ? -6.203 15.812 -11.586 1 90.94 32 THR B C 1
ATOM 2911 O O . THR B 1 32 ? -6.016 15.961 -12.797 1 90.94 32 THR B O 1
ATOM 2914 N N . ASP B 1 33 ? -6.375 14.672 -11.039 1 85.44 33 ASP B N 1
ATOM 2915 C CA . ASP B 1 33 ? -6.434 13.438 -11.812 1 85.44 33 ASP B CA 1
ATOM 2916 C C . ASP B 1 33 ? -7.867 13.109 -12.211 1 85.44 33 ASP B C 1
ATOM 2918 O O . ASP B 1 33 ? -8.719 12.852 -11.359 1 85.44 33 ASP B O 1
ATOM 2922 N N . PRO B 1 34 ? -8.125 13.086 -13.477 1 83.44 34 PRO B N 1
ATOM 2923 C CA . PRO B 1 34 ? -9.492 12.789 -13.914 1 83.44 34 PRO B CA 1
ATOM 2924 C C . PRO B 1 34 ? -9.93 11.375 -13.539 1 83.44 34 PRO B C 1
ATOM 2926 O O . PRO B 1 34 ? -11.133 11.086 -13.523 1 83.44 34 PRO B O 1
ATOM 2929 N N . ASP B 1 35 ? -8.984 10.547 -13.188 1 75.06 35 ASP B N 1
ATOM 2930 C CA . ASP B 1 35 ? -9.312 9.164 -12.836 1 75.06 35 ASP B CA 1
ATOM 2931 C C . ASP B 1 35 ? -9.086 8.906 -11.352 1 75.06 35 ASP B C 1
ATOM 2933 O O . ASP B 1 35 ? -8.805 7.777 -10.945 1 75.06 35 ASP B O 1
ATOM 2937 N N . ALA B 1 36 ? -9.188 9.922 -10.641 1 80.75 36 ALA B N 1
ATOM 2938 C CA . ALA B 1 36 ? -8.977 9.781 -9.203 1 80.75 36 ALA B CA 1
ATOM 2939 C C . ALA B 1 36 ? -9.922 8.742 -8.609 1 80.75 36 ALA B C 1
ATOM 2941 O O . ALA B 1 36 ? -11.125 8.773 -8.859 1 80.75 36 ALA B O 1
ATOM 2942 N N . CYS B 1 37 ? -9.414 7.902 -7.828 1 73.44 37 CYS B N 1
ATOM 2943 C CA . CYS B 1 37 ? -10.18 6.785 -7.285 1 73.44 37 CYS B CA 1
ATOM 2944 C C . CYS B 1 37 ? -11.32 7.277 -6.406 1 73.44 37 CYS B C 1
ATOM 2946 O O . CYS B 1 37 ? -12.398 6.684 -6.387 1 73.44 37 CYS B O 1
ATOM 2948 N N . GLY B 1 38 ? -11.156 8.344 -5.77 1 81.38 38 GLY B N 1
ATOM 2949 C CA . GLY B 1 38 ? -12.148 8.867 -4.84 1 81.38 38 GLY B CA 1
ATOM 2950 C C . GLY B 1 38 ? -13.406 9.367 -5.523 1 81.38 38 GLY B C 1
ATOM 2951 O O . GLY B 1 38 ? -14.43 9.578 -4.875 1 81.38 38 GLY B O 1
ATOM 2952 N N . PHE B 1 39 ? -13.336 9.609 -6.867 1 82.12 39 PHE B N 1
ATOM 2953 C CA . PHE B 1 39 ? -14.484 10.125 -7.605 1 82.12 39 PHE B CA 1
ATOM 2954 C C . PHE B 1 39 ? -15.648 9.141 -7.555 1 82.12 39 PHE B C 1
ATOM 2956 O O . PHE B 1 39 ? -16.812 9.539 -7.703 1 82.12 39 PHE B O 1
ATOM 2963 N N . SER B 1 40 ? -15.328 7.93 -7.254 1 74.06 40 SER B N 1
ATOM 2964 C CA . SER B 1 40 ? -16.375 6.91 -7.207 1 74.06 40 SER B CA 1
ATOM 2965 C C . SER B 1 40 ? -17.156 6.988 -5.902 1 74.06 40 SER B C 1
ATOM 2967 O O . SER B 1 40 ? -18.234 6.395 -5.785 1 74.06 40 SER B O 1
ATOM 2969 N N . PHE B 1 41 ? -16.734 7.777 -4.953 1 77.69 41 PHE B N 1
ATOM 2970 C CA . PHE B 1 41 ? -17.344 7.785 -3.629 1 77.69 41 PHE B CA 1
ATOM 2971 C C . PHE B 1 41 ? -18.141 9.062 -3.406 1 77.69 41 PHE B C 1
ATOM 2973 O O . PHE B 1 41 ? -18.812 9.219 -2.383 1 77.69 41 PHE B O 1
ATOM 2980 N N . VAL B 1 42 ? -18.062 9.93 -4.367 1 88 42 VAL B N 1
ATOM 2981 C CA . VAL B 1 42 ? -18.656 11.242 -4.141 1 88 42 VAL B CA 1
ATOM 2982 C C . VAL B 1 42 ? -19.906 11.406 -5.016 1 88 42 VAL B C 1
ATOM 2984 O O . VAL B 1 42 ? -20.141 10.594 -5.914 1 88 42 VAL B O 1
ATOM 2987 N N . ASP B 1 43 ? -20.703 12.422 -4.711 1 89 43 ASP B N 1
ATOM 2988 C CA . ASP B 1 43 ? -21.938 12.664 -5.453 1 89 43 ASP B CA 1
ATOM 2989 C C . ASP B 1 43 ? -21.656 13.336 -6.797 1 89 43 ASP B C 1
ATOM 2991 O O . ASP B 1 43 ? -22.312 13.039 -7.793 1 89 43 ASP B O 1
ATOM 2995 N N . THR B 1 44 ? -20.75 14.258 -6.797 1 92.31 44 THR B N 1
ATOM 2996 C CA . THR B 1 44 ? -20.297 14.945 -7.992 1 92.31 44 THR B CA 1
ATOM 2997 C C . THR B 1 44 ? -18.766 15.023 -8.016 1 92.31 44 THR B C 1
ATOM 2999 O O . THR B 1 44 ? -18.141 15.258 -6.984 1 92.31 44 THR B O 1
ATOM 3002 N N . ALA B 1 45 ? -18.234 14.719 -9.203 1 92.69 45 ALA B N 1
ATOM 3003 C CA . ALA B 1 45 ? -16.781 14.734 -9.383 1 92.69 45 ALA B CA 1
ATOM 3004 C C . ALA B 1 45 ? -16.375 15.75 -10.445 1 92.69 45 ALA B C 1
ATOM 3006 O O . ALA B 1 45 ? -17.078 15.938 -11.438 1 92.69 45 ALA B O 1
ATOM 3007 N N . ALA B 1 46 ? -15.25 16.422 -10.25 1 94.69 46 ALA B N 1
ATOM 3008 C CA . ALA B 1 46 ? -14.719 17.359 -11.242 1 94.69 46 ALA B CA 1
ATOM 3009 C C . ALA B 1 46 ? -13.195 17.391 -11.203 1 94.69 46 ALA B C 1
ATOM 3011 O O . ALA B 1 46 ? -12.594 17.266 -10.133 1 94.69 46 ALA B O 1
ATOM 3012 N N . THR B 1 47 ? -12.641 17.609 -12.344 1 94.69 47 THR B N 1
ATOM 3013 C CA . THR B 1 47 ? -11.195 17.734 -12.445 1 94.69 47 THR B CA 1
ATOM 3014 C C . THR B 1 47 ? -10.781 19.203 -12.391 1 94.69 47 THR B C 1
ATOM 3016 O O . THR B 1 47 ? -11.445 20.062 -12.984 1 94.69 47 THR B O 1
ATOM 3019 N N . VAL B 1 48 ? -9.742 19.469 -11.703 1 95.25 48 VAL B N 1
ATOM 3020 C CA . VAL B 1 48 ? -9.242 20.828 -11.578 1 95.25 48 VAL B CA 1
ATOM 3021 C C . VAL B 1 48 ? -7.801 20.891 -12.07 1 95.25 48 VAL B C 1
ATOM 3023 O O . VAL B 1 48 ? -7.152 19.859 -12.266 1 95.25 48 VAL B O 1
ATOM 3026 N N . SER B 1 49 ? -7.273 22.109 -12.234 1 93.38 49 SER B N 1
ATOM 3027 C CA . SER B 1 49 ? -5.898 22.344 -12.664 1 93.38 49 SER B CA 1
ATOM 3028 C C . SER B 1 49 ? -4.91 21.984 -11.555 1 93.38 49 SER B C 1
ATOM 3030 O O . SER B 1 49 ? -5.258 22.016 -10.375 1 93.38 49 SER B O 1
ATOM 3032 N N . PRO B 1 50 ? -3.688 21.688 -11.945 1 90 50 PRO B N 1
ATOM 3033 C CA . PRO B 1 50 ? -2.66 21.406 -10.938 1 90 50 PRO B CA 1
ATOM 3034 C C . PRO B 1 50 ? -2.367 22.625 -10.055 1 90 50 PRO B C 1
ATOM 3036 O O . PRO B 1 50 ? -2.6 23.766 -10.469 1 90 50 PRO B O 1
ATOM 3039 N N . VAL B 1 51 ? -1.888 22.312 -8.883 1 86.19 51 VAL B N 1
ATOM 3040 C CA . VAL B 1 51 ? -1.59 23.344 -7.891 1 86.19 51 VAL B CA 1
ATOM 3041 C C . VAL B 1 51 ? -0.439 24.219 -8.383 1 86.19 51 VAL B C 1
ATOM 3043 O O . VAL B 1 51 ? -0.419 25.422 -8.141 1 86.19 51 VAL B O 1
ATOM 3046 N N . ASN B 1 52 ? 0.427 23.5 -9.102 1 81.19 52 ASN B N 1
ATOM 3047 C CA . ASN B 1 52 ? 1.547 24.266 -9.641 1 81.19 52 ASN B CA 1
ATOM 3048 C C . ASN B 1 52 ? 1.255 24.766 -11.055 1 81.19 52 ASN B C 1
ATOM 3050 O O . ASN B 1 52 ? 1.031 23.969 -11.969 1 81.19 52 ASN B O 1
ATOM 3054 N N . GLY B 1 53 ? 1.223 26.125 -11.234 1 73.19 53 GLY B N 1
ATOM 3055 C CA . GLY B 1 53 ? 1.205 26.719 -12.555 1 73.19 53 GLY B CA 1
ATOM 3056 C C . GLY B 1 53 ? -0.187 26.812 -13.148 1 73.19 53 GLY B C 1
ATOM 3057 O O . GLY B 1 53 ? -0.349 27.219 -14.305 1 73.19 53 GLY B O 1
ATOM 3058 N N . GLY B 1 54 ? -1.161 26.359 -12.398 1 77.31 54 GLY B N 1
ATOM 3059 C CA . GLY B 1 54 ? -2.482 26.391 -13.008 1 77.31 54 GLY B CA 1
ATOM 3060 C C . GLY B 1 54 ? -3.451 27.312 -12.289 1 77.31 54 GLY B C 1
ATOM 3061 O O . GLY B 1 54 ? -3.037 28.172 -11.523 1 77.31 54 GLY B O 1
ATOM 3062 N N . ASP B 1 55 ? -4.621 27.172 -12.742 1 92 55 ASP B N 1
ATOM 3063 C CA . ASP B 1 55 ? -5.742 27.953 -12.227 1 92 55 ASP B CA 1
ATOM 3064 C C . ASP B 1 55 ? -6.508 27.188 -11.156 1 92 55 ASP B C 1
ATOM 3066 O O . ASP B 1 55 ? -7.738 27.156 -11.164 1 92 55 ASP B O 1
ATOM 3070 N N . TYR B 1 56 ? -5.715 26.641 -10.227 1 95.38 56 TYR B N 1
ATOM 3071 C CA . TYR B 1 56 ? -6.309 25.734 -9.25 1 95.38 56 TYR B CA 1
ATOM 3072 C C . TYR B 1 56 ? -7.383 26.453 -8.438 1 95.38 56 TYR B C 1
ATOM 3074 O O . TYR B 1 56 ? -8.516 25.969 -8.344 1 95.38 56 TYR B O 1
ATOM 3082 N N . ILE B 1 57 ? -7.098 27.609 -7.918 1 96.25 57 ILE B N 1
ATOM 3083 C CA . ILE B 1 57 ? -8.016 28.328 -7.031 1 96.25 57 ILE B CA 1
ATOM 3084 C C . ILE B 1 57 ? -9.258 28.75 -7.812 1 96.25 57 ILE B C 1
ATOM 3086 O O . ILE B 1 57 ? -10.383 28.578 -7.332 1 96.25 57 ILE B O 1
ATOM 3090 N N . SER B 1 58 ? -9.008 29.25 -8.992 1 96.25 58 SER B N 1
ATOM 3091 C CA . SER B 1 58 ? -10.141 29.656 -9.828 1 96.25 58 SER B CA 1
ATOM 3092 C C . SER B 1 58 ? -11.039 28.469 -10.164 1 96.25 58 SER B C 1
ATOM 3094 O O . SER B 1 58 ? -12.266 28.594 -10.133 1 96.25 58 SER B O 1
ATOM 3096 N N . ASP B 1 59 ? -10.422 27.375 -10.484 1 97.06 59 ASP B N 1
ATOM 3097 C CA . ASP B 1 59 ? -11.188 26.172 -10.797 1 97.06 59 ASP B CA 1
ATOM 3098 C C . ASP B 1 59 ? -12.023 25.734 -9.594 1 97.06 59 ASP B C 1
ATOM 3100 O O . ASP B 1 59 ? -13.219 25.469 -9.727 1 97.06 59 ASP B O 1
ATOM 3104 N N . VAL B 1 60 ? -11.406 25.656 -8.469 1 97.19 60 VAL B N 1
ATOM 3105 C CA . VAL B 1 60 ? -12.062 25.188 -7.254 1 97.19 60 VAL B CA 1
ATOM 3106 C C . VAL B 1 60 ? -13.203 26.125 -6.883 1 97.19 60 VAL B C 1
ATOM 3108 O O . VAL B 1 60 ? -14.305 25.672 -6.562 1 97.19 60 VAL B O 1
ATOM 3111 N N . ARG B 1 61 ? -12.953 27.406 -6.973 1 97.12 61 ARG B N 1
ATOM 3112 C CA . ARG B 1 61 ? -13.984 28.391 -6.656 1 97.12 61 ARG B CA 1
ATOM 3113 C C . ARG B 1 61 ? -15.172 28.266 -7.613 1 97.12 61 ARG B C 1
ATOM 3115 O O . ARG B 1 61 ? -16.328 28.312 -7.184 1 97.12 61 ARG B O 1
ATOM 3122 N N . GLY B 1 62 ? -14.812 28.156 -8.906 1 97 62 GLY B N 1
ATOM 3123 C CA . GLY B 1 62 ? -15.867 28.016 -9.898 1 97 62 GLY B CA 1
ATOM 3124 C C . GLY B 1 62 ? -16.75 26.812 -9.648 1 97 62 GLY B C 1
ATOM 3125 O O . GLY B 1 62 ? -17.984 26.906 -9.695 1 97 62 GLY B O 1
ATOM 3126 N N . ILE B 1 63 ? -16.172 25.688 -9.367 1 97.44 63 ILE B N 1
ATOM 3127 C CA . ILE B 1 63 ? -16.922 24.453 -9.109 1 97.44 63 ILE B CA 1
ATOM 3128 C C . ILE B 1 63 ? -17.719 24.594 -7.812 1 97.44 63 ILE B C 1
ATOM 3130 O O . ILE B 1 63 ? -18.875 24.172 -7.738 1 97.44 63 ILE B O 1
ATOM 3134 N N . ALA B 1 64 ? -17.094 25.156 -6.809 1 97.88 64 ALA B N 1
ATOM 3135 C CA . ALA B 1 64 ? -17.75 25.328 -5.516 1 97.88 64 ALA B CA 1
ATOM 3136 C C . ALA B 1 64 ? -19 26.188 -5.645 1 97.88 64 ALA B C 1
ATOM 3138 O O . ALA B 1 64 ? -20.031 25.875 -5.051 1 97.88 64 ALA B O 1
ATOM 3139 N N . ARG B 1 65 ? -18.922 27.219 -6.41 1 96.81 65 ARG B N 1
ATOM 3140 C CA . ARG B 1 65 ? -20.078 28.078 -6.625 1 96.81 65 ARG B CA 1
ATOM 3141 C C . ARG B 1 65 ? -21.172 27.359 -7.383 1 96.81 65 ARG B C 1
ATOM 3143 O O . ARG B 1 65 ? -22.344 27.406 -6.992 1 96.81 65 ARG B O 1
ATOM 3150 N N . ARG B 1 66 ? -20.766 26.719 -8.391 1 96.75 66 ARG B N 1
ATOM 3151 C CA . ARG B 1 66 ? -21.719 26 -9.227 1 96.75 66 ARG B CA 1
ATOM 3152 C C . ARG B 1 66 ? -22.469 24.938 -8.422 1 96.75 66 ARG B C 1
ATOM 3154 O O . ARG B 1 66 ? -23.672 24.719 -8.625 1 96.75 66 ARG B O 1
ATOM 3161 N N . GLU B 1 67 ? -21.766 24.312 -7.469 1 97.06 67 GLU B N 1
ATOM 3162 C CA . GLU B 1 67 ? -22.328 23.188 -6.734 1 97.06 67 GLU B CA 1
ATOM 3163 C C . GLU B 1 67 ? -22.875 23.625 -5.375 1 97.06 67 GLU B C 1
ATOM 3165 O O . GLU B 1 67 ? -23.266 22.781 -4.559 1 97.06 67 GLU B O 1
ATOM 3170 N N . ASP B 1 68 ? -22.844 24.875 -5.078 1 97.25 68 ASP B N 1
ATOM 3171 C CA . ASP B 1 68 ? -23.359 25.438 -3.834 1 97.25 68 ASP B CA 1
ATOM 3172 C C . ASP B 1 68 ? -22.672 24.812 -2.623 1 97.25 68 ASP B C 1
ATOM 3174 O O . ASP B 1 68 ? -23.344 24.328 -1.706 1 97.25 68 ASP B O 1
ATOM 3178 N N . VAL B 1 69 ? -21.375 24.781 -2.637 1 98.06 69 VAL B N 1
ATOM 3179 C CA . VAL B 1 69 ? -20.578 24.172 -1.581 1 98.06 69 VAL B CA 1
ATOM 3180 C C . VAL B 1 69 ? -20.578 25.078 -0.35 1 98.06 69 VAL B C 1
ATOM 3182 O O . VAL B 1 69 ? -20.453 26.297 -0.469 1 98.06 69 VAL B O 1
ATOM 3185 N N . ASP B 1 70 ? -20.719 24.453 0.837 1 98.44 70 ASP B N 1
ATOM 3186 C CA . ASP B 1 70 ? -20.672 25.203 2.092 1 98.44 70 ASP B CA 1
ATOM 3187 C C . ASP B 1 70 ? -19.281 25.141 2.709 1 98.44 70 ASP B C 1
ATOM 3189 O O . ASP B 1 70 ? -18.797 26.125 3.273 1 98.44 70 ASP B O 1
ATOM 3193 N N . VAL B 1 71 ? -18.656 24 2.604 1 98.56 71 VAL B N 1
ATOM 3194 C CA . VAL B 1 71 ? -17.391 23.734 3.283 1 98.56 71 VAL B CA 1
ATOM 3195 C C . VAL B 1 71 ? -16.438 23.031 2.334 1 98.56 71 VAL B C 1
ATOM 3197 O O . VAL B 1 71 ? -16.844 22.125 1.592 1 98.56 71 VAL B O 1
ATOM 3200 N N . ILE B 1 72 ? -15.211 23.484 2.305 1 98.38 72 ILE B N 1
ATOM 3201 C CA . ILE B 1 72 ? -14.148 22.797 1.58 1 98.38 72 ILE B CA 1
ATOM 3202 C C . ILE B 1 72 ? -13.227 22.078 2.568 1 98.38 72 ILE B C 1
ATOM 3204 O O . ILE B 1 72 ? -12.734 22.703 3.516 1 98.38 72 ILE B O 1
ATOM 3208 N N . LEU B 1 73 ? -13.039 20.828 2.396 1 97.81 73 LEU B N 1
ATOM 3209 C CA . LEU B 1 73 ? -12.172 19.953 3.184 1 97.81 73 LEU B CA 1
ATOM 3210 C C . LEU B 1 73 ? -10.961 19.531 2.369 1 97.81 73 LEU B C 1
ATOM 3212 O O . LEU B 1 73 ? -11.016 18.531 1.648 1 97.81 73 LEU B O 1
ATOM 3216 N N . PRO B 1 74 ? -9.859 20.234 2.523 1 96.56 74 PRO B N 1
ATOM 3217 C CA . PRO B 1 74 ? -8.656 19.844 1.787 1 96.56 74 PRO B CA 1
ATOM 3218 C C . PRO B 1 74 ? -7.973 18.609 2.373 1 96.56 74 PRO B C 1
ATOM 3220 O O . PRO B 1 74 ? -7.832 18.5 3.594 1 96.56 74 PRO B O 1
ATOM 3223 N N . LEU B 1 75 ? -7.48 17.719 1.468 1 92.94 75 LEU B N 1
ATOM 3224 C CA . LEU B 1 75 ? -6.887 16.469 1.956 1 92.94 75 LEU B CA 1
ATOM 3225 C C . LEU B 1 75 ? -5.406 16.406 1.6 1 92.94 75 LEU B C 1
ATOM 3227 O O . LEU B 1 75 ? -4.676 15.57 2.135 1 92.94 75 LEU B O 1
ATOM 3231 N N . MET B 1 76 ? -4.945 17.25 0.778 1 88.19 76 MET B N 1
ATOM 3232 C CA . MET B 1 76 ? -3.564 17.156 0.312 1 88.19 76 MET B CA 1
ATOM 3233 C C . MET B 1 76 ? -2.756 18.375 0.747 1 88.19 76 MET B C 1
ATOM 3235 O O . MET B 1 76 ? -3.223 19.5 0.632 1 88.19 76 MET B O 1
ATOM 3239 N N . ALA B 1 77 ? -1.589 18.062 1.08 1 79.56 77 ALA B N 1
ATOM 3240 C CA . ALA B 1 77 ? -0.689 19.109 1.564 1 79.56 77 ALA B CA 1
ATOM 3241 C C . ALA B 1 77 ? -0.428 20.156 0.483 1 79.56 77 ALA B C 1
ATOM 3243 O O . ALA B 1 77 ? -0.354 21.359 0.772 1 79.56 77 ALA B O 1
ATOM 3244 N N . ALA B 1 78 ? -0.301 19.703 -0.697 1 78.31 78 ALA B N 1
ATOM 3245 C CA . ALA B 1 78 ? 0.046 20.594 -1.802 1 78.31 78 ALA B CA 1
ATOM 3246 C C . ALA B 1 78 ? -1.033 21.656 -2.014 1 78.31 78 ALA B C 1
ATOM 3248 O O . ALA B 1 78 ? -0.743 22.766 -2.463 1 78.31 78 ALA B O 1
ATOM 3249 N N . GLU B 1 79 ? -2.23 21.359 -1.608 1 90.12 79 GLU B N 1
ATOM 3250 C CA . GLU B 1 79 ? -3.35 22.266 -1.843 1 90.12 79 GLU B CA 1
ATOM 3251 C C . GLU B 1 79 ? -3.574 23.188 -0.646 1 90.12 79 GLU B C 1
ATOM 3253 O O . GLU B 1 79 ? -4.18 24.25 -0.78 1 90.12 79 GLU B O 1
ATOM 3258 N N . LEU B 1 80 ? -3.123 22.75 0.468 1 92.06 80 LEU B N 1
ATOM 3259 C CA . LEU B 1 80 ? -3.412 23.438 1.72 1 92.06 80 LEU B CA 1
ATOM 3260 C C . LEU B 1 80 ? -2.889 24.875 1.681 1 92.06 80 LEU B C 1
ATOM 3262 O O . LEU B 1 80 ? -3.592 25.797 2.076 1 92.06 80 LEU B O 1
ATOM 3266 N N . ARG B 1 81 ? -1.7 25.047 1.191 1 89.31 81 ARG B N 1
ATOM 3267 C CA . ARG B 1 81 ? -1.111 26.375 1.183 1 89.31 81 ARG B CA 1
ATOM 3268 C C . ARG B 1 81 ? -1.926 27.328 0.314 1 89.31 81 ARG B C 1
ATOM 3270 O O . ARG B 1 81 ? -2.234 28.453 0.73 1 89.31 81 ARG B O 1
ATOM 3277 N N . LEU B 1 82 ? -2.266 26.906 -0.838 1 92.81 82 LEU B N 1
ATOM 3278 C CA . LEU B 1 82 ? -3.033 27.719 -1.771 1 92.81 82 LEU B CA 1
ATOM 3279 C C . LEU B 1 82 ? -4.406 28.062 -1.2 1 92.81 82 LEU B C 1
ATOM 3281 O O . LEU B 1 82 ? -4.863 29.203 -1.293 1 92.81 82 LEU B O 1
ATOM 3285 N N . LEU B 1 83 ? -4.996 27.094 -0.63 1 96.25 83 LEU B N 1
ATOM 3286 C CA . LEU B 1 83 ? -6.332 27.281 -0.081 1 96.25 83 LEU B CA 1
ATOM 3287 C C . LEU B 1 83 ? -6.297 28.203 1.14 1 96.25 83 LEU B C 1
ATOM 3289 O O . LEU B 1 83 ? -7.195 29.016 1.332 1 96.25 83 LEU B O 1
ATOM 3293 N N . ALA B 1 84 ? -5.273 28.031 1.913 1 95.69 84 ALA B N 1
ATOM 3294 C CA . ALA B 1 84 ? -5.113 28.906 3.074 1 95.69 84 ALA B CA 1
ATOM 3295 C C . ALA B 1 84 ? -4.953 30.359 2.648 1 95.69 84 ALA B C 1
ATOM 3297 O O . ALA B 1 84 ? -5.551 31.266 3.25 1 95.69 84 ALA B O 1
ATOM 3298 N N . GLU B 1 85 ? -4.207 30.578 1.657 1 94.5 85 GLU B N 1
ATOM 3299 C CA . GLU B 1 85 ? -3.963 31.922 1.157 1 94.5 85 GLU B CA 1
ATOM 3300 C C . GLU B 1 85 ? -5.219 32.531 0.529 1 94.5 85 GLU B C 1
ATOM 3302 O O . GLU B 1 85 ? -5.41 33.75 0.539 1 94.5 85 GLU B O 1
ATOM 3307 N N . ALA B 1 86 ? -6.031 31.719 -0.023 1 95.81 86 ALA B N 1
ATOM 3308 C CA . ALA B 1 86 ? -7.23 32.188 -0.718 1 95.81 86 ALA B CA 1
ATOM 3309 C C . ALA B 1 86 ? -8.445 32.125 0.205 1 95.81 86 ALA B C 1
ATOM 3311 O O . ALA B 1 86 ? -9.578 32.312 -0.245 1 95.81 86 ALA B O 1
ATOM 3312 N N . LYS B 1 87 ? -8.25 31.891 1.404 1 96 87 LYS B N 1
ATOM 3313 C CA . LYS B 1 87 ? -9.32 31.656 2.365 1 96 87 LYS B CA 1
ATOM 3314 C C . LYS B 1 87 ? -10.344 32.781 2.328 1 96 87 LYS B C 1
ATOM 3316 O O . LYS B 1 87 ? -11.555 32.531 2.32 1 96 87 LYS B O 1
ATOM 3321 N N . SER B 1 88 ? -9.922 34 2.311 1 95.56 88 SER B N 1
ATOM 3322 C CA . SER B 1 88 ? -10.805 35.188 2.322 1 95.56 88 SER B CA 1
ATOM 3323 C C . SER B 1 88 ? -11.688 35.219 1.08 1 95.56 88 SER B C 1
ATOM 3325 O O . SER B 1 88 ? -12.852 35.625 1.151 1 95.56 88 SER B O 1
ATOM 3327 N N . ALA B 1 89 ? -11.102 34.844 0 1 96.12 89 ALA B N 1
ATOM 3328 C CA . ALA B 1 89 ? -11.867 34.812 -1.242 1 96.12 89 ALA B CA 1
ATOM 3329 C C . ALA B 1 89 ? -13.023 33.812 -1.15 1 96.12 89 ALA B C 1
ATOM 3331 O O . ALA B 1 89 ? -14.125 34.094 -1.62 1 96.12 89 ALA B O 1
ATOM 3332 N N . PHE B 1 90 ? -12.82 32.719 -0.586 1 97.62 90 PHE B N 1
ATOM 3333 C CA . PHE B 1 90 ? -13.859 31.703 -0.404 1 97.62 90 PHE B CA 1
ATOM 3334 C C . PHE B 1 90 ? -14.898 32.188 0.598 1 97.62 90 PHE B C 1
ATOM 3336 O O . PHE B 1 90 ? -16.109 32 0.385 1 97.62 90 PHE B O 1
ATOM 3343 N N . GLU B 1 91 ? -14.414 32.781 1.653 1 95.88 91 GLU B N 1
ATOM 3344 C CA . GLU B 1 91 ? -15.328 33.312 2.666 1 95.88 91 GLU B CA 1
ATOM 3345 C C . GLU B 1 91 ? -16.281 34.344 2.074 1 95.88 91 GLU B C 1
ATOM 3347 O O . GLU B 1 91 ? -17.453 34.406 2.439 1 95.88 91 GLU B O 1
ATOM 3352 N N . ASN B 1 92 ? -15.766 35.094 1.215 1 96.31 92 ASN B N 1
ATOM 3353 C CA . ASN B 1 92 ? -16.594 36.062 0.53 1 96.31 92 ASN B CA 1
ATOM 3354 C C . ASN B 1 92 ? -17.688 35.406 -0.307 1 96.31 92 ASN B C 1
ATOM 3356 O O . ASN B 1 92 ? -18.719 36.031 -0.565 1 96.31 92 ASN B O 1
ATOM 3360 N N . ASP B 1 93 ? -17.453 34.25 -0.728 1 96.38 93 ASP B N 1
ATOM 3361 C CA . ASP B 1 93 ? -18.422 33.469 -1.499 1 96.38 93 ASP B CA 1
ATOM 3362 C C . ASP B 1 93 ? -19.359 32.688 -0.58 1 96.38 93 ASP B C 1
ATOM 3364 O O . ASP B 1 93 ? -20.219 31.953 -1.051 1 96.38 93 ASP B O 1
ATOM 3368 N N . GLY B 1 94 ? -19.156 32.844 0.723 1 96.88 94 GLY B N 1
ATOM 3369 C CA . GLY B 1 94 ? -19.953 32.094 1.683 1 96.88 94 GLY B CA 1
ATOM 3370 C C . GLY B 1 94 ? -19.484 30.688 1.885 1 96.88 94 GLY B C 1
ATOM 3371 O O . GLY B 1 94 ? -20.25 29.828 2.32 1 96.88 94 GLY B O 1
ATOM 3372 N N . ILE B 1 95 ? -18.281 30.438 1.521 1 98.12 95 ILE B N 1
ATOM 3373 C CA . ILE B 1 95 ? -17.719 29.094 1.614 1 98.12 95 ILE B CA 1
ATOM 3374 C C . ILE B 1 95 ? -16.641 29.062 2.697 1 98.12 95 ILE B C 1
ATOM 3376 O O . ILE B 1 95 ? -15.742 29.891 2.713 1 98.12 95 ILE B O 1
ATOM 3380 N N . GLU B 1 96 ? -16.75 28.141 3.623 1 98 96 GLU B N 1
ATOM 3381 C CA . GLU B 1 96 ? -15.727 27.953 4.652 1 98 96 GLU B CA 1
ATOM 3382 C C . GLU B 1 96 ? -14.68 26.938 4.219 1 98 96 GLU B C 1
ATOM 3384 O O . GLU B 1 96 ? -15.023 25.859 3.738 1 98 96 GLU B O 1
ATOM 3389 N N . VAL B 1 97 ? -13.414 27.281 4.344 1 98.06 97 VAL B N 1
ATOM 3390 C CA . VAL B 1 97 ? -12.328 26.359 4.031 1 98.06 97 VAL B CA 1
ATOM 3391 C C . VAL B 1 97 ? -11.711 25.844 5.328 1 98.06 97 VAL B C 1
ATOM 3393 O O . VAL B 1 97 ? -11.258 26.625 6.168 1 98.06 97 VAL B O 1
ATOM 3396 N N . MET B 1 98 ? -11.688 24.531 5.484 1 97.88 98 MET B N 1
ATOM 3397 C CA . MET B 1 98 ? -11.156 23.891 6.688 1 97.88 98 MET B CA 1
ATOM 3398 C C . MET B 1 98 ? -9.633 23.828 6.645 1 97.88 98 MET B C 1
ATOM 3400 O O . MET B 1 98 ? -9.055 22.75 6.504 1 97.88 98 MET B O 1
ATOM 3404 N N . VAL B 1 99 ? -9.039 24.969 6.875 1 97.38 99 VAL B N 1
ATOM 3405 C CA . VAL B 1 99 ? -7.582 25.047 6.863 1 97.38 99 VAL B CA 1
ATOM 3406 C C . VAL B 1 99 ? -7.105 26.094 7.867 1 97.38 99 VAL B C 1
ATOM 3408 O O . VAL B 1 99 ? -7.797 27.078 8.109 1 97.38 99 VAL B O 1
ATOM 3411 N N . SER B 1 100 ? -5.977 25.828 8.445 1 96.38 100 SER B N 1
ATOM 3412 C CA . SER B 1 100 ? -5.363 26.797 9.344 1 96.38 100 SER B CA 1
ATOM 3413 C C . SER B 1 100 ? -4.895 28.031 8.586 1 96.38 100 SER B C 1
ATOM 3415 O O . SER B 1 100 ? -4.902 28.047 7.352 1 96.38 100 SER B O 1
ATOM 3417 N N . ASP B 1 101 ? -4.5 29 9.367 1 95.25 101 ASP B N 1
ATOM 3418 C CA . ASP B 1 101 ? -3.936 30.203 8.781 1 95.25 101 ASP B CA 1
ATOM 3419 C C . ASP B 1 101 ? -2.689 29.891 7.957 1 95.25 101 ASP B C 1
ATOM 3421 O O . ASP B 1 101 ? -1.954 28.953 8.266 1 95.25 101 ASP B O 1
ATOM 3425 N N . PRO B 1 102 ? -2.408 30.75 6.898 1 95.12 102 PRO B N 1
ATOM 3426 C CA . PRO B 1 102 ? -1.274 30.5 6.008 1 95.12 102 PRO B CA 1
ATOM 3427 C C . PRO B 1 102 ? 0.047 30.359 6.762 1 95.12 102 PRO B C 1
ATOM 3429 O O . PRO B 1 102 ? 0.896 29.547 6.379 1 95.12 102 PRO B O 1
ATOM 3432 N N . ARG B 1 103 ? 0.217 31.141 7.754 1 95.5 103 ARG B N 1
ATOM 3433 C CA . ARG B 1 103 ? 1.453 31.062 8.531 1 95.5 103 ARG B CA 1
ATOM 3434 C C . ARG B 1 103 ? 1.608 29.703 9.188 1 95.5 103 ARG B C 1
ATOM 3436 O O . ARG B 1 103 ? 2.67 29.078 9.094 1 95.5 103 ARG B O 1
ATOM 3443 N N . ALA B 1 104 ? 0.581 29.219 9.844 1 95.5 104 ALA B N 1
ATOM 3444 C CA . ALA B 1 104 ? 0.6 27.906 10.5 1 95.5 104 ALA B CA 1
ATOM 3445 C C . ALA B 1 104 ? 0.827 26.797 9.484 1 95.5 104 ALA B C 1
ATOM 3447 O O . ALA B 1 104 ? 1.59 25.859 9.742 1 95.5 104 ALA B O 1
ATOM 3448 N N . VAL B 1 105 ? 0.162 26.922 8.328 1 95.56 105 VAL B N 1
ATOM 3449 C CA . VAL B 1 105 ? 0.311 25.938 7.27 1 95.56 105 VAL B CA 1
ATOM 3450 C C . VAL B 1 105 ? 1.755 25.922 6.77 1 95.56 105 VAL B C 1
ATOM 3452 O O . VAL B 1 105 ? 2.34 24.859 6.57 1 95.56 105 VAL B O 1
ATOM 3455 N N . SER B 1 106 ? 2.322 27.047 6.598 1 94.31 106 SER B N 1
ATOM 3456 C CA . SER B 1 106 ? 3.699 27.156 6.133 1 94.31 106 SER B CA 1
ATOM 3457 C C . SER B 1 106 ? 4.672 26.516 7.113 1 94.31 106 SER B C 1
ATOM 3459 O O . SER B 1 106 ? 5.555 25.75 6.707 1 94.31 106 SER B O 1
ATOM 3461 N N . ILE B 1 107 ? 4.508 26.781 8.344 1 95.5 107 ILE B N 1
ATOM 3462 C CA . ILE B 1 107 ? 5.402 26.25 9.375 1 95.5 107 ILE B CA 1
ATOM 3463 C C . ILE B 1 107 ? 5.293 24.734 9.438 1 95.5 107 ILE B C 1
ATOM 3465 O O . ILE B 1 107 ? 6.305 24.031 9.438 1 95.5 107 ILE B O 1
ATOM 3469 N N . THR B 1 108 ? 4.086 24.219 9.414 1 95.25 108 THR B N 1
ATOM 3470 C CA . THR B 1 108 ? 3.877 22.781 9.586 1 95.25 108 THR B CA 1
ATOM 3471 C C . THR B 1 108 ? 4.293 22.031 8.328 1 95.25 108 THR B C 1
ATOM 3473 O O . THR B 1 108 ? 4.617 20.844 8.391 1 95.25 108 THR B O 1
ATOM 3476 N N . SER B 1 109 ? 4.375 22.703 7.199 1 93.06 109 SER B N 1
ATOM 3477 C CA . SER B 1 109 ? 4.734 22.047 5.945 1 93.06 109 SER B CA 1
ATOM 3478 C C . SER B 1 109 ? 6.25 21.953 5.789 1 93.06 109 SER B C 1
ATOM 3480 O O . SER B 1 109 ? 6.742 21.266 4.883 1 93.06 109 SER B O 1
ATOM 3482 N N . ASP B 1 110 ? 6.961 22.609 6.613 1 94.88 110 ASP B N 1
ATOM 3483 C CA . ASP B 1 110 ? 8.422 22.609 6.633 1 94.88 110 ASP B CA 1
ATOM 3484 C C . ASP B 1 110 ? 8.953 22.031 7.938 1 94.88 110 ASP B C 1
ATOM 3486 O O . ASP B 1 110 ? 9.062 22.75 8.945 1 94.88 110 ASP B O 1
ATOM 3490 N N . THR B 1 111 ? 9.383 20.828 7.848 1 95.69 111 THR B N 1
ATOM 3491 C CA . THR B 1 111 ? 9.805 20.125 9.055 1 95.69 111 THR B CA 1
ATOM 3492 C C . THR B 1 111 ? 10.961 20.844 9.734 1 95.69 111 THR B C 1
ATOM 3494 O O . THR B 1 111 ? 11.023 20.891 10.961 1 95.69 111 THR B O 1
ATOM 3497 N N . GLY B 1 112 ? 11.875 21.344 8.945 1 96.69 112 GLY B N 1
ATOM 3498 C CA . GLY B 1 112 ? 12.961 22.125 9.523 1 96.69 112 GLY B CA 1
ATOM 3499 C C . GLY B 1 112 ? 12.484 23.344 10.273 1 96.69 112 GLY B C 1
ATOM 3500 O O . GLY B 1 112 ? 12.914 23.594 11.406 1 96.69 112 GLY B O 1
ATOM 3501 N N . GLU B 1 113 ? 11.609 24.062 9.672 1 96.5 113 GLU B N 1
ATOM 3502 C CA . GLU B 1 113 ? 11.047 25.25 10.305 1 96.5 113 GLU B CA 1
ATOM 3503 C C . GLU B 1 113 ? 10.234 24.891 11.539 1 96.5 113 GLU B C 1
ATOM 3505 O O . GLU B 1 113 ? 10.312 25.562 12.57 1 96.5 113 GLU B O 1
ATOM 3510 N N . LEU B 1 114 ? 9.469 23.875 11.406 1 97.31 114 LEU B N 1
ATOM 3511 C CA . LEU B 1 114 ? 8.664 23.391 12.516 1 97.31 114 LEU B CA 1
ATOM 3512 C C . LEU B 1 114 ? 9.539 23.047 13.727 1 97.31 114 LEU B C 1
ATOM 3514 O O . LEU B 1 114 ? 9.273 23.516 14.836 1 97.31 114 LEU B O 1
ATOM 3518 N N . TYR B 1 115 ? 10.602 22.312 13.508 1 97.88 115 TYR B N 1
ATOM 3519 C CA . TYR B 1 115 ? 11.508 21.922 14.586 1 97.88 115 TYR B CA 1
ATOM 3520 C C . TYR B 1 115 ? 12.195 23.141 15.188 1 97.88 115 TYR B C 1
ATOM 3522 O O . TYR B 1 115 ? 12.328 23.25 16.406 1 97.88 115 TYR B O 1
ATOM 3530 N N . ASP B 1 116 ? 12.555 24.016 14.344 1 97.25 116 ASP B N 1
ATOM 3531 C CA . ASP B 1 116 ? 13.195 25.234 14.82 1 97.25 116 ASP B CA 1
ATOM 3532 C C . ASP B 1 116 ? 12.281 26 15.766 1 97.25 116 ASP B C 1
ATOM 3534 O O . ASP B 1 116 ? 12.703 26.453 16.828 1 97.25 116 ASP B O 1
ATOM 3538 N N . ARG B 1 117 ? 11.07 26.172 15.383 1 96.75 117 ARG B N 1
ATOM 3539 C CA . ARG B 1 117 ? 10.109 26.938 16.172 1 96.75 117 ARG B CA 1
ATOM 3540 C C . ARG B 1 117 ? 9.836 26.266 17.5 1 96.75 117 ARG B C 1
ATOM 3542 O O . ARG B 1 117 ? 9.75 26.922 18.547 1 96.75 117 ARG B O 1
ATOM 3549 N N . LEU B 1 118 ? 9.695 24.984 17.453 1 97 118 LEU B N 1
ATOM 3550 C CA . LEU B 1 118 ? 9.43 24.25 18.688 1 97 118 LEU B CA 1
ATOM 3551 C C . LEU B 1 118 ? 10.656 24.234 19.594 1 97 118 LEU B C 1
ATOM 3553 O O . LEU B 1 118 ? 10.523 24.297 20.812 1 97 118 LEU B O 1
ATOM 3557 N N . ALA B 1 119 ? 11.805 24.156 18.984 1 95.5 119 ALA B N 1
ATOM 3558 C CA . ALA B 1 119 ? 13.047 24.156 19.75 1 95.5 119 ALA B CA 1
ATOM 3559 C C . ALA B 1 119 ? 13.219 25.469 20.5 1 95.5 119 ALA B C 1
ATOM 3561 O O . ALA B 1 119 ? 13.719 25.484 21.641 1 95.5 119 ALA B O 1
ATOM 3562 N N . LYS B 1 120 ? 12.883 26.484 19.875 1 93.94 120 LYS B N 1
ATOM 3563 C CA . LYS B 1 120 ? 12.977 27.797 20.5 1 93.94 120 LYS B CA 1
ATOM 3564 C C . LYS B 1 120 ? 12.094 27.875 21.75 1 93.94 120 LYS B C 1
ATOM 3566 O O . LYS B 1 120 ? 12.398 28.609 22.688 1 93.94 120 LYS B O 1
ATOM 3571 N N . GLN B 1 121 ? 11.078 27.094 21.75 1 91.88 121 GLN B N 1
ATOM 3572 C CA . GLN B 1 121 ? 10.188 27.031 22.906 1 91.88 121 GLN B CA 1
ATOM 3573 C C . GLN B 1 121 ? 10.633 25.953 23.875 1 91.88 121 GLN B C 1
ATOM 3575 O O . GLN B 1 121 ? 9.938 25.656 24.859 1 91.88 121 GLN B O 1
ATOM 3580 N N . VAL B 1 122 ? 11.695 25.344 23.625 1 90.06 122 VAL B N 1
ATOM 3581 C CA . VAL B 1 122 ? 12.234 24.25 24.406 1 90.06 122 VAL B CA 1
ATOM 3582 C C . VAL B 1 122 ? 11.188 23.156 24.578 1 90.06 122 VAL B C 1
ATOM 3584 O O . VAL B 1 122 ? 10.984 22.625 25.672 1 90.06 122 VAL B O 1
ATOM 3587 N N . HIS B 1 123 ? 10.43 22.953 23.562 1 90.19 123 HIS B N 1
ATOM 3588 C CA . HIS B 1 123 ? 9.43 21.906 23.594 1 90.19 123 HIS B CA 1
ATOM 3589 C C . HIS B 1 123 ? 10.078 20.516 23.594 1 90.19 123 HIS B C 1
ATOM 3591 O O . HIS B 1 123 ? 10.969 20.25 22.781 1 90.19 123 HIS B O 1
ATOM 3597 N N . PRO B 1 124 ? 9.656 19.625 24.359 1 92.44 124 PRO B N 1
ATOM 3598 C CA . PRO B 1 124 ? 10.367 18.344 24.531 1 92.44 124 PRO B CA 1
ATOM 3599 C C . PRO B 1 124 ? 10.133 17.391 23.359 1 92.44 124 PRO B C 1
ATOM 3601 O O . PRO B 1 124 ? 10.812 16.359 23.266 1 92.44 124 PRO B O 1
ATOM 3604 N N . SER B 1 125 ? 9.305 17.672 22.453 1 94.06 125 SER B N 1
ATOM 3605 C CA . SER B 1 125 ? 8.906 16.75 21.406 1 94.06 125 SER B CA 1
ATOM 3606 C C . SER B 1 125 ? 9.836 16.828 20.203 1 94.06 125 SER B C 1
ATOM 3608 O O . SER B 1 125 ? 9.695 16.078 19.25 1 94.06 125 SER B O 1
ATOM 3610 N N . VAL B 1 126 ? 10.758 17.734 20.203 1 97.12 126 VAL B N 1
ATOM 3611 C CA . VAL B 1 126 ? 11.633 17.906 19.047 1 97.12 126 VAL B CA 1
ATOM 3612 C C . VAL B 1 126 ? 12.766 16.891 19.094 1 97.12 126 VAL B C 1
ATOM 3614 O O . VAL B 1 126 ? 13.469 16.781 20.094 1 97.12 126 VAL B O 1
ATOM 3617 N N . PRO B 1 127 ? 12.938 16.141 18.125 1 97.88 127 PRO B N 1
ATOM 3618 C CA . PRO B 1 127 ? 14.125 15.281 18.078 1 97.88 127 PRO B CA 1
ATOM 3619 C C . PRO B 1 127 ? 15.414 16.078 17.859 1 97.88 127 PRO B C 1
ATOM 3621 O O . PRO B 1 127 ? 15.367 17.25 17.516 1 97.88 127 PRO B O 1
ATOM 3624 N N . GLU B 1 128 ? 16.516 15.445 18.125 1 97.69 128 GLU B N 1
ATOM 3625 C CA . GLU B 1 128 ? 17.766 16.062 17.688 1 97.69 128 GLU B CA 1
ATOM 3626 C C . GLU B 1 128 ? 17.828 16.156 16.156 1 97.69 128 GLU B C 1
ATOM 3628 O O . GLU B 1 128 ? 17.516 15.203 15.453 1 97.69 128 GLU B O 1
ATOM 3633 N N . PHE B 1 129 ? 18.125 17.344 15.688 1 98.44 129 PHE B N 1
ATOM 3634 C CA . PHE B 1 129 ? 18.094 17.531 14.234 1 98.44 129 PHE B CA 1
ATOM 3635 C C . PHE B 1 129 ? 19.062 18.625 13.805 1 98.44 129 PHE B C 1
ATOM 3637 O O . PHE B 1 129 ? 19.531 19.406 14.633 1 98.44 129 PHE B O 1
ATOM 3644 N N . TYR B 1 130 ? 19.359 18.656 12.5 1 98.62 130 TYR B N 1
ATOM 3645 C CA . TYR B 1 130 ? 20.141 19.688 11.836 1 98.62 130 TYR B CA 1
ATOM 3646 C C . TYR B 1 130 ? 19.516 20.047 10.484 1 98.62 130 TYR B C 1
ATOM 3648 O O . TYR B 1 130 ? 19.141 19.156 9.711 1 98.62 130 TYR B O 1
ATOM 3656 N N . ARG B 1 131 ? 19.438 21.328 10.25 1 98.06 131 ARG B N 1
ATOM 3657 C CA . ARG B 1 131 ? 19.125 21.781 8.898 1 98.06 131 ARG B CA 1
ATOM 3658 C C . ARG B 1 131 ? 20.391 21.953 8.062 1 98.06 131 ARG B C 1
ATOM 3660 O O . ARG B 1 131 ? 21.359 22.562 8.523 1 98.06 131 ARG B O 1
ATOM 3667 N N . VAL B 1 132 ? 20.391 21.422 6.855 1 98.12 132 VAL B N 1
ATOM 3668 C CA . VAL B 1 132 ? 21.609 21.469 6.062 1 98.12 132 VAL B CA 1
ATOM 3669 C C . VAL B 1 132 ? 21.281 21.906 4.637 1 98.12 132 VAL B C 1
ATOM 3671 O O . VAL B 1 132 ? 20.219 21.562 4.102 1 98.12 132 VAL B O 1
ATOM 3674 N N . THR B 1 133 ? 22.234 22.609 4 1 96.75 133 THR B N 1
ATOM 3675 C CA . THR B 1 133 ? 22 23.125 2.656 1 96.75 133 THR B CA 1
ATOM 3676 C C . THR B 1 133 ? 23.219 22.859 1.764 1 96.75 133 THR B C 1
ATOM 3678 O O . THR B 1 133 ? 23.281 23.328 0.629 1 96.75 133 THR B O 1
ATOM 3681 N N . THR B 1 134 ? 24.219 22.141 2.301 1 96.06 134 THR B N 1
ATOM 3682 C CA . THR B 1 134 ? 25.375 21.75 1.517 1 96.06 134 THR B CA 1
ATOM 3683 C C . THR B 1 134 ? 25.781 20.312 1.827 1 96.06 134 THR B C 1
ATOM 3685 O O . THR B 1 134 ? 25.438 19.781 2.887 1 96.06 134 THR B O 1
ATOM 3688 N N . PRO B 1 135 ? 26.5 19.703 0.916 1 95.44 135 PRO B N 1
ATOM 3689 C CA . PRO B 1 135 ? 26.984 18.344 1.183 1 95.44 135 PRO B CA 1
ATOM 3690 C C . PRO B 1 135 ? 27.859 18.25 2.428 1 95.44 135 PRO B C 1
ATOM 3692 O O . PRO B 1 135 ? 27.781 17.281 3.176 1 95.44 135 PRO B O 1
ATOM 3695 N N . GLU B 1 136 ? 28.672 19.266 2.619 1 96.06 136 GLU B N 1
ATOM 3696 C CA . GLU B 1 136 ? 29.562 19.281 3.779 1 96.06 136 GLU B CA 1
ATOM 3697 C C . GLU B 1 136 ? 28.766 19.328 5.082 1 96.06 136 GLU B C 1
ATOM 3699 O O . GLU B 1 136 ? 29.062 18.594 6.023 1 96.06 136 GLU B O 1
ATOM 3704 N N . GLU B 1 137 ? 27.797 20.203 5.066 1 98 137 GLU B N 1
ATOM 3705 C CA . GLU B 1 137 ? 26.938 20.281 6.238 1 98 137 GLU B CA 1
ATOM 3706 C C . GLU B 1 137 ? 26.203 18.969 6.488 1 98 137 GLU B C 1
ATOM 3708 O O . GLU B 1 137 ? 26.016 18.562 7.637 1 98 137 GLU B O 1
ATOM 3713 N N . PHE B 1 138 ? 25.828 18.328 5.441 1 98.25 138 PHE B N 1
ATOM 3714 C CA . PHE B 1 138 ? 25.125 17.047 5.527 1 98.25 138 PHE B CA 1
ATOM 3715 C C . PHE B 1 138 ? 26.016 16 6.195 1 98.25 138 PHE B C 1
ATOM 3717 O O . PHE B 1 138 ? 25.578 15.328 7.133 1 98.25 138 PHE B O 1
ATOM 3724 N N . ILE B 1 139 ? 27.188 15.883 5.746 1 98 139 ILE B N 1
ATOM 3725 C CA . ILE B 1 139 ? 28.125 14.914 6.277 1 98 139 ILE B CA 1
ATOM 3726 C C . ILE B 1 139 ? 28.375 15.188 7.762 1 98 139 ILE B C 1
ATOM 3728 O O . ILE B 1 139 ? 28.344 14.266 8.586 1 98 139 ILE B O 1
ATOM 3732 N N . ASP B 1 140 ? 28.578 16.438 8.086 1 98.5 140 ASP B N 1
ATOM 3733 C CA . ASP B 1 140 ? 28.828 16.828 9.469 1 98.5 140 ASP B CA 1
ATOM 3734 C C . ASP B 1 140 ? 27.656 16.453 10.359 1 98.5 140 ASP B C 1
ATOM 3736 O O . ASP B 1 140 ? 27.844 15.938 11.461 1 98.5 140 ASP B O 1
ATOM 3740 N N . ALA B 1 141 ? 26.453 16.75 9.898 1 98.69 141 ALA B N 1
ATOM 3741 C CA . ALA B 1 141 ? 25.25 16.469 10.664 1 98.69 141 ALA B CA 1
ATOM 3742 C C . ALA B 1 141 ? 25.078 14.969 10.898 1 98.69 141 ALA B C 1
ATOM 3744 O O . ALA B 1 141 ? 24.75 14.539 12.008 1 98.69 141 ALA B O 1
ATOM 3745 N N . VAL B 1 142 ? 25.297 14.195 9.867 1 98.69 142 VAL B N 1
ATOM 3746 C CA . VAL B 1 142 ? 25.156 12.742 9.93 1 98.69 142 VAL B CA 1
ATOM 3747 C C . VAL B 1 142 ? 26.125 12.172 10.961 1 98.69 142 VAL B C 1
ATOM 3749 O O . VAL B 1 142 ? 25.734 11.344 11.797 1 98.69 142 VAL B O 1
ATOM 3752 N N . HIS B 1 143 ? 27.344 12.672 10.977 1 98.44 143 HIS B N 1
ATOM 3753 C CA . HIS B 1 143 ? 28.344 12.203 11.938 1 98.44 143 HIS B CA 1
ATOM 3754 C C . HIS B 1 14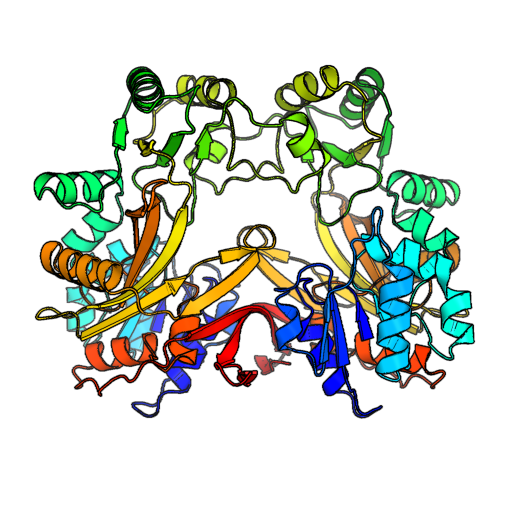3 ? 28.016 12.695 13.344 1 98.44 143 HIS B C 1
ATOM 3756 O O . HIS B 1 143 ? 28.203 11.961 14.312 1 98.44 143 HIS B O 1
ATOM 3762 N N . ALA B 1 144 ? 27.547 13.898 13.414 1 98.5 144 ALA B N 1
ATOM 3763 C CA . ALA B 1 144 ? 27.203 14.461 14.719 1 98.5 144 ALA B CA 1
ATOM 3764 C C . ALA B 1 144 ? 26.109 13.648 15.391 1 98.5 144 ALA B C 1
ATOM 3766 O O . ALA B 1 144 ? 26.078 13.539 16.625 1 98.5 144 ALA B O 1
ATOM 3767 N N . LEU B 1 145 ? 25.266 13.039 14.617 1 98.44 145 LEU B N 1
ATOM 3768 C CA . LEU B 1 145 ? 24.141 12.281 15.141 1 98.44 145 LEU B CA 1
ATOM 3769 C C . LEU B 1 145 ? 24.531 10.836 15.406 1 98.44 145 LEU B C 1
ATOM 3771 O O . LEU B 1 145 ? 23.703 10.023 15.844 1 98.44 145 LEU B O 1
ATOM 3775 N N . GLY B 1 146 ? 25.75 10.469 15.07 1 97.94 146 GLY B N 1
ATOM 3776 C CA . GLY B 1 146 ? 26.297 9.219 15.578 1 97.94 146 GLY B CA 1
ATOM 3777 C C . GLY B 1 146 ? 26.547 8.195 14.492 1 97.94 146 GLY B C 1
ATOM 3778 O O . GLY B 1 146 ? 26.969 7.07 14.773 1 97.94 146 GLY B O 1
ATOM 3779 N N . TYR B 1 147 ? 26.281 8.438 13.25 1 98 147 TYR B N 1
ATOM 3780 C CA . TYR B 1 147 ? 26.578 7.504 12.164 1 98 147 TYR B CA 1
ATOM 3781 C C . TYR B 1 147 ? 28.078 7.258 12.055 1 98 147 TYR B C 1
ATOM 3783 O O . TYR B 1 147 ? 28.875 8.18 12.211 1 98 147 TYR B O 1
ATOM 3791 N N . PRO B 1 148 ? 28.625 6.156 11.891 1 97.12 148 PRO B N 1
ATOM 3792 C CA . PRO B 1 148 ? 27.922 4.961 11.438 1 97.12 148 PRO B CA 1
ATOM 3793 C C . PRO B 1 148 ? 27.484 4.059 12.594 1 97.12 148 PRO B C 1
ATOM 3795 O O . PRO B 1 148 ? 26.938 2.979 12.359 1 97.12 148 PRO B O 1
ATOM 3798 N N . HIS B 1 149 ? 27.719 4.449 13.828 1 97.06 149 HIS B N 1
ATOM 3799 C CA . HIS B 1 149 ? 27.391 3.604 14.977 1 97.06 149 HIS B CA 1
ATOM 3800 C C . HIS B 1 149 ? 25.891 3.596 15.25 1 97.06 149 HIS B C 1
ATOM 3802 O O . HIS B 1 149 ? 25.359 2.623 15.797 1 97.06 149 HIS B O 1
ATOM 3808 N N . GLN B 1 150 ? 25.266 4.742 14.914 1 96.75 150 GLN B N 1
ATOM 3809 C CA . GLN B 1 150 ? 23.828 4.879 15.055 1 96.75 150 GLN B CA 1
ATOM 3810 C C . GLN B 1 150 ? 23.156 5.152 13.711 1 96.75 150 GLN B C 1
ATOM 3812 O O . GLN B 1 150 ? 23.781 5.719 12.805 1 96.75 150 GLN B O 1
ATOM 3817 N N . ARG B 1 151 ? 21.984 4.703 13.633 1 97.38 151 ARG B N 1
ATOM 3818 C CA . ARG B 1 151 ? 21.188 5.082 12.461 1 97.38 151 ARG B CA 1
ATOM 3819 C C . ARG B 1 151 ? 20.844 6.566 12.492 1 97.38 151 ARG B C 1
ATOM 3821 O O . ARG B 1 151 ? 20.672 7.145 13.57 1 97.38 151 ARG B O 1
ATOM 3828 N N . VAL B 1 152 ? 20.719 7.121 11.344 1 98.56 152 VAL B N 1
ATOM 3829 C CA . VAL B 1 152 ? 20.375 8.531 11.188 1 98.56 152 VAL B CA 1
ATOM 3830 C C . VAL B 1 152 ? 19.375 8.695 10.055 1 98.56 152 VAL B C 1
ATOM 3832 O O . VAL B 1 152 ? 19.422 7.984 9.055 1 98.56 152 VAL B O 1
ATOM 3835 N N . CYS B 1 153 ? 18.469 9.602 10.227 1 98.19 153 CYS B N 1
ATOM 3836 C CA . CYS B 1 153 ? 17.453 9.844 9.211 1 98.19 153 CYS B CA 1
ATOM 3837 C C . CYS B 1 153 ? 17.672 11.18 8.516 1 98.19 153 CYS B C 1
ATOM 3839 O O . CYS B 1 153 ? 18.25 12.094 9.102 1 98.19 153 CYS B O 1
ATOM 3841 N N . PHE B 1 154 ? 17.188 11.281 7.301 1 98.06 154 PHE B N 1
ATOM 3842 C CA . PHE B 1 154 ? 17.141 12.578 6.645 1 98.06 154 PHE B CA 1
ATOM 3843 C C . PHE B 1 154 ? 15.984 12.641 5.656 1 98.06 154 PHE B C 1
ATOM 3845 O O . PHE B 1 154 ? 15.492 11.609 5.199 1 98.06 154 PHE B O 1
ATOM 3852 N N . LYS B 1 155 ? 15.547 13.805 5.367 1 96.62 155 LYS B N 1
ATOM 3853 C CA . LYS B 1 155 ? 14.5 14.086 4.395 1 96.62 155 LYS B CA 1
ATOM 3854 C C . LYS B 1 155 ? 14.516 15.555 3.971 1 96.62 155 LYS B C 1
ATOM 3856 O O . LYS B 1 155 ? 15.086 16.406 4.664 1 96.62 155 LYS B O 1
ATOM 3861 N N . PRO B 1 156 ? 13.969 15.828 2.811 1 95.75 156 PRO B N 1
ATOM 3862 C CA . PRO B 1 156 ? 13.758 17.25 2.506 1 95.75 156 PRO B CA 1
ATOM 3863 C C . PRO B 1 156 ? 12.906 17.953 3.553 1 95.75 156 PRO B C 1
ATOM 3865 O O . PRO B 1 156 ? 11.969 17.359 4.098 1 95.75 156 PRO B O 1
ATOM 3868 N N . SER B 1 157 ? 13.211 19.156 3.801 1 95.12 157 SER B N 1
ATOM 3869 C CA . SER B 1 157 ? 12.492 19.922 4.816 1 95.12 157 SER B CA 1
ATOM 3870 C C . SER B 1 157 ? 11.008 20.047 4.469 1 95.12 157 SER B C 1
ATOM 3872 O O . SER B 1 157 ? 10.148 19.969 5.352 1 95.12 157 SER B O 1
ATOM 3874 N N . ILE B 1 158 ? 10.805 20.281 3.232 1 90.31 158 ILE B N 1
ATOM 3875 C CA . ILE B 1 158 ? 9.438 20.312 2.723 1 90.31 158 ILE B CA 1
ATOM 3876 C C . ILE B 1 158 ? 9.133 19.016 1.976 1 90.31 158 ILE B C 1
ATOM 3878 O O . ILE B 1 158 ? 9.609 18.812 0.858 1 90.31 158 ILE B O 1
ATOM 3882 N N . ALA B 1 159 ? 8.555 18.156 2.639 1 81.06 159 ALA B N 1
ATOM 3883 C CA . ALA B 1 159 ? 8.242 16.859 2.041 1 81.06 159 ALA B CA 1
ATOM 3884 C C . ALA B 1 159 ? 6.93 16.297 2.592 1 81.06 159 ALA B C 1
ATOM 3886 O O . ALA B 1 159 ? 6.52 16.656 3.701 1 81.06 159 ALA B O 1
ATOM 3887 N N . ASN B 1 160 ? 6.297 15.633 1.666 1 74.25 160 ASN B N 1
ATOM 3888 C CA . ASN B 1 160 ? 5.055 14.984 2.072 1 74.25 160 ASN B CA 1
ATOM 3889 C C . ASN B 1 160 ? 5.082 13.492 1.787 1 74.25 160 ASN B C 1
ATOM 3891 O O . ASN B 1 160 ? 5.809 13.039 0.901 1 74.25 160 ASN B O 1
ATOM 3895 N N . GLU B 1 161 ? 4.391 12.703 2.543 1 73.88 161 GLU B N 1
ATOM 3896 C CA . GLU B 1 161 ? 4.117 11.297 2.277 1 73.88 161 GLU B CA 1
ATOM 3897 C C . GLU B 1 161 ? 5.41 10.5 2.133 1 73.88 161 GLU B C 1
ATOM 3899 O O . GLU B 1 161 ? 5.566 9.719 1.187 1 73.88 161 GLU B O 1
ATOM 3904 N N . MET B 1 162 ? 6.375 10.789 2.852 1 81.88 162 MET B N 1
ATOM 3905 C CA . MET B 1 162 ? 7.613 10.023 2.947 1 81.88 162 MET B CA 1
ATOM 3906 C C . MET B 1 162 ? 8.516 10.289 1.744 1 81.88 162 MET B C 1
ATOM 3908 O O . MET B 1 162 ? 9.547 9.648 1.582 1 81.88 162 MET B O 1
ATOM 3912 N N . ARG B 1 163 ? 8.117 11.188 0.936 1 86.56 163 ARG B N 1
ATOM 3913 C CA . ARG B 1 163 ? 8.969 11.516 -0.207 1 86.56 163 ARG B CA 1
ATOM 3914 C C . ARG B 1 163 ? 10.32 12.039 0.251 1 86.56 163 ARG B C 1
ATOM 3916 O O . ARG B 1 163 ? 10.391 13.008 1.012 1 86.56 163 ARG B O 1
ATOM 3923 N N . GLY B 1 164 ? 11.344 11.391 -0.174 1 91.81 164 GLY B N 1
ATOM 3924 C CA . GLY B 1 164 ? 12.711 11.812 0.108 1 91.81 164 GLY B CA 1
ATOM 3925 C C . GLY B 1 164 ? 13.203 11.359 1.473 1 91.81 164 GLY B C 1
ATOM 3926 O O . GLY B 1 164 ? 14.32 11.68 1.87 1 91.81 164 GLY B O 1
ATOM 3927 N N . PHE B 1 165 ? 12.406 10.609 2.135 1 94.88 165 PHE B N 1
ATOM 3928 C CA . PHE B 1 165 ? 12.812 10.133 3.455 1 94.88 165 PHE B CA 1
ATOM 3929 C C . PHE B 1 165 ? 13.758 8.945 3.34 1 94.88 165 PHE B C 1
ATOM 3931 O O . PHE B 1 165 ? 13.516 8.023 2.562 1 94.88 165 PHE B O 1
ATOM 3938 N N . HIS B 1 166 ? 14.805 8.953 4.137 1 96.56 166 HIS B N 1
ATOM 3939 C CA . HIS B 1 166 ? 15.75 7.836 4.16 1 96.56 166 HIS B CA 1
ATOM 3940 C C . HIS B 1 166 ? 16.312 7.625 5.559 1 96.56 166 HIS B C 1
ATOM 3942 O O . HIS B 1 166 ? 16.422 8.57 6.344 1 96.56 166 HIS B O 1
ATOM 3948 N N . ILE B 1 167 ? 16.641 6.434 5.852 1 97.19 167 ILE B N 1
ATOM 3949 C CA . ILE B 1 167 ? 17.375 6.039 7.051 1 97.19 167 ILE B CA 1
ATOM 3950 C C . ILE B 1 167 ? 18.766 5.547 6.66 1 97.19 167 ILE B C 1
ATOM 3952 O O . ILE B 1 167 ? 18.906 4.617 5.867 1 97.19 167 ILE B O 1
ATOM 3956 N N . LEU B 1 168 ? 19.766 6.164 7.152 1 97.88 168 LEU B N 1
ATOM 3957 C CA . LEU B 1 168 ? 21.141 5.703 6.965 1 97.88 168 LEU B CA 1
ATOM 3958 C C . LEU B 1 168 ? 21.5 4.629 7.984 1 97.88 168 LEU B C 1
ATOM 3960 O O . LEU B 1 168 ? 21.422 4.867 9.195 1 97.88 168 LEU B O 1
ATOM 3964 N N . ASP B 1 169 ? 21.828 3.514 7.52 1 97.5 169 ASP B N 1
ATOM 3965 C CA . ASP B 1 169 ? 22.219 2.365 8.336 1 97.5 169 ASP B CA 1
ATOM 3966 C C . ASP B 1 169 ? 23.453 1.666 7.75 1 97.5 169 ASP B C 1
ATOM 3968 O O . ASP B 1 169 ? 23.344 0.989 6.723 1 97.5 169 ASP B O 1
ATOM 3972 N N . SER B 1 170 ? 24.547 1.795 8.438 1 94.62 170 SER B N 1
ATOM 3973 C CA . SER B 1 170 ? 25.797 1.244 7.934 1 94.62 170 SER B CA 1
ATOM 3974 C C . SER B 1 170 ? 25.797 -0.28 7.977 1 94.62 170 SER B C 1
ATOM 3976 O O . SER B 1 170 ? 26.609 -0.929 7.32 1 94.62 170 SER B O 1
ATOM 3978 N N . LYS B 1 171 ? 24.969 -0.89 8.648 1 93.12 171 LYS B N 1
ATOM 3979 C CA . LYS B 1 171 ? 24.953 -2.338 8.844 1 93.12 171 LYS B CA 1
ATOM 3980 C C . LYS B 1 171 ? 23.875 -2.994 7.98 1 93.12 171 LYS B C 1
ATOM 3982 O O . LYS B 1 171 ? 23.547 -4.164 8.172 1 93.12 171 LYS B O 1
ATOM 3987 N N . ILE B 1 172 ? 23.328 -2.281 7.113 1 90.19 172 ILE B N 1
ATOM 3988 C CA . ILE B 1 172 ? 22.219 -2.768 6.293 1 90.19 172 ILE B CA 1
ATOM 3989 C C . ILE B 1 172 ? 22.672 -3.992 5.5 1 90.19 172 ILE B C 1
ATOM 3991 O O . ILE B 1 172 ? 23.812 -4.059 5.039 1 90.19 172 ILE B O 1
ATOM 3995 N N . ASP B 1 173 ? 21.766 -5.012 5.414 1 88.75 173 ASP B N 1
ATOM 3996 C CA . ASP B 1 173 ? 22 -6.199 4.598 1 88.75 173 ASP B CA 1
ATOM 3997 C C . ASP B 1 173 ? 21.656 -5.938 3.133 1 88.75 173 ASP B C 1
ATOM 3999 O O . ASP B 1 173 ? 20.562 -6.277 2.674 1 88.75 173 ASP B O 1
ATOM 4003 N N . ARG B 1 174 ? 22.609 -5.465 2.418 1 86.25 174 ARG B N 1
ATOM 4004 C CA . ARG B 1 174 ? 22.375 -5.043 1.041 1 86.25 174 ARG B CA 1
ATOM 4005 C C . ARG B 1 174 ? 22 -6.23 0.161 1 86.25 174 ARG B C 1
ATOM 4007 O O . ARG B 1 174 ? 21.141 -6.117 -0.706 1 86.25 174 ARG B O 1
ATOM 4014 N N . SER B 1 175 ? 22.688 -7.277 0.395 1 87.69 175 SER B N 1
ATOM 4015 C CA . SER B 1 175 ? 22.422 -8.461 -0.409 1 87.69 175 SER B CA 1
ATOM 4016 C C . SER B 1 175 ? 21.016 -9 -0.154 1 87.69 175 SER B C 1
ATOM 4018 O O . SER B 1 175 ? 20.281 -9.336 -1.095 1 87.69 175 SER B O 1
ATOM 4020 N N . GLY B 1 176 ? 20.672 -9.07 1.108 1 87.12 176 GLY B N 1
ATOM 4021 C CA . GLY B 1 176 ? 19.344 -9.523 1.466 1 87.12 176 GLY B CA 1
ATOM 4022 C C . GLY B 1 176 ? 18.234 -8.625 0.932 1 87.12 176 GLY B C 1
ATOM 4023 O O . GLY B 1 176 ? 17.203 -9.109 0.463 1 87.12 176 GLY B O 1
ATOM 4024 N N . ILE B 1 177 ? 18.438 -7.375 0.94 1 85.81 177 ILE B N 1
ATOM 4025 C CA . ILE B 1 177 ? 17.469 -6.402 0.458 1 85.81 177 ILE B CA 1
ATOM 4026 C C . ILE B 1 177 ? 17.297 -6.547 -1.053 1 85.81 177 ILE B C 1
ATOM 4028 O O . ILE B 1 177 ? 16.172 -6.52 -1.562 1 85.81 177 ILE B O 1
ATOM 4032 N N . LEU B 1 178 ? 18.359 -6.77 -1.721 1 88.12 178 LEU B N 1
ATOM 4033 C CA . LEU B 1 178 ? 18.344 -6.852 -3.178 1 88.12 178 LEU B CA 1
ATOM 4034 C C . LEU B 1 178 ? 17.641 -8.117 -3.646 1 88.12 178 LEU B C 1
ATOM 4036 O O . LEU B 1 178 ? 16.922 -8.094 -4.652 1 88.12 178 LEU B O 1
ATOM 4040 N N . THR B 1 179 ? 17.719 -9.18 -2.846 1 88.25 179 THR B N 1
ATOM 4041 C CA . THR B 1 179 ? 17.344 -10.461 -3.414 1 88.25 179 THR B CA 1
ATOM 4042 C C . THR B 1 179 ? 16.109 -11.016 -2.711 1 88.25 179 THR B C 1
ATOM 4044 O O . THR B 1 179 ? 15.414 -11.883 -3.252 1 88.25 179 THR B O 1
ATOM 4047 N N . ASN B 1 180 ? 15.805 -10.531 -1.542 1 85.81 180 ASN B N 1
ATOM 4048 C CA . ASN B 1 180 ? 14.805 -11.25 -0.756 1 85.81 180 ASN B CA 1
ATOM 4049 C C . ASN B 1 180 ? 13.727 -10.312 -0.23 1 85.81 180 ASN B C 1
ATOM 4051 O O . ASN B 1 180 ? 12.805 -10.742 0.462 1 85.81 180 ASN B O 1
ATOM 4055 N N . GLN B 1 181 ? 13.836 -9.078 -0.534 1 85.69 181 GLN B N 1
ATOM 4056 C CA . GLN B 1 181 ? 12.844 -8.133 -0.052 1 85.69 181 GLN B CA 1
ATOM 4057 C C . GLN B 1 181 ? 12.172 -7.398 -1.213 1 85.69 181 GLN B C 1
ATOM 4059 O O . GLN B 1 181 ? 12.703 -7.367 -2.324 1 85.69 181 GLN B O 1
ATOM 4064 N N . LYS B 1 182 ? 10.945 -6.914 -0.851 1 83.94 182 LYS B N 1
ATOM 4065 C CA . LYS B 1 182 ? 10.359 -6.008 -1.831 1 83.94 182 LYS B CA 1
ATOM 4066 C C . LYS B 1 182 ? 11.227 -4.77 -2.029 1 83.94 182 LYS B C 1
ATOM 4068 O O . LYS B 1 182 ? 11.789 -4.238 -1.067 1 83.94 182 LYS B O 1
ATOM 4073 N N . PRO B 1 183 ? 11.312 -4.34 -3.199 1 81.44 183 PRO B N 1
ATOM 4074 C CA . PRO B 1 183 ? 12.148 -3.158 -3.42 1 81.44 183 PRO B CA 1
ATOM 4075 C C . PRO B 1 183 ? 11.727 -1.965 -2.568 1 81.44 183 PRO B C 1
ATOM 4077 O O . PRO B 1 183 ? 10.562 -1.557 -2.607 1 81.44 183 PRO B O 1
ATOM 4080 N N . ASN B 1 184 ? 12.625 -1.477 -1.851 1 85.5 184 ASN B N 1
ATOM 4081 C CA . ASN B 1 184 ? 12.445 -0.361 -0.927 1 85.5 184 ASN B CA 1
ATOM 4082 C C . ASN B 1 184 ? 13.773 0.326 -0.618 1 85.5 184 ASN B C 1
ATOM 4084 O O . ASN B 1 184 ? 14.766 -0.339 -0.322 1 85.5 184 ASN B O 1
ATOM 4088 N N . SER B 1 185 ? 13.812 1.581 -0.789 1 85.81 185 SER B N 1
ATOM 4089 C CA . SER B 1 185 ? 15.07 2.287 -0.607 1 85.81 185 SER B CA 1
ATOM 4090 C C . SER B 1 185 ? 15.031 3.184 0.626 1 85.81 185 SER B C 1
ATOM 4092 O O . SER B 1 185 ? 15.805 4.141 0.729 1 85.81 185 SER B O 1
ATOM 4094 N N . THR B 1 186 ? 14.078 2.928 1.533 1 90.12 186 THR B N 1
ATOM 4095 C CA . THR B 1 186 ? 13.984 3.715 2.758 1 90.12 186 THR B CA 1
ATOM 4096 C C . THR B 1 186 ? 15.305 3.672 3.529 1 90.12 186 THR B C 1
ATOM 4098 O O . THR B 1 186 ? 15.805 4.707 3.963 1 90.12 186 THR B O 1
ATOM 4101 N N . VAL B 1 187 ? 15.805 2.436 3.674 1 92.69 187 VAL B N 1
ATOM 4102 C CA . VAL B 1 187 ? 17.062 2.26 4.387 1 92.69 187 VAL B CA 1
ATOM 4103 C C . VAL B 1 187 ? 18.219 2.205 3.391 1 92.69 187 VAL B C 1
ATOM 4105 O O . VAL B 1 187 ? 18.172 1.466 2.406 1 92.69 187 VAL B O 1
ATOM 4108 N N . THR B 1 188 ? 19.234 2.967 3.592 1 93.88 188 THR B N 1
ATOM 4109 C CA . THR B 1 188 ? 20.406 3.051 2.727 1 93.88 188 THR B CA 1
ATOM 4110 C C . THR B 1 188 ? 21.656 3.422 3.535 1 93.88 188 THR B C 1
ATOM 4112 O O . THR B 1 188 ? 21.672 3.289 4.758 1 93.88 188 THR B O 1
ATOM 4115 N N . THR B 1 189 ? 22.781 3.746 2.836 1 94.62 189 THR B N 1
ATOM 4116 C CA . THR B 1 189 ? 24.016 4.117 3.508 1 94.62 189 THR B CA 1
ATOM 4117 C C . THR B 1 189 ? 24.484 5.496 3.051 1 94.62 189 THR B C 1
ATOM 4119 O O . THR B 1 189 ? 24.078 5.98 1.996 1 94.62 189 THR B O 1
ATOM 4122 N N . LEU B 1 190 ? 25.297 6.016 3.859 1 96.56 190 LEU B N 1
ATOM 4123 C CA . LEU B 1 190 ? 25.891 7.305 3.502 1 96.56 190 LEU B CA 1
ATOM 4124 C C . LEU B 1 190 ? 26.672 7.199 2.201 1 96.56 190 LEU B C 1
ATOM 4126 O O . LEU B 1 190 ? 26.594 8.094 1.353 1 96.56 190 LEU B O 1
ATOM 4130 N N . ASP B 1 191 ? 27.391 6.145 1.979 1 92.25 191 ASP B N 1
ATOM 4131 C CA . ASP B 1 191 ? 28.219 5.934 0.796 1 92.25 191 ASP B CA 1
ATOM 4132 C C . ASP B 1 191 ? 27.375 5.938 -0.474 1 92.25 191 ASP B C 1
ATOM 4134 O O . ASP B 1 191 ? 27.828 6.363 -1.533 1 92.25 191 ASP B O 1
ATOM 4138 N N . ASN B 1 192 ? 26.188 5.461 -0.328 1 89.81 192 ASN B N 1
ATOM 4139 C CA . ASN B 1 192 ? 25.297 5.387 -1.481 1 89.81 192 ASN B CA 1
ATOM 4140 C C . ASN B 1 192 ? 24.688 6.746 -1.8 1 89.81 192 ASN B C 1
ATOM 4142 O O . ASN B 1 192 ? 24.422 7.055 -2.963 1 89.81 192 ASN B O 1
ATOM 4146 N N . VAL B 1 193 ? 24.422 7.52 -0.79 1 94.12 193 VAL B N 1
ATOM 4147 C CA . VAL B 1 193 ? 23.656 8.75 -0.942 1 94.12 193 VAL B CA 1
ATOM 4148 C C . VAL B 1 193 ? 24.594 9.906 -1.29 1 94.12 193 VAL B C 1
ATOM 4150 O O . VAL B 1 193 ? 24.234 10.789 -2.072 1 94.12 193 VAL B O 1
ATOM 4153 N N . LEU B 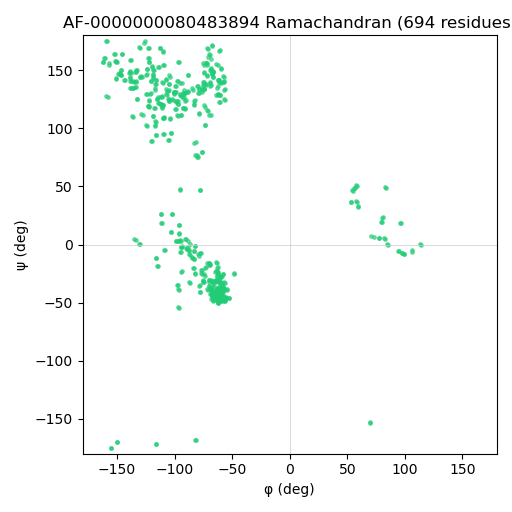1 194 ? 25.781 9.891 -0.813 1 94.38 194 LEU B N 1
ATOM 4154 C CA . LEU B 1 194 ? 26.672 11.047 -0.87 1 94.38 194 LEU B CA 1
ATOM 4155 C C . LEU B 1 194 ? 27.031 11.375 -2.312 1 94.38 194 LEU B C 1
ATOM 4157 O O . LEU B 1 194 ? 26.984 12.539 -2.717 1 94.38 194 LEU B O 1
ATOM 4161 N N . PRO B 1 195 ? 27.406 10.344 -3.137 1 91.56 195 PRO B N 1
ATOM 4162 C CA . PRO B 1 195 ? 27.734 10.672 -4.527 1 91.56 195 PRO B CA 1
ATOM 4163 C C . PRO B 1 195 ? 26.578 11.359 -5.258 1 91.56 195 PRO B C 1
ATOM 4165 O O . PRO B 1 195 ? 26.797 12.227 -6.105 1 91.56 195 PRO B O 1
ATOM 4168 N N . ILE B 1 196 ? 25.406 10.969 -4.957 1 91.06 196 ILE B N 1
ATOM 4169 C CA . ILE B 1 196 ? 24.234 11.555 -5.586 1 91.06 196 ILE B CA 1
ATOM 4170 C C . ILE B 1 196 ? 24.078 13.008 -5.129 1 91.06 196 ILE B C 1
ATOM 4172 O O . ILE B 1 196 ? 23.875 13.906 -5.945 1 91.06 196 ILE B O 1
ATOM 4176 N N . LEU B 1 197 ? 24.203 13.219 -3.844 1 93.31 197 LEU B N 1
ATOM 4177 C CA . LEU B 1 197 ? 24.016 14.539 -3.262 1 93.31 197 LEU B CA 1
ATOM 4178 C C . LEU B 1 197 ? 25.109 15.492 -3.744 1 93.31 197 LEU B C 1
ATOM 4180 O O . LEU B 1 197 ? 24.875 16.703 -3.875 1 93.31 197 LEU B O 1
ATOM 4184 N N . MET B 1 198 ? 26.266 14.977 -4.004 1 91.44 198 MET B N 1
ATOM 4185 C CA . MET B 1 198 ? 27.406 15.805 -4.43 1 91.44 198 MET B CA 1
ATOM 4186 C C . MET B 1 198 ? 27.266 16.203 -5.895 1 91.44 198 MET B C 1
ATOM 4188 O O . MET B 1 198 ? 27.844 17.203 -6.328 1 91.44 198 MET B O 1
ATOM 4192 N N . GLU B 1 199 ? 26.531 15.414 -6.609 1 87.56 199 GLU B N 1
ATOM 4193 C CA . GLU B 1 199 ? 26.438 15.641 -8.047 1 87.56 199 GLU B CA 1
ATOM 4194 C C . GLU B 1 199 ? 25.203 16.484 -8.398 1 87.56 199 GLU B C 1
ATOM 4196 O O . GLU B 1 199 ? 25.047 16.906 -9.539 1 87.56 199 GLU B O 1
ATOM 4201 N N . ILE B 1 200 ? 24.438 16.719 -7.445 1 87.19 200 ILE B N 1
ATOM 4202 C CA . ILE B 1 200 ? 23.219 17.484 -7.707 1 87.19 200 ILE B CA 1
ATOM 4203 C C . ILE B 1 200 ? 23.578 18.953 -7.945 1 87.19 200 ILE B C 1
ATOM 4205 O O . ILE B 1 200 ? 24.453 19.516 -7.266 1 87.19 200 ILE B O 1
ATOM 4209 N N . ASP B 1 201 ? 22.938 19.547 -8.938 1 86.38 201 ASP B N 1
ATOM 4210 C CA . ASP B 1 201 ? 23.219 20.938 -9.281 1 86.38 201 ASP B CA 1
ATOM 4211 C C . ASP B 1 201 ? 22.875 21.859 -8.125 1 86.38 201 ASP B C 1
ATOM 4213 O O . ASP B 1 201 ? 23.672 22.719 -7.754 1 86.38 201 ASP B O 1
ATOM 4217 N N . GLU B 1 202 ? 21.672 21.703 -7.598 1 90 202 GLU B N 1
ATOM 4218 C CA . GLU B 1 202 ? 21.234 22.484 -6.445 1 90 202 GLU B CA 1
ATOM 4219 C C . GLU B 1 202 ? 20.906 21.578 -5.262 1 90 202 GLU B C 1
ATOM 4221 O O . GLU B 1 202 ? 19.906 20.859 -5.277 1 90 202 GLU B O 1
ATOM 4226 N N . PHE B 1 203 ? 21.766 21.688 -4.293 1 92.88 203 PHE B N 1
ATOM 4227 C CA . PHE B 1 203 ? 21.578 20.875 -3.096 1 92.88 203 PHE B CA 1
ATOM 4228 C C . PHE B 1 203 ? 20.25 21.234 -2.41 1 92.88 203 PHE B C 1
ATOM 4230 O O . PHE B 1 203 ? 19.969 22.406 -2.18 1 92.88 203 PHE B O 1
ATOM 4237 N N . PRO B 1 204 ? 19.469 20.281 -2.111 1 93.06 204 PRO B N 1
ATOM 4238 C CA . PRO B 1 204 ? 18.172 20.562 -1.485 1 93.06 204 PRO B CA 1
ATOM 4239 C C . PRO B 1 204 ? 18.297 20.938 -0.01 1 93.06 204 PRO B C 1
ATOM 4241 O O . PRO B 1 204 ? 19.297 20.609 0.627 1 93.06 204 PRO B O 1
ATOM 4244 N N . ASN B 1 205 ? 17.297 21.672 0.527 1 95.44 205 ASN B N 1
ATOM 4245 C CA . ASN B 1 205 ? 17.188 21.859 1.969 1 95.44 205 ASN B CA 1
ATOM 4246 C C . ASN B 1 205 ? 16.781 20.578 2.68 1 95.44 205 ASN B C 1
ATOM 4248 O O . ASN B 1 205 ? 15.664 20.094 2.496 1 95.44 205 ASN B O 1
ATOM 4252 N N . LEU B 1 206 ? 17.719 20.031 3.455 1 97.38 206 LEU B N 1
ATOM 4253 C CA . LEU B 1 206 ? 17.453 18.766 4.125 1 97.38 206 LEU B CA 1
ATOM 4254 C C . LEU B 1 206 ? 17.391 18.953 5.637 1 97.38 206 LEU B C 1
ATOM 4256 O O . LEU B 1 206 ? 17.984 19.891 6.172 1 97.38 206 LEU B O 1
ATOM 4260 N N . VAL B 1 207 ? 16.656 18.094 6.23 1 98.12 207 VAL B N 1
ATOM 4261 C CA . VAL B 1 207 ? 16.703 17.922 7.676 1 98.12 207 VAL B CA 1
ATOM 4262 C C . VAL B 1 207 ? 17.312 16.562 8.008 1 98.12 207 VAL B C 1
ATOM 4264 O O . VAL B 1 207 ? 16.859 15.523 7.508 1 98.12 207 VAL B O 1
ATOM 4267 N N . VAL B 1 208 ? 18.359 16.562 8.719 1 98.56 208 VAL B N 1
ATOM 4268 C CA . VAL B 1 208 ? 18.984 15.359 9.266 1 98.56 208 VAL B CA 1
ATOM 4269 C C . VAL B 1 208 ? 18.578 15.18 10.727 1 98.56 208 VAL B C 1
ATOM 4271 O O . VAL B 1 208 ? 18.641 16.125 11.516 1 98.56 208 VAL B O 1
ATOM 4274 N N . MET B 1 209 ? 18.141 14.016 11.117 1 98.44 209 MET B N 1
ATOM 4275 C CA . MET B 1 209 ? 17.578 13.867 12.461 1 98.44 209 MET B CA 1
ATOM 4276 C C . MET B 1 209 ? 17.906 12.5 13.039 1 98.44 209 MET B C 1
ATOM 4278 O O . MET B 1 209 ? 18.266 11.578 12.305 1 98.44 209 MET B O 1
ATOM 4282 N N . GLU B 1 210 ? 17.75 12.383 14.328 1 98.38 210 GLU B N 1
ATOM 4283 C CA . GLU B 1 210 ? 18 11.117 15.008 1 98.38 210 GLU B CA 1
ATOM 4284 C C . GLU B 1 210 ? 16.984 10.062 14.602 1 98.38 210 GLU B C 1
ATOM 4286 O O . GLU B 1 210 ? 15.844 10.391 14.266 1 98.38 210 GLU B O 1
ATOM 4291 N N . TYR B 1 211 ? 17.484 8.859 14.625 1 98.06 211 TYR B N 1
ATOM 4292 C CA . TYR B 1 211 ? 16.594 7.727 14.422 1 98.06 211 TYR B CA 1
ATOM 4293 C C . TYR B 1 211 ? 15.828 7.402 15.695 1 98.06 211 TYR B C 1
ATOM 4295 O O . TYR B 1 211 ? 16.406 7.352 16.781 1 98.06 211 TYR B O 1
ATOM 4303 N N . LEU B 1 212 ? 14.555 7.199 15.609 1 97.44 212 LEU B N 1
ATOM 4304 C CA . LEU B 1 212 ? 13.68 6.855 16.719 1 97.44 212 LEU B CA 1
ATOM 4305 C C . LEU B 1 212 ? 13.203 5.414 16.625 1 97.44 212 LEU B C 1
ATOM 4307 O O . LEU B 1 212 ? 12.344 5.098 15.797 1 97.44 212 LEU B O 1
ATOM 4311 N N . PRO B 1 213 ? 13.656 4.539 17.469 1 95.62 213 PRO B N 1
ATOM 4312 C CA . PRO B 1 213 ? 13.398 3.105 17.312 1 95.62 213 PRO B CA 1
ATOM 4313 C C . PRO B 1 213 ? 12.086 2.668 17.969 1 95.62 213 PRO B C 1
ATOM 4315 O O . PRO B 1 213 ? 11.672 1.518 17.812 1 95.62 213 PRO B O 1
ATOM 4318 N N . GLY B 1 214 ? 11.461 3.516 18.703 1 95.06 214 GLY B N 1
ATOM 4319 C CA . GLY B 1 214 ? 10.312 3.117 19.484 1 95.06 214 GLY B CA 1
ATOM 4320 C C . GLY B 1 214 ? 9.016 3.084 18.703 1 95.06 214 GLY B C 1
ATOM 4321 O O . GLY B 1 214 ? 9.039 3.125 17.469 1 95.06 214 GLY B O 1
ATOM 4322 N N . GLU B 1 215 ? 7.898 2.959 19.422 1 94.19 215 GLU B N 1
ATOM 4323 C CA . GLU B 1 215 ? 6.578 2.854 18.812 1 94.19 215 GLU B CA 1
ATOM 4324 C C . GLU B 1 215 ? 6.176 4.164 18.141 1 94.19 215 GLU B C 1
ATOM 4326 O O . GLU B 1 215 ? 6.594 5.242 18.562 1 94.19 215 GLU B O 1
ATOM 4331 N N . GLU B 1 216 ? 5.398 4.004 17.172 1 94.81 216 GLU B N 1
ATOM 4332 C CA . GLU B 1 216 ? 4.875 5.152 16.453 1 94.81 216 GLU B CA 1
ATOM 4333 C C . GLU B 1 216 ? 3.4 5.383 16.766 1 94.81 216 GLU B C 1
ATOM 4335 O O . GLU B 1 216 ? 2.631 4.43 16.891 1 94.81 216 GLU B O 1
ATOM 4340 N N . PHE B 1 217 ? 3.029 6.641 16.859 1 96.19 217 PHE B N 1
ATOM 4341 C CA . PHE B 1 217 ? 1.648 7.008 17.156 1 96.19 217 PHE B CA 1
ATOM 4342 C C . PHE B 1 217 ? 1.172 8.109 16.219 1 96.19 217 PHE B C 1
ATOM 4344 O O . PHE B 1 217 ? 1.943 8.992 15.844 1 96.19 217 PHE B O 1
ATOM 4351 N N . THR B 1 218 ? -0.048 7.965 15.812 1 95.5 218 THR B N 1
ATOM 4352 C CA . THR B 1 218 ? -0.777 9.07 15.188 1 95.5 218 THR B CA 1
ATOM 4353 C C . THR B 1 218 ? -1.726 9.719 16.188 1 95.5 218 THR B C 1
ATOM 4355 O O . THR B 1 218 ? -2.432 9.031 16.922 1 95.5 218 THR B O 1
ATOM 4358 N N . VAL B 1 219 ? -1.67 10.961 16.297 1 98.06 219 VAL B N 1
ATOM 4359 C CA . VAL B 1 219 ? -2.609 11.711 17.125 1 98.06 219 VAL B CA 1
ATOM 4360 C C . VAL B 1 219 ? -3.426 12.664 16.25 1 98.06 219 VAL B C 1
ATOM 4362 O O . VAL B 1 219 ? -2.869 13.555 15.609 1 98.06 219 VAL B O 1
ATOM 4365 N N . ASP B 1 220 ? -4.707 12.43 16.25 1 98 220 ASP B N 1
ATOM 4366 C CA . ASP B 1 220 ? -5.629 13.258 15.469 1 98 220 ASP B CA 1
ATOM 4367 C C . ASP B 1 220 ? -6.332 14.281 16.359 1 98 220 ASP B C 1
ATOM 4369 O O . ASP B 1 220 ? -6.863 13.93 17.422 1 98 220 ASP B O 1
ATOM 4373 N N . ALA B 1 221 ? -6.336 15.516 15.914 1 98.38 221 ALA B N 1
ATOM 4374 C CA . ALA B 1 221 ? -6.941 16.578 16.719 1 98.38 221 ALA B CA 1
ATOM 4375 C C . ALA B 1 221 ? -7.93 17.391 15.898 1 98.38 221 ALA B C 1
ATOM 4377 O O . ALA B 1 221 ? -7.781 17.516 14.68 1 98.38 221 ALA B O 1
ATOM 4378 N N . LEU B 1 222 ? -8.953 17.812 16.5 1 98.44 222 LEU B N 1
ATOM 4379 C CA . LEU B 1 222 ? -9.758 18.938 16.047 1 98.44 222 LEU B CA 1
ATOM 4380 C C . LEU B 1 222 ? -9.484 20.172 16.875 1 98.44 222 LEU B C 1
ATOM 4382 O O . LEU B 1 222 ? -9.859 20.234 18.062 1 98.44 222 LEU B O 1
ATOM 4386 N N . SER B 1 223 ? -8.805 21.125 16.234 1 97.56 223 SER B N 1
ATOM 4387 C CA . SER B 1 223 ? -8.375 22.328 16.938 1 97.56 223 SER B CA 1
ATOM 4388 C C . SER B 1 223 ? -9.242 23.516 16.547 1 97.56 223 SER B C 1
ATOM 4390 O O . SER B 1 223 ? -9.594 23.688 15.383 1 97.56 223 SER B O 1
ATOM 4392 N N . ARG B 1 224 ? -9.594 24.312 17.562 1 95 224 ARG B N 1
ATOM 4393 C CA . ARG B 1 224 ? -10.281 25.594 17.391 1 95 224 ARG B CA 1
ATOM 4394 C C . ARG B 1 224 ? -9.383 26.75 17.797 1 95 224 ARG B C 1
ATOM 4396 O O . ARG B 1 224 ? -8.273 26.547 18.297 1 95 224 ARG B O 1
ATOM 4403 N N . THR B 1 225 ? -9.844 27.891 17.469 1 85.31 225 THR B N 1
ATOM 4404 C CA . THR B 1 225 ? -9.094 29.078 17.828 1 85.31 225 THR B CA 1
ATOM 4405 C C . THR B 1 225 ? -8.867 29.141 19.344 1 85.31 225 THR B C 1
ATOM 4407 O O . THR B 1 225 ? -7.773 29.469 19.797 1 85.31 225 THR B O 1
ATOM 4410 N N . ALA B 1 226 ? -9.789 28.641 20.078 1 84.81 226 ALA B N 1
ATOM 4411 C CA . ALA B 1 226 ? -9.789 28.828 21.531 1 84.81 226 ALA B CA 1
ATOM 4412 C C . ALA B 1 226 ? -9.188 27.609 22.234 1 84.81 226 ALA B C 1
ATOM 4414 O O . ALA B 1 226 ? -8.609 27.734 23.312 1 84.81 226 ALA B O 1
ATOM 4415 N N . ASP B 1 227 ? -9.422 26.484 21.688 1 92.94 227 ASP B N 1
ATOM 4416 C CA . ASP B 1 227 ? -9.055 25.25 22.375 1 92.94 227 ASP B CA 1
ATOM 4417 C C . ASP B 1 227 ? -8.953 24.078 21.375 1 92.94 227 ASP B C 1
ATOM 4419 O O . ASP B 1 227 ? -9.109 24.281 20.172 1 92.94 227 ASP B O 1
ATOM 4423 N N . THR B 1 228 ? -8.523 22.938 21.922 1 93.5 228 THR B N 1
ATOM 4424 C CA . THR B 1 228 ? -8.5 21.672 21.188 1 93.5 228 THR B CA 1
ATOM 4425 C C . THR B 1 228 ? -9.367 20.625 21.891 1 93.5 228 THR B C 1
ATOM 4427 O O . THR B 1 228 ? -8.867 19.797 22.625 1 93.5 228 THR B O 1
ATOM 4430 N N . PRO B 1 229 ? -10.625 20.609 21.531 1 94.44 229 PRO B N 1
ATOM 4431 C CA . PRO B 1 229 ? -11.594 19.844 22.312 1 94.44 229 PRO B CA 1
ATOM 4432 C C . PRO B 1 229 ? -11.484 18.344 22.094 1 94.44 229 PRO B C 1
ATOM 4434 O O . PRO B 1 229 ? -11.852 17.562 22.984 1 94.44 229 PRO B O 1
ATOM 4437 N N . VAL B 1 230 ? -11.117 17.922 20.953 1 97.44 230 VAL B N 1
ATOM 4438 C CA . VAL B 1 230 ? -11.07 16.484 20.672 1 97.44 230 VAL B CA 1
ATOM 4439 C C . VAL B 1 230 ? -9.664 16.109 20.219 1 97.44 230 VAL B C 1
ATOM 4441 O O . VAL B 1 230 ? -9.125 16.672 19.266 1 97.44 230 VAL B O 1
ATOM 4444 N N . VAL B 1 231 ? -9.023 15.258 20.938 1 98.19 231 VAL B N 1
ATOM 4445 C CA . VAL B 1 231 ? -7.719 14.703 20.625 1 98.19 231 VAL B CA 1
ATOM 4446 C C . VAL B 1 231 ? -7.738 13.188 20.812 1 98.19 231 VAL B C 1
ATOM 4448 O O . VAL B 1 231 ? -8.117 12.695 21.875 1 98.19 231 VAL B O 1
ATOM 4451 N N . VAL B 1 232 ? -7.367 12.484 19.781 1 97.94 232 VAL B N 1
ATOM 4452 C CA . VAL B 1 232 ? -7.398 11.023 19.797 1 97.94 232 VAL B CA 1
ATOM 4453 C C . VAL B 1 232 ? -6.008 10.477 19.5 1 97.94 232 VAL B C 1
ATOM 4455 O O . VAL B 1 232 ? -5.445 10.75 18.438 1 97.94 232 VAL B O 1
ATOM 4458 N N . SER B 1 233 ? -5.441 9.727 20.438 1 98.12 233 SER B N 1
ATOM 4459 C CA . SER B 1 233 ? -4.164 9.062 20.203 1 98.12 233 SER B CA 1
ATOM 4460 C C . SER B 1 233 ? -4.371 7.602 19.812 1 98.12 233 SER B C 1
ATOM 4462 O O . SER B 1 233 ? -5.262 6.93 20.328 1 98.12 233 SER B O 1
ATOM 4464 N N . ARG B 1 234 ? -3.551 7.172 18.875 1 94.94 234 ARG B N 1
ATOM 4465 C CA . ARG B 1 234 ? -3.65 5.785 18.438 1 94.94 234 ARG B CA 1
ATOM 4466 C C . ARG B 1 234 ? -2.301 5.262 17.953 1 94.94 234 ARG B C 1
ATOM 4468 O O . ARG B 1 234 ? -1.53 5.996 17.344 1 94.94 234 ARG B O 1
ATOM 4475 N N . SER B 1 235 ? -2.086 3.992 18.281 1 93.06 235 SER B N 1
ATOM 4476 C CA . SER B 1 235 ? -0.854 3.371 17.797 1 93.06 235 SER B CA 1
ATOM 4477 C C . SER B 1 235 ? -0.86 3.223 16.281 1 93.06 235 SER B C 1
ATOM 4479 O O . SER B 1 235 ? -1.925 3.182 15.664 1 93.06 235 SER B O 1
ATOM 4481 N N . HIS B 1 236 ? 0.229 3.279 15.734 1 85.12 236 HIS B N 1
ATOM 4482 C CA . HIS B 1 236 ? 0.41 3.133 14.297 1 85.12 236 HIS B CA 1
ATOM 4483 C C . HIS B 1 236 ? 1.404 2.021 13.977 1 85.12 236 HIS B C 1
ATOM 4485 O O . HIS B 1 236 ? 2.617 2.236 14.031 1 85.12 236 HIS B O 1
ATOM 4491 N N . ASN B 1 237 ? 0.854 0.932 13.578 1 77.94 237 ASN B N 1
ATOM 4492 C CA . ASN B 1 237 ? 1.688 -0.223 13.258 1 77.94 237 ASN B CA 1
ATOM 4493 C C . ASN B 1 237 ? 1.57 -0.613 11.789 1 77.94 237 ASN B C 1
ATOM 4495 O O . ASN B 1 237 ? 0.573 -1.21 11.375 1 77.94 237 ASN B O 1
ATOM 4499 N N . GLU B 1 238 ? 2.562 -0.305 11.117 1 72.25 238 GLU B N 1
ATOM 4500 C CA . GLU B 1 238 ? 2.539 -0.65 9.695 1 72.25 238 GLU B CA 1
ATOM 4501 C C . GLU B 1 238 ? 3.006 -2.086 9.469 1 72.25 238 GLU B C 1
ATOM 4503 O O . GLU B 1 238 ? 3.893 -2.574 10.172 1 72.25 238 GLU B O 1
ATOM 4508 N N . SER B 1 239 ? 2.172 -2.691 8.617 1 61.59 239 SER B N 1
ATOM 4509 C CA . SER B 1 239 ? 2.531 -4.039 8.188 1 61.59 239 SER B CA 1
ATOM 4510 C C . SER B 1 239 ? 2.451 -4.18 6.672 1 61.59 239 SER B C 1
ATOM 4512 O O . SER B 1 239 ? 2.012 -3.256 5.98 1 61.59 239 SER B O 1
ATOM 4514 N N . CYS B 1 240 ? 2.936 -5.277 6.145 1 53.66 240 CYS B N 1
ATOM 4515 C CA . CYS B 1 240 ? 2.92 -5.59 4.719 1 53.66 240 CYS B CA 1
ATOM 4516 C C . CYS B 1 240 ? 3.557 -4.465 3.908 1 53.66 240 CYS B C 1
ATOM 4518 O O . CYS B 1 240 ? 2.971 -3.984 2.939 1 53.66 240 CYS B O 1
ATOM 4520 N N . ASP B 1 241 ? 4.609 -4.078 4.367 1 56.84 241 ASP B N 1
ATOM 4521 C CA . ASP B 1 241 ? 5.398 -3.062 3.68 1 56.84 241 ASP B CA 1
ATOM 4522 C C . ASP B 1 241 ? 4.605 -1.768 3.52 1 56.84 241 ASP B C 1
ATOM 4524 O O . ASP B 1 241 ? 4.602 -1.164 2.443 1 56.84 241 ASP B O 1
ATOM 4528 N N . GLY B 1 242 ? 3.775 -1.574 4.531 1 59.53 242 GLY B N 1
ATOM 4529 C CA . GLY B 1 242 ? 3.08 -0.299 4.57 1 59.53 242 GLY B CA 1
ATOM 4530 C C . GLY B 1 242 ? 1.7 -0.353 3.939 1 59.53 242 GLY B C 1
ATOM 4531 O O . GLY B 1 242 ? 0.958 0.63 3.973 1 59.53 242 GLY B O 1
ATOM 4532 N N . HIS B 1 243 ? 1.424 -1.513 3.371 1 61.78 243 HIS B N 1
ATOM 4533 C CA . HIS B 1 243 ? 0.145 -1.612 2.678 1 61.78 243 HIS B CA 1
ATOM 4534 C C . HIS B 1 243 ? -0.985 -1.931 3.65 1 61.78 243 HIS B C 1
ATOM 4536 O O . HIS B 1 243 ? -2.162 -1.832 3.297 1 61.78 243 HIS B O 1
ATOM 4542 N N . SER B 1 244 ? -0.556 -2.295 4.832 1 61.72 244 SER B N 1
ATOM 4543 C CA . SER B 1 244 ? -1.54 -2.549 5.879 1 61.72 244 SER B CA 1
ATOM 4544 C C . SER B 1 244 ? -1.086 -1.974 7.215 1 61.72 244 SER B C 1
ATOM 4546 O O . SER B 1 244 ? 0.098 -1.681 7.402 1 61.72 244 SER B O 1
ATOM 4548 N N . PHE B 1 245 ? -2.057 -1.569 7.93 1 69.38 245 PHE B N 1
ATOM 4549 C CA . PHE B 1 245 ? -1.682 -1.162 9.281 1 69.38 245 PHE B CA 1
ATOM 4550 C C . PHE B 1 245 ? -2.711 -1.641 10.297 1 69.38 245 PHE B C 1
ATOM 4552 O O . PHE B 1 245 ? -3.852 -1.943 9.938 1 69.38 245 PHE B O 1
ATOM 4559 N N . THR B 1 246 ? -2.191 -1.88 11.398 1 74.75 246 THR B N 1
ATOM 4560 C CA . THR B 1 246 ? -3.045 -2.055 12.57 1 74.75 246 THR B CA 1
ATOM 4561 C C . THR B 1 246 ? -2.873 -0.893 13.547 1 74.75 246 THR B C 1
ATOM 4563 O O . THR B 1 246 ? -1.809 -0.271 13.594 1 74.75 246 THR B O 1
ATOM 4566 N N . SER B 1 247 ? -3.939 -0.521 14.062 1 83.56 247 SER B N 1
ATOM 4567 C CA . SER B 1 247 ? -3.939 0.586 15.008 1 83.56 247 SER B CA 1
ATOM 4568 C C . SER B 1 247 ? -4.82 0.279 16.219 1 83.56 247 SER B C 1
ATOM 4570 O O . SER B 1 247 ? -5.824 -0.427 16.094 1 83.56 247 SER B O 1
ATOM 4572 N N . THR B 1 248 ? -4.371 0.663 17.312 1 88.06 248 THR B N 1
ATOM 4573 C CA . THR B 1 248 ? -5.199 0.668 18.516 1 88.06 248 THR B CA 1
ATOM 4574 C C . THR B 1 248 ? -5.441 2.094 19 1 88.06 248 THR B C 1
ATOM 4576 O O . THR B 1 248 ? -4.488 2.844 19.234 1 88.06 248 THR B O 1
ATOM 4579 N N . VAL B 1 249 ? -6.723 2.4 19.062 1 93 249 VAL B N 1
ATOM 4580 C CA . VAL B 1 249 ? -7.07 3.686 19.656 1 93 249 VAL B CA 1
ATOM 4581 C C . VAL B 1 249 ? -6.879 3.623 21.172 1 93 249 VAL B C 1
ATOM 4583 O O . VAL B 1 249 ? -7.695 3.033 21.875 1 93 249 VAL B O 1
ATOM 4586 N N . GLU B 1 250 ? -5.805 4.195 21.594 1 94.81 250 GLU B N 1
ATOM 4587 C CA . GLU B 1 250 ? -5.457 4.105 23 1 94.81 250 GLU B CA 1
ATOM 4588 C C . GLU B 1 250 ? -5.133 5.48 23.578 1 94.81 250 GLU B C 1
ATOM 4590 O O . GLU B 1 250 ? -4.523 6.312 22.906 1 94.81 250 GLU B O 1
ATOM 4595 N N . GLU B 1 251 ? -5.531 5.613 24.797 1 96.5 251 GLU B N 1
ATOM 4596 C CA . GLU B 1 251 ? -5.32 6.895 25.469 1 96.5 251 GLU B CA 1
ATOM 4597 C C . GLU B 1 251 ? -3.881 7.035 25.953 1 96.5 251 GLU B C 1
ATOM 4599 O O . GLU B 1 251 ? -3.445 6.297 26.844 1 96.5 251 GLU B O 1
ATOM 4604 N N . ARG B 1 252 ? -3.174 7.945 25.344 1 97.38 252 ARG B N 1
ATOM 4605 C CA . ARG B 1 252 ? -1.837 8.336 25.781 1 97.38 252 ARG B CA 1
ATOM 4606 C C . ARG B 1 252 ? -1.813 9.797 26.219 1 97.38 252 ARG B C 1
ATOM 4608 O O . ARG B 1 252 ? -1.5 10.688 25.438 1 97.38 252 ARG B O 1
ATOM 4615 N N . PRO B 1 253 ? -1.989 10.023 27.5 1 97.69 253 PRO B N 1
ATOM 4616 C CA . PRO B 1 253 ? -2.154 11.391 28 1 97.69 253 PRO B CA 1
ATOM 4617 C C . PRO B 1 253 ? -0.991 12.305 27.625 1 97.69 253 PRO B C 1
ATOM 4619 O O . PRO B 1 253 ? -1.2 13.477 27.312 1 97.69 253 PRO B O 1
ATOM 4622 N N . GLU B 1 254 ? 0.192 11.805 27.656 1 97.5 254 GLU B N 1
ATOM 4623 C CA . GLU B 1 254 ? 1.355 12.625 27.328 1 97.5 254 GLU B CA 1
ATOM 4624 C C . GLU B 1 254 ? 1.301 13.109 25.875 1 97.5 254 GLU B C 1
ATOM 4626 O O . GLU B 1 254 ? 1.609 14.266 25.594 1 97.5 254 GLU B O 1
ATOM 4631 N N . LEU B 1 255 ? 0.944 12.242 24.938 1 98.25 255 LEU B N 1
ATOM 4632 C CA . LEU B 1 255 ? 0.827 12.617 23.547 1 98.25 255 LEU B CA 1
ATOM 4633 C C . LEU B 1 255 ? -0.309 13.617 23.344 1 98.25 255 LEU B C 1
ATOM 4635 O O . LEU B 1 255 ? -0.177 14.562 22.562 1 98.25 255 LEU B O 1
ATOM 4639 N N . ILE B 1 256 ? -1.404 13.398 24.016 1 98.19 256 ILE B N 1
ATOM 4640 C CA . ILE B 1 256 ? -2.58 14.258 23.922 1 98.19 256 ILE B CA 1
ATOM 4641 C C . ILE B 1 256 ? -2.234 15.664 24.406 1 98.19 256 ILE B C 1
ATOM 4643 O O . ILE B 1 256 ? -2.547 16.656 23.75 1 98.19 256 ILE B O 1
ATOM 4647 N N . GLU B 1 257 ? -1.56 15.711 25.484 1 97.44 257 GLU B N 1
ATOM 4648 C CA . GLU B 1 257 ? -1.175 17 26.047 1 97.44 257 GLU B CA 1
ATOM 4649 C C . GLU B 1 257 ? -0.193 17.734 25.141 1 97.44 257 GLU B C 1
ATOM 4651 O O . GLU B 1 257 ? -0.336 18.938 24.891 1 97.44 257 GLU B O 1
ATOM 4656 N N . ARG B 1 258 ? 0.827 17.047 24.625 1 97.06 258 ARG B N 1
ATOM 4657 C CA . ARG B 1 258 ? 1.79 17.641 23.703 1 97.06 258 ARG B CA 1
ATOM 4658 C C . ARG B 1 258 ? 1.095 18.188 22.469 1 97.06 258 ARG B C 1
ATOM 4660 O O . ARG B 1 258 ? 1.465 19.25 21.953 1 97.06 258 ARG B O 1
ATOM 4667 N N . THR B 1 259 ? 0.16 17.406 21.984 1 98 259 THR B N 1
ATOM 4668 C CA . THR B 1 259 ? -0.598 17.812 20.812 1 98 259 THR B CA 1
ATOM 4669 C C . THR B 1 259 ? -1.365 19.109 21.078 1 98 259 THR B C 1
ATOM 4671 O O . THR B 1 259 ? -1.334 20.031 20.266 1 98 259 THR B O 1
ATOM 4674 N N . ARG B 1 260 ? -2.012 19.203 22.234 1 97.75 260 ARG B N 1
ATOM 4675 C CA . ARG B 1 260 ? -2.742 20.422 22.578 1 97.75 260 ARG B CA 1
ATOM 4676 C C . ARG B 1 260 ? -1.804 21.609 22.672 1 97.75 260 ARG B C 1
ATOM 4678 O O . ARG B 1 260 ? -2.137 22.703 22.219 1 97.75 260 ARG B O 1
ATOM 4685 N N . GLU B 1 261 ? -0.647 21.406 23.219 1 96.75 261 GLU B N 1
ATOM 4686 C CA . GLU B 1 261 ? 0.34 22.469 23.344 1 96.75 261 GLU B CA 1
ATOM 4687 C C . GLU B 1 261 ? 0.79 22.969 21.984 1 96.75 261 GLU B C 1
ATOM 4689 O O . GLU B 1 261 ? 0.877 24.188 21.766 1 96.75 261 GLU B O 1
ATOM 4694 N N . ILE B 1 262 ? 1.065 22.078 21.109 1 97.06 262 ILE B N 1
ATOM 4695 C CA . ILE B 1 262 ? 1.545 22.453 19.781 1 97.06 262 ILE B CA 1
ATOM 4696 C C . ILE B 1 262 ? 0.433 23.156 19.016 1 97.06 262 ILE B C 1
ATOM 4698 O O . ILE B 1 262 ? 0.68 24.156 18.328 1 97.06 262 ILE B O 1
ATOM 4702 N N . CYS B 1 263 ? -0.799 22.641 19.109 1 97.62 263 CYS B N 1
ATOM 4703 C CA . CYS B 1 263 ? -1.934 23.281 18.469 1 97.62 263 CYS B CA 1
ATOM 4704 C C . CYS B 1 263 ? -2.066 24.734 18.922 1 97.62 263 CYS B C 1
ATOM 4706 O O . CYS B 1 263 ? -2.252 25.625 18.094 1 97.62 263 CYS B O 1
ATOM 4708 N N . SER B 1 264 ? -1.938 24.906 20.203 1 96.56 264 SER B N 1
ATOM 4709 C CA . SER B 1 264 ? -2.066 26.234 20.781 1 96.56 264 SER B CA 1
ATOM 4710 C C . SER B 1 264 ? -0.916 27.141 20.328 1 96.56 264 SER B C 1
ATOM 4712 O O . SER B 1 264 ? -1.138 28.266 19.891 1 96.56 264 SER B O 1
ATOM 4714 N N . PHE B 1 265 ? 0.26 26.656 20.422 1 95.5 265 PHE B N 1
ATOM 4715 C CA . PHE B 1 265 ? 1.464 27.422 20.125 1 95.5 265 PHE B CA 1
ATOM 4716 C C . PHE B 1 265 ? 1.475 27.875 18.672 1 95.5 265 PHE B C 1
ATOM 4718 O O . PHE B 1 265 ? 1.831 29.016 18.375 1 95.5 265 PHE B O 1
ATOM 4725 N N . LEU B 1 266 ? 1.084 27.016 17.75 1 96.06 266 LEU B N 1
ATOM 4726 C CA . LEU B 1 266 ? 1.144 27.312 16.312 1 96.06 266 LEU B CA 1
ATOM 4727 C C . LEU B 1 266 ? -0.187 27.859 15.82 1 96.06 266 LEU B C 1
ATOM 4729 O O . LEU B 1 266 ? -0.328 28.188 14.641 1 96.06 266 LEU B O 1
ATOM 4733 N N . GLU B 1 267 ? -1.157 27.938 16.719 1 96.56 267 GLU B N 1
ATOM 4734 C CA . GLU B 1 267 ? -2.49 28.438 16.391 1 96.56 267 GLU B CA 1
ATOM 4735 C C . GLU B 1 267 ? -3.115 27.641 15.25 1 96.56 267 GLU B C 1
ATOM 4737 O O . GLU B 1 267 ? -3.588 28.219 14.273 1 96.56 267 GLU B O 1
ATOM 4742 N N . LEU B 1 268 ? -3.045 26.359 15.414 1 97.56 268 LEU B N 1
ATOM 4743 C CA . LEU B 1 268 ? -3.633 25.469 14.422 1 97.56 268 LEU B CA 1
ATOM 4744 C C . LEU B 1 268 ? -5.152 25.453 14.539 1 97.56 268 LEU B C 1
ATOM 4746 O O . LEU B 1 268 ? -5.695 25.641 15.625 1 97.56 268 LEU B O 1
ATOM 4750 N N . GLU B 1 269 ? -5.781 25.281 13.445 1 97.38 269 GLU B N 1
ATOM 4751 C CA . GLU B 1 269 ? -7.238 25.234 13.406 1 97.38 269 GLU B CA 1
ATOM 4752 C C . GLU B 1 269 ? -7.727 24.047 12.57 1 97.38 269 GLU B C 1
ATOM 4754 O O . GLU B 1 269 ? -7.039 23.625 11.641 1 97.38 269 GLU B O 1
ATOM 4759 N N . TYR B 1 270 ? -8.969 23.5 12.961 1 97.94 270 TYR B N 1
ATOM 4760 C CA . TYR B 1 270 ? -9.641 22.391 12.305 1 97.94 270 TYR B CA 1
ATOM 4761 C C . TYR B 1 270 ? -8.891 21.078 12.547 1 97.94 270 TYR B C 1
ATOM 4763 O O . TYR B 1 270 ? -8.398 20.844 13.648 1 97.94 270 TYR B O 1
ATOM 4771 N N . ASN B 1 271 ? -9.023 20.094 11.602 1 97.81 271 ASN B N 1
ATOM 4772 C CA . ASN B 1 271 ? -8.391 18.797 11.789 1 97.81 271 ASN B CA 1
ATOM 4773 C C . ASN B 1 271 ? -6.895 18.844 11.523 1 97.81 271 ASN B C 1
ATOM 4775 O O . ASN B 1 271 ? -6.457 19.453 10.539 1 97.81 271 ASN B O 1
ATOM 4779 N N . VAL B 1 272 ? -6.18 18.312 12.414 1 97.38 272 VAL B N 1
ATOM 4780 C CA . VAL B 1 272 ? -4.727 18.219 12.305 1 97.38 272 VAL B CA 1
ATOM 4781 C C . VAL B 1 272 ? -4.254 16.844 12.766 1 97.38 272 VAL B C 1
ATOM 4783 O O . VAL B 1 272 ? -4.758 16.312 13.758 1 97.38 272 VAL B O 1
ATOM 4786 N N . ALA B 1 273 ? -3.305 16.344 12.07 1 96.5 273 ALA B N 1
ATOM 4787 C CA . ALA B 1 273 ? -2.734 15.055 12.43 1 96.5 273 ALA B CA 1
ATOM 4788 C C . ALA B 1 273 ? -1.266 15.188 12.82 1 96.5 273 ALA B C 1
ATOM 4790 O O . ALA B 1 273 ? -0.514 15.93 12.18 1 96.5 273 ALA B O 1
ATOM 4791 N N . PHE B 1 274 ? -0.913 14.492 13.859 1 97.12 274 PHE B N 1
ATOM 4792 C CA . PHE B 1 274 ? 0.454 14.469 14.367 1 97.12 274 PHE B CA 1
ATOM 4793 C C . PHE B 1 274 ? 1.015 13.055 14.352 1 97.12 274 PHE B C 1
ATOM 4795 O O . PHE B 1 274 ? 0.306 12.102 14.68 1 97.12 274 PHE B O 1
ATOM 4802 N N . GLN B 1 275 ? 2.221 12.969 14.008 1 95.81 275 GLN B N 1
ATOM 4803 C CA . GLN B 1 275 ? 2.93 11.695 14.109 1 95.81 275 GLN B CA 1
ATOM 4804 C C . GLN B 1 275 ? 4.059 11.773 15.133 1 95.81 275 GLN B C 1
ATOM 4806 O O . GLN B 1 275 ? 4.902 12.672 15.07 1 95.81 275 GLN B O 1
ATOM 4811 N N . PHE B 1 276 ? 4 10.867 16.047 1 97.5 276 PHE B N 1
ATOM 4812 C CA . PHE B 1 276 ? 5.031 10.773 17.078 1 97.5 276 PHE B CA 1
ATOM 4813 C C . PHE B 1 276 ? 5.723 9.414 17.031 1 97.5 276 PHE B C 1
ATOM 4815 O O . PHE B 1 276 ? 5.129 8.43 16.594 1 97.5 276 PHE B O 1
ATOM 4822 N N . LYS B 1 277 ? 6.883 9.445 17.453 1 97.19 277 LYS B N 1
ATOM 4823 C CA . LYS B 1 277 ? 7.641 8.211 17.625 1 97.19 277 LYS B CA 1
ATOM 4824 C C . LYS B 1 277 ? 8.539 8.273 18.859 1 97.19 277 LYS B C 1
ATOM 4826 O O . LYS B 1 277 ? 9.141 9.312 19.141 1 97.19 277 LYS B O 1
ATOM 4831 N N . TYR B 1 278 ? 8.617 7.176 19.516 1 97.5 278 TYR B N 1
ATOM 4832 C CA . TYR B 1 278 ? 9.312 7.18 20.797 1 97.5 278 TYR B CA 1
ATOM 4833 C C . TYR B 1 278 ? 10.805 6.914 20.609 1 97.5 278 TYR B C 1
ATOM 4835 O O . TYR B 1 278 ? 11.195 6.133 19.734 1 97.5 278 TYR B O 1
ATOM 4843 N N . THR B 1 279 ? 11.594 7.543 21.453 1 96.56 279 THR B N 1
ATOM 4844 C CA . THR B 1 279 ? 13.008 7.195 21.594 1 96.56 279 THR B CA 1
ATOM 4845 C C . THR B 1 279 ? 13.172 5.848 22.281 1 96.56 279 THR B C 1
ATOM 4847 O O . THR B 1 279 ? 12.203 5.293 22.812 1 96.56 279 THR B O 1
ATOM 4850 N N . ALA B 1 280 ? 14.43 5.375 22.203 1 93.69 280 ALA B N 1
ATOM 4851 C CA . ALA B 1 280 ? 14.742 4.141 22.922 1 93.69 280 ALA B CA 1
ATOM 4852 C C . ALA B 1 280 ? 14.477 4.285 24.422 1 93.69 280 ALA B C 1
ATOM 4854 O O . ALA B 1 280 ? 14.102 3.318 25.078 1 93.69 280 ALA B O 1
ATOM 4855 N N . SER B 1 281 ? 14.57 5.492 24.922 1 94.5 281 SER B N 1
ATOM 4856 C CA . SER B 1 281 ? 14.398 5.754 26.359 1 94.5 281 SER B CA 1
ATOM 4857 C C . SER B 1 281 ? 12.938 6.039 26.688 1 94.5 281 SER B C 1
ATOM 4859 O O . SER B 1 281 ? 12.602 6.348 27.828 1 94.5 281 SER B O 1
ATOM 4861 N N . GLY B 1 282 ? 12.086 6.078 25.719 1 94.88 282 GLY B N 1
ATOM 4862 C CA . GLY B 1 282 ? 10.656 6.172 25.984 1 94.88 282 GLY B CA 1
ATOM 4863 C C . GLY B 1 282 ? 10.133 7.594 25.938 1 94.88 282 GLY B C 1
ATOM 4864 O O . GLY B 1 282 ? 9.117 7.906 26.547 1 94.88 282 GLY B O 1
ATOM 4865 N N . VAL B 1 283 ? 10.781 8.484 25.375 1 96 283 VAL B N 1
ATOM 4866 C CA . VAL B 1 283 ? 10.336 9.867 25.219 1 96 283 VAL B CA 1
ATOM 4867 C C . VAL B 1 283 ? 9.727 10.055 23.828 1 96 283 VAL B C 1
ATOM 4869 O O . VAL B 1 283 ? 10.375 9.773 22.812 1 96 283 VAL B O 1
ATOM 4872 N N . PRO B 1 284 ? 8.484 10.516 23.719 1 97.44 284 PRO B N 1
ATOM 4873 C CA . PRO B 1 284 ? 7.906 10.719 22.391 1 97.44 284 PRO B CA 1
ATOM 4874 C C . PRO B 1 284 ? 8.461 11.953 21.688 1 97.44 284 PRO B C 1
ATOM 4876 O O . PRO B 1 284 ? 8.594 13.016 22.312 1 97.44 284 PRO B O 1
ATOM 4879 N N . LYS B 1 285 ? 8.812 11.836 20.453 1 98.12 285 LYS B N 1
ATOM 4880 C CA . LYS B 1 285 ? 9.281 12.922 19.594 1 98.12 285 LYS B CA 1
ATOM 4881 C C . LYS B 1 285 ? 8.359 13.109 18.391 1 98.12 285 LYS B C 1
ATOM 4883 O O . LYS B 1 285 ? 7.797 12.141 17.875 1 98.12 285 LYS B O 1
ATOM 4888 N N . LEU B 1 286 ? 8.242 14.305 17.984 1 97.81 286 LEU B N 1
ATOM 4889 C CA . LEU B 1 286 ? 7.383 14.664 16.875 1 97.81 286 LEU B CA 1
ATOM 4890 C C . LEU B 1 286 ? 8.07 14.359 15.539 1 97.81 286 LEU B C 1
ATOM 4892 O O . LEU B 1 286 ? 9.227 14.727 15.336 1 97.81 286 LEU B O 1
ATOM 4896 N N . LEU B 1 287 ? 7.383 13.695 14.68 1 95.88 287 LEU B N 1
ATOM 4897 C CA . LEU B 1 287 ? 7.902 13.438 13.344 1 95.88 287 LEU B CA 1
ATOM 4898 C C . LEU B 1 287 ? 7.371 14.461 12.344 1 95.88 287 LEU B C 1
ATOM 4900 O O . LEU B 1 287 ? 8.141 15.055 11.594 1 95.88 287 LEU B O 1
ATOM 4904 N N . THR B 1 288 ? 6.098 14.594 12.305 1 94.44 288 THR B N 1
ATOM 4905 C CA . THR B 1 288 ? 5.461 15.5 11.352 1 94.44 288 THR B CA 1
ATOM 4906 C C . THR B 1 288 ? 4.129 16.016 11.898 1 94.44 288 THR B C 1
ATOM 4908 O O . THR B 1 288 ? 3.578 15.438 12.844 1 94.44 288 THR B O 1
ATOM 4911 N N . VAL B 1 289 ? 3.711 17.109 11.391 1 95.38 289 VAL B N 1
ATOM 4912 C CA . VAL B 1 289 ? 2.369 17.656 11.578 1 95.38 289 VAL B CA 1
ATOM 4913 C C . VAL B 1 289 ? 1.7 17.844 10.219 1 95.38 289 VAL B C 1
ATOM 4915 O O . VAL B 1 289 ? 2.25 18.516 9.336 1 95.38 289 VAL B O 1
ATOM 4918 N N . ASP B 1 290 ? 0.604 17.25 10.078 1 94.06 290 ASP B N 1
ATOM 4919 C CA . ASP B 1 290 ? -0.211 17.453 8.883 1 94.06 290 ASP B CA 1
ATOM 4920 C C . ASP B 1 290 ? -1.471 18.25 9.211 1 94.06 290 ASP B C 1
ATOM 4922 O O . ASP B 1 290 ? -2.389 17.734 9.852 1 94.06 290 ASP B O 1
ATOM 4926 N N . PRO B 1 291 ? -1.514 19.453 8.758 1 95.06 291 PRO B N 1
ATOM 4927 C CA . PRO B 1 291 ? -2.654 20.297 9.117 1 95.06 291 PRO B CA 1
ATOM 4928 C C . PRO B 1 291 ? -3.908 19.969 8.312 1 95.06 291 PRO B C 1
ATOM 4930 O O . PRO B 1 291 ? -4.57 20.875 7.805 1 95.06 291 PRO B O 1
ATOM 4933 N N . CYS B 1 292 ? -4.23 18.719 8.203 1 95.06 292 CYS B N 1
ATOM 4934 C CA . CYS B 1 292 ? -5.441 18.172 7.602 1 95.06 292 CYS B CA 1
ATOM 4935 C C . CYS B 1 292 ? -5.758 16.797 8.164 1 95.06 292 CYS B C 1
ATOM 4937 O O . CYS B 1 292 ? -5.133 16.359 9.125 1 95.06 292 CYS B O 1
ATOM 4939 N N . LEU B 1 293 ? -6.754 16.188 7.625 1 95.44 293 LEU B N 1
ATOM 4940 C CA . LEU B 1 293 ? -7.141 14.859 8.078 1 95.44 293 LEU B CA 1
ATOM 4941 C C . LEU B 1 293 ? -6.086 13.828 7.688 1 95.44 293 LEU B C 1
ATOM 4943 O O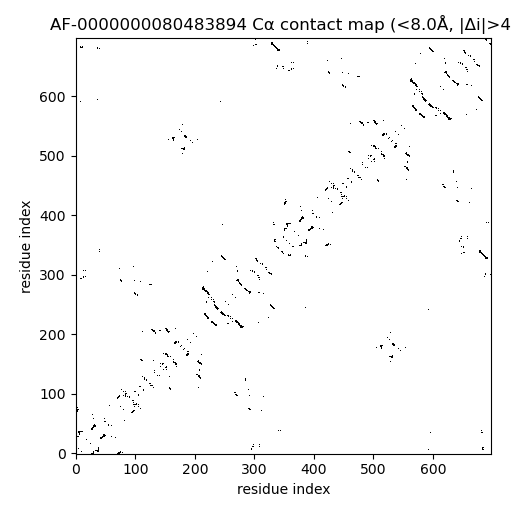 . LEU B 1 293 ? -5.535 13.883 6.586 1 95.44 293 LEU B O 1
ATOM 4947 N N . SER B 1 294 ? -5.836 12.938 8.586 1 90.62 294 SER B N 1
ATOM 4948 C CA . SER B 1 294 ? -4.945 11.828 8.273 1 90.62 294 SER B CA 1
ATOM 4949 C C . SER B 1 294 ? -5.617 10.828 7.332 1 90.62 294 SER B C 1
ATOM 4951 O O . SER B 1 294 ? -6.844 10.734 7.297 1 90.62 294 SER B O 1
ATOM 4953 N N . GLU B 1 295 ? -4.824 10.109 6.633 1 83.44 295 GLU B N 1
ATOM 4954 C CA . GLU B 1 295 ? -5.328 9.094 5.711 1 83.44 295 GLU B CA 1
ATOM 4955 C C . GLU B 1 295 ? -6.074 7.992 6.461 1 83.44 295 GLU B C 1
ATOM 4957 O O . GLU B 1 295 ? -7.016 7.398 5.926 1 83.44 295 GLU B O 1
ATOM 4962 N N . SER B 1 296 ? -5.676 7.734 7.691 1 83.75 296 SER B N 1
ATOM 4963 C CA . SER B 1 296 ? -6.238 6.637 8.469 1 83.75 296 SER B CA 1
ATOM 4964 C C . SER B 1 296 ? -7.25 7.145 9.492 1 83.75 296 SER B C 1
ATOM 4966 O O . SER B 1 296 ? -7.48 6.5 10.516 1 83.75 296 SER B O 1
ATOM 4968 N N . ILE B 1 297 ? -7.84 8.258 9.211 1 90 297 ILE B N 1
ATOM 4969 C CA . ILE B 1 297 ? -8.703 8.945 10.164 1 90 297 ILE B CA 1
ATOM 4970 C C . ILE B 1 297 ? -9.914 8.078 10.484 1 90 297 ILE B C 1
ATOM 4972 O O . ILE B 1 297 ? -10.57 8.266 11.516 1 90 297 ILE B O 1
ATOM 4976 N N . ALA B 1 298 ? -10.25 7.188 9.625 1 84.5 298 ALA B N 1
ATOM 4977 C CA . ALA B 1 298 ? -11.398 6.309 9.836 1 84.5 298 ALA B CA 1
ATOM 4978 C C . ALA B 1 298 ? -11.25 5.52 11.133 1 84.5 298 ALA B C 1
ATOM 4980 O O . ALA B 1 298 ? -12.242 5.121 11.742 1 84.5 298 ALA B O 1
ATOM 4981 N N . ALA B 1 299 ? -10.039 5.32 11.562 1 84.88 299 ALA B N 1
ATOM 4982 C CA . ALA B 1 299 ? -9.789 4.629 12.82 1 84.88 299 ALA B CA 1
ATOM 4983 C C . ALA B 1 299 ? -10.477 5.352 13.984 1 84.88 299 ALA B C 1
ATOM 4985 O O . ALA B 1 299 ? -11.039 4.711 14.875 1 84.88 299 ALA B O 1
ATOM 4986 N N . CYS B 1 300 ? -10.438 6.633 13.953 1 90.38 300 CYS B N 1
ATOM 4987 C CA . CYS B 1 300 ? -11.086 7.422 14.992 1 90.38 300 CYS B CA 1
ATOM 4988 C C . CYS B 1 300 ? -12.602 7.27 14.938 1 90.38 300 CYS B C 1
ATOM 4990 O O . CYS B 1 300 ? -13.258 7.219 15.977 1 90.38 300 CYS B O 1
ATOM 4992 N N . VAL B 1 301 ? -13.117 7.176 13.742 1 87.5 301 VAL B N 1
ATOM 4993 C CA . VAL B 1 301 ? -14.555 7.059 13.555 1 87.5 301 VAL B CA 1
ATOM 4994 C C . VAL B 1 301 ? -15.062 5.77 14.195 1 87.5 301 VAL B C 1
ATOM 4996 O O . VAL B 1 301 ? -16.078 5.77 14.891 1 87.5 301 VAL B O 1
ATOM 4999 N N . GLY B 1 302 ? -14.352 4.742 14.023 1 83.94 302 GLY B N 1
ATOM 5000 C CA . GLY B 1 302 ? -14.727 3.461 14.602 1 83.94 302 GLY B CA 1
ATOM 5001 C C . GLY B 1 302 ? -14.711 3.465 16.109 1 83.94 302 GLY B C 1
ATOM 5002 O O . GLY B 1 302 ? -15.406 2.672 16.75 1 83.94 302 GLY B O 1
ATOM 5003 N N . ALA B 1 303 ? -13.938 4.367 16.625 1 88.81 303 ALA B N 1
ATOM 5004 C CA . ALA B 1 303 ? -13.82 4.461 18.078 1 88.81 303 ALA B CA 1
ATOM 5005 C C . ALA B 1 303 ? -14.789 5.492 18.656 1 88.81 303 ALA B C 1
ATOM 5007 O O . ALA B 1 303 ? -14.727 5.828 19.828 1 88.81 303 ALA B O 1
ATOM 5008 N N . GLY B 1 304 ? -15.586 6.055 17.797 1 89.62 304 GLY B N 1
ATOM 5009 C CA . GLY B 1 304 ? -16.641 6.934 18.266 1 89.62 304 GLY B CA 1
ATOM 5010 C C . GLY B 1 304 ? -16.359 8.406 18.016 1 89.62 304 GLY B C 1
ATOM 5011 O O . GLY B 1 304 ? -17.188 9.266 18.297 1 89.62 304 GLY B O 1
ATOM 5012 N N . ALA B 1 305 ? -15.219 8.695 17.531 1 94.38 305 ALA B N 1
ATOM 5013 C CA . ALA B 1 305 ? -14.852 10.078 17.25 1 94.38 305 ALA B CA 1
ATOM 5014 C C . ALA B 1 305 ? -14.875 10.359 15.758 1 94.38 305 ALA B C 1
ATOM 5016 O O . ALA B 1 305 ? -13.852 10.234 15.078 1 94.38 305 ALA B O 1
ATOM 5017 N N . ASN B 1 306 ? -15.961 10.766 15.258 1 95.25 306 ASN B N 1
ATOM 5018 C CA . ASN B 1 306 ? -16.094 11.109 13.844 1 95.25 306 ASN B CA 1
ATOM 5019 C C . ASN B 1 306 ? -15.453 12.461 13.531 1 95.25 306 ASN B C 1
ATOM 5021 O O . ASN B 1 306 ? -16.156 13.445 13.312 1 95.25 306 ASN B O 1
ATOM 5025 N N . MET B 1 307 ? -14.188 12.461 13.398 1 97 307 MET B N 1
ATOM 5026 C CA . MET B 1 307 ? -13.367 13.664 13.289 1 97 307 MET B CA 1
ATOM 5027 C C . MET B 1 307 ? -13.742 14.461 12.047 1 97 307 MET B C 1
ATOM 5029 O O . MET B 1 307 ? -13.883 15.688 12.109 1 97 307 MET B O 1
ATOM 5033 N N . PRO B 1 308 ? -13.922 13.789 10.867 1 96.88 308 PRO B N 1
ATOM 5034 C CA . PRO B 1 308 ? -14.344 14.562 9.703 1 96.88 308 PRO B CA 1
ATOM 5035 C C . PRO B 1 308 ? -15.656 15.305 9.922 1 96.88 308 PRO B C 1
ATOM 5037 O O . PRO B 1 308 ? -15.758 16.484 9.609 1 96.88 308 PRO B O 1
ATOM 5040 N N . ALA B 1 309 ? -16.641 14.641 10.461 1 97 309 ALA B N 1
ATOM 5041 C CA . ALA B 1 309 ? -17.953 15.242 10.695 1 97 309 ALA B CA 1
ATOM 5042 C C . ALA B 1 309 ? -17.859 16.375 11.711 1 97 309 ALA B C 1
ATOM 5044 O O . ALA B 1 309 ? -18.484 17.422 11.539 1 97 309 ALA B O 1
ATOM 5045 N N . LEU B 1 310 ? -17.109 16.141 12.773 1 97.81 310 LEU B N 1
ATOM 5046 C CA . LEU B 1 310 ? -16.922 17.172 13.789 1 97.81 310 LEU B CA 1
ATOM 5047 C C . LEU B 1 310 ? -16.266 18.406 13.195 1 97.81 310 LEU B C 1
ATOM 5049 O O . LEU B 1 310 ? -16.641 19.531 13.523 1 97.81 310 LEU B O 1
ATOM 5053 N N . GLY B 1 311 ? -15.234 18.203 12.375 1 97.88 311 GLY B N 1
ATOM 5054 C CA . GLY B 1 311 ? -14.602 19.328 11.695 1 97.88 311 GLY B CA 1
ATOM 5055 C C . GLY B 1 311 ? -15.562 20.141 10.852 1 97.88 311 GLY B C 1
ATOM 5056 O O . GLY B 1 311 ? -15.555 21.375 10.914 1 97.88 311 GLY B O 1
ATOM 5057 N N . VAL B 1 312 ? -16.406 19.438 10.078 1 98 312 VAL B N 1
ATOM 5058 C CA . VAL B 1 312 ? -17.375 20.109 9.219 1 98 312 VAL B CA 1
ATOM 5059 C C . VAL B 1 312 ? -18.391 20.859 10.07 1 98 312 VAL B C 1
ATOM 5061 O O . VAL B 1 312 ? -18.781 21.984 9.742 1 98 312 VAL B O 1
ATOM 5064 N N . GLN B 1 313 ? -18.828 20.25 11.164 1 97.62 313 GLN B N 1
ATOM 5065 C CA . GLN B 1 313 ? -19.75 20.922 12.07 1 97.62 313 GLN B CA 1
ATOM 5066 C C . GLN B 1 313 ? -19.141 22.234 12.594 1 97.62 313 GLN B C 1
ATOM 5068 O O . GLN B 1 313 ? -19.812 23.266 12.633 1 97.62 313 GLN B O 1
ATOM 5073 N N . TYR B 1 314 ? -17.938 22.156 12.984 1 97.5 314 TYR B N 1
ATOM 5074 C CA . TYR B 1 314 ? -17.234 23.359 13.438 1 97.5 314 TYR B CA 1
ATOM 5075 C C . TYR B 1 314 ? -17.156 24.406 12.336 1 97.5 314 TYR B C 1
ATOM 5077 O O . TYR B 1 314 ? -17.391 25.594 12.57 1 97.5 314 TYR B O 1
ATOM 5085 N N . ALA B 1 315 ? -16.812 23.984 11.125 1 97.44 315 ALA B N 1
ATOM 5086 C CA . ALA B 1 315 ? -16.719 24.875 9.977 1 97.44 315 ALA B CA 1
ATOM 5087 C C . ALA B 1 315 ? -18.047 25.562 9.703 1 97.44 315 ALA B C 1
ATOM 5089 O O . ALA B 1 315 ? -18.078 26.703 9.234 1 97.44 315 ALA B O 1
ATOM 5090 N N . LEU B 1 316 ? -19.094 24.859 9.984 1 96.81 316 LEU B N 1
ATOM 5091 C CA . LEU B 1 316 ? -20.438 25.375 9.742 1 96.81 316 LEU B CA 1
ATOM 5092 C C . LEU B 1 316 ? -20.891 26.281 10.891 1 96.81 316 LEU B C 1
ATOM 5094 O O . LEU B 1 316 ? -22.016 26.781 10.891 1 96.81 316 LEU B O 1
ATOM 5098 N N . GLY B 1 317 ? -20.062 26.438 11.898 1 95.19 317 GLY B N 1
ATOM 5099 C CA . GLY B 1 317 ? -20.375 27.297 13.031 1 95.19 317 GLY B CA 1
ATOM 5100 C C . GLY B 1 317 ? -21.281 26.625 14.039 1 95.19 317 GLY B C 1
ATOM 5101 O O . GLY B 1 317 ? -21.969 27.312 14.812 1 95.19 317 GLY B O 1
ATOM 5102 N N . ARG B 1 318 ? -21.266 25.359 14.031 1 95.31 318 ARG B N 1
ATOM 5103 C CA . ARG B 1 318 ? -22.141 24.625 14.945 1 95.31 318 ARG B CA 1
ATOM 5104 C C . ARG B 1 318 ? -21.406 24.203 16.203 1 95.31 318 ARG B C 1
ATOM 5106 O O . ARG B 1 318 ? -20.172 24.109 16.203 1 95.31 318 ARG B O 1
ATOM 5113 N N . GLU B 1 319 ? -22.188 23.984 17.234 1 93.25 319 GLU B N 1
ATOM 5114 C CA . GLU B 1 319 ? -21.609 23.453 18.469 1 93.25 319 GLU B CA 1
ATOM 5115 C C . GLU B 1 319 ? -21.219 21.984 18.312 1 93.25 319 GLU B C 1
ATOM 5117 O O . GLU B 1 319 ? -21.922 21.219 17.641 1 93.25 319 GLU B O 1
ATOM 5122 N N . LEU B 1 320 ? -20.141 21.688 18.984 1 95 320 LEU B N 1
ATOM 5123 C CA . LEU B 1 320 ? -19.672 20.312 18.938 1 95 320 LEU B CA 1
ATOM 5124 C C . LEU B 1 320 ? -20.281 19.484 20.062 1 95 320 LEU B C 1
ATOM 5126 O O . LEU B 1 320 ? -20.344 19.953 21.203 1 95 320 LEU B O 1
ATOM 5130 N N . PRO B 1 321 ? -20.797 18.359 19.766 1 94 321 PRO B N 1
ATOM 5131 C CA . PRO B 1 321 ? -21.25 17.453 20.828 1 94 321 PRO B CA 1
ATOM 5132 C C . PRO B 1 321 ? -20.094 16.875 21.641 1 94 321 PRO B C 1
ATOM 5134 O O . PRO B 1 321 ? -18.938 16.891 21.188 1 94 321 PRO B O 1
ATOM 5137 N N . PRO B 1 322 ? -20.484 16.406 22.859 1 93.19 322 PRO B N 1
ATOM 5138 C CA . PRO B 1 322 ? -19.453 15.633 23.562 1 93.19 322 PRO B CA 1
ATOM 5139 C C . PRO B 1 322 ? -19.047 14.375 22.797 1 93.19 322 PRO B C 1
ATOM 5141 O O . PRO B 1 322 ? -19.891 13.734 22.141 1 93.19 322 PRO B O 1
ATOM 5144 N N . VAL B 1 323 ? -17.781 14.102 22.844 1 95.19 323 VAL B N 1
ATOM 5145 C CA . VAL B 1 323 ? -17.266 12.922 22.141 1 95.19 323 VAL B CA 1
ATOM 5146 C C . VAL B 1 323 ? -16.812 11.883 23.172 1 95.19 323 VAL B C 1
ATOM 5148 O O . VAL B 1 323 ? -15.945 12.164 24 1 95.19 323 VAL B O 1
ATOM 5151 N N . ASP B 1 324 ? -17.438 10.727 23.172 1 93.75 324 ASP B N 1
ATOM 5152 C CA . ASP B 1 324 ? -17.016 9.586 23.969 1 93.75 324 ASP B CA 1
ATOM 5153 C C . ASP B 1 324 ? -16.172 8.617 23.156 1 93.75 324 ASP B C 1
ATOM 5155 O O . ASP B 1 324 ? -16.672 7.949 22.25 1 93.75 324 ASP B O 1
ATOM 5159 N N . ILE B 1 325 ? -14.953 8.594 23.516 1 94.19 325 ILE B N 1
ATOM 5160 C CA . ILE B 1 325 ? -14.031 7.758 22.75 1 94.19 325 ILE B CA 1
ATOM 5161 C C . ILE B 1 325 ? -13.945 6.371 23.391 1 94.19 325 ILE B C 1
ATOM 5163 O O . ILE B 1 325 ? -13.711 6.242 24.594 1 94.19 325 ILE B O 1
ATOM 5167 N N . ASP B 1 326 ? -14.156 5.359 22.609 1 91.88 326 ASP B N 1
ATOM 5168 C CA . ASP B 1 326 ? -14 3.977 23.047 1 91.88 326 ASP B CA 1
ATOM 5169 C C . ASP B 1 326 ? -12.539 3.541 22.984 1 91.88 326 ASP B C 1
ATOM 5171 O O . ASP B 1 326 ? -12.148 2.76 22.109 1 91.88 326 ASP B O 1
ATOM 5175 N N . TRP B 1 327 ? -11.766 3.998 24 1 93.19 327 TRP B N 1
ATOM 5176 C CA . TRP B 1 327 ? -10.359 3.637 24.078 1 93.19 327 TRP B CA 1
ATOM 5177 C C . TRP B 1 327 ? -10.18 2.123 24.109 1 93.19 327 TRP B C 1
ATOM 5179 O O . TRP B 1 327 ? -10.961 1.413 24.75 1 93.19 327 TRP B O 1
ATOM 5189 N N . GLY B 1 328 ? -9.164 1.653 23.406 1 88.94 328 GLY B N 1
ATOM 5190 C CA . GLY B 1 328 ? -8.922 0.222 23.312 1 88.94 328 GLY B CA 1
ATOM 5191 C C . GLY B 1 328 ? -9.445 -0.39 22.031 1 88.94 328 GLY B C 1
ATOM 5192 O O . GLY B 1 328 ? -9.141 -1.544 21.719 1 88.94 328 GLY B O 1
ATOM 5193 N N . THR B 1 329 ? -10.203 0.441 21.266 1 87 329 THR B N 1
ATOM 5194 C CA . THR B 1 329 ? -10.688 -0.034 19.969 1 87 329 THR B CA 1
ATOM 5195 C C . THR B 1 329 ? -9.523 -0.391 19.047 1 87 329 THR B C 1
ATOM 5197 O O . THR B 1 329 ? -8.594 0.401 18.875 1 87 329 THR B O 1
ATOM 5200 N N . ARG B 1 330 ? -9.547 -1.583 18.484 1 84.12 330 ARG B N 1
ATOM 5201 C CA . ARG B 1 330 ? -8.539 -2.02 17.516 1 84.12 330 ARG B CA 1
ATOM 5202 C C . ARG B 1 330 ? -9.055 -1.869 16.094 1 84.12 330 ARG B C 1
ATOM 5204 O O . ARG B 1 330 ? -10.227 -2.121 15.812 1 84.12 330 ARG B O 1
ATOM 5211 N N . VAL B 1 331 ? -8.133 -1.352 15.344 1 81.69 331 VAL B N 1
ATOM 5212 C CA . VAL B 1 331 ? -8.492 -1.105 13.953 1 81.69 331 VAL B CA 1
ATOM 5213 C C . VAL B 1 331 ? -7.504 -1.809 13.023 1 81.69 331 VAL B C 1
ATOM 5215 O O . VAL B 1 331 ? -6.293 -1.773 13.258 1 81.69 331 VAL B O 1
ATOM 5218 N N . ALA B 1 332 ? -8.016 -2.551 12.086 1 76.44 332 ALA B N 1
ATOM 5219 C CA . ALA B 1 332 ? -7.199 -3.135 11.031 1 76.44 332 ALA B CA 1
ATOM 5220 C C . ALA B 1 332 ? -7.613 -2.604 9.664 1 76.44 332 ALA B C 1
ATOM 5222 O O . ALA B 1 332 ? -8.805 -2.404 9.398 1 76.44 332 ALA B O 1
ATOM 5223 N N . ARG B 1 333 ? -6.613 -2.271 8.961 1 74.56 333 ARG B N 1
ATOM 5224 C CA . ARG B 1 333 ? -6.875 -1.764 7.621 1 74.56 333 ARG B CA 1
ATOM 5225 C C . ARG B 1 333 ? -6.602 -2.832 6.566 1 74.56 333 ARG B C 1
ATOM 5227 O O . ARG B 1 333 ? -5.59 -3.535 6.637 1 74.56 333 ARG B O 1
ATOM 5234 N N . ASP B 1 334 ? -7.602 -3.115 5.727 1 71.62 334 ASP B N 1
ATOM 5235 C CA . ASP B 1 334 ? -7.473 -3.953 4.535 1 71.62 334 ASP B CA 1
ATOM 5236 C C . ASP B 1 334 ? -7.98 -3.227 3.293 1 71.62 334 ASP B C 1
ATOM 5238 O O . ASP B 1 334 ? -8.414 -2.074 3.373 1 71.62 334 ASP B O 1
ATOM 5242 N N . TRP B 1 335 ? -7.812 -3.805 2.148 1 67.44 335 TRP B N 1
ATOM 5243 C CA . TRP B 1 335 ? -8.273 -3.221 0.892 1 67.44 335 TRP B CA 1
ATOM 5244 C C . TRP B 1 335 ? -9.781 -3.342 0.756 1 67.44 335 TRP B C 1
ATOM 5246 O O . TRP B 1 335 ? -10.383 -4.316 1.226 1 67.44 335 TRP B O 1
ATOM 5256 N N . GLN B 1 336 ? -10.406 -2.277 0.373 1 66.25 336 GLN B N 1
ATOM 5257 C CA . GLN B 1 336 ? -11.789 -2.322 -0.084 1 66.25 336 GLN B CA 1
ATOM 5258 C C . GLN B 1 336 ? -11.891 -1.992 -1.57 1 66.25 336 GLN B C 1
ATOM 5260 O O . GLN B 1 336 ? -11.258 -1.044 -2.045 1 66.25 336 GLN B O 1
ATOM 5265 N N . GLU B 1 337 ? -12.562 -2.908 -2.316 1 60.69 337 GLU B N 1
ATOM 5266 C CA . GLU B 1 337 ? -12.812 -2.652 -3.732 1 60.69 337 GLU B CA 1
ATOM 5267 C C . GLU B 1 337 ? -14.188 -2.023 -3.943 1 60.69 337 GLU B C 1
ATOM 5269 O O . GLU B 1 337 ? -15.164 -2.418 -3.301 1 60.69 337 GLU B O 1
ATOM 5274 N N . VAL B 1 338 ? -14.203 -0.957 -4.617 1 61.5 338 VAL B N 1
ATOM 5275 C CA . VAL B 1 338 ? -15.445 -0.297 -5.016 1 61.5 338 VAL B CA 1
ATOM 5276 C C . VAL B 1 338 ? -15.68 -0.497 -6.512 1 61.5 338 VAL B C 1
ATOM 5278 O O . VAL B 1 338 ? -14.75 -0.352 -7.316 1 61.5 338 VAL B O 1
ATOM 5281 N N . PHE B 1 339 ? -16.906 -0.975 -6.824 1 65.31 339 PHE B N 1
ATOM 5282 C CA . PHE B 1 339 ? -17.234 -1.339 -8.195 1 65.31 339 PHE B CA 1
ATOM 5283 C C . PHE B 1 339 ? -18.172 -0.307 -8.82 1 65.31 339 PHE B C 1
ATOM 5285 O O . PHE B 1 339 ? -19.062 0.208 -8.148 1 65.31 339 PHE B O 1
ATOM 5292 N N . TYR B 1 340 ? -17.859 0.115 -9.977 1 62.12 340 TYR B N 1
ATOM 5293 C CA . TYR B 1 340 ? -18.781 1.006 -10.688 1 62.12 340 TYR B CA 1
ATOM 5294 C C . TYR B 1 340 ? -19.078 0.477 -12.086 1 62.12 340 TYR B C 1
ATOM 5296 O O . TYR B 1 340 ? -18.188 0.038 -12.797 1 62.12 340 TYR B O 1
ATOM 5304 N N . GLY B 1 341 ? -20.391 0.044 -12.219 1 55.62 341 GLY B N 1
ATOM 5305 C CA . GLY B 1 341 ? -20.828 -0.378 -13.531 1 55.62 341 GLY B CA 1
ATOM 5306 C C . GLY B 1 341 ? -20.734 0.724 -14.578 1 55.62 341 GLY B C 1
ATOM 5307 O O . GLY B 1 341 ? -20.328 1.843 -14.266 1 55.62 341 GLY B O 1
ATOM 5308 N N . PRO B 1 342 ? -20.875 0.281 -15.844 1 53.62 342 PRO B N 1
ATOM 5309 C CA . PRO B 1 342 ? -20.938 1.315 -16.875 1 53.62 342 PRO B CA 1
ATOM 5310 C C . PRO B 1 342 ? -21.922 2.428 -16.531 1 53.62 342 PRO B C 1
ATOM 5312 O O . PRO B 1 342 ? -21.719 3.58 -16.922 1 53.62 342 PRO B O 1
ATOM 5315 N N . ASP B 1 343 ? -22.891 2.143 -15.742 1 46.22 343 ASP B N 1
ATOM 5316 C CA . ASP B 1 343 ? -23.922 3.131 -15.422 1 46.22 343 ASP B CA 1
ATOM 5317 C C . ASP B 1 343 ? -23.609 3.842 -14.102 1 46.22 343 ASP B C 1
ATOM 5319 O O . ASP B 1 343 ? -24.438 4.594 -13.586 1 46.22 343 ASP B O 1
ATOM 5323 N N . LYS B 1 344 ? -22.516 3.836 -13.555 1 52.38 344 LYS B N 1
ATOM 5324 C CA . LYS B 1 344 ? -21.875 4.645 -12.516 1 52.38 344 LYS B CA 1
ATOM 5325 C C . LYS B 1 344 ? -22.469 4.328 -11.148 1 52.38 344 LYS B C 1
ATOM 5327 O O . LYS B 1 344 ? -22.406 5.152 -10.227 1 52.38 344 LYS B O 1
ATOM 5332 N N . GLU B 1 345 ? -23.375 3.275 -11.031 1 48.22 345 GLU B N 1
ATOM 5333 C CA . GLU B 1 345 ? -23.859 3.01 -9.68 1 48.22 345 GLU B CA 1
ATOM 5334 C C . GLU B 1 345 ? -22.781 2.332 -8.836 1 48.22 345 GLU B C 1
ATOM 5336 O O . GLU B 1 345 ? -22.188 1.344 -9.258 1 48.22 345 GLU B O 1
ATOM 5341 N N . LEU B 1 346 ? -22.438 3.006 -7.789 1 50.22 346 LEU B N 1
ATOM 5342 C CA . LEU B 1 346 ? -21.391 2.553 -6.863 1 50.22 346 LEU B CA 1
ATOM 5343 C C . LEU B 1 346 ? -21.891 1.359 -6.047 1 50.22 346 LEU B C 1
ATOM 5345 O O . LEU B 1 346 ? -23.016 1.365 -5.539 1 50.22 346 LEU B O 1
ATOM 5349 N N . ARG B 1 347 ? -21.266 0.278 -6.238 1 52.66 347 ARG B N 1
ATOM 5350 C CA . ARG B 1 347 ? -21.531 -0.885 -5.402 1 52.66 347 ARG B CA 1
ATOM 5351 C C . ARG B 1 347 ? -20.281 -1.356 -4.684 1 52.66 347 ARG B C 1
ATOM 5353 O O . ARG B 1 347 ? -19.172 -1.131 -5.156 1 52.66 347 ARG B O 1
ATOM 5360 N N . THR B 1 348 ? -20.312 -1.57 -3.361 1 50.19 348 THR B N 1
ATOM 5361 C CA . THR B 1 348 ? -19.219 -2.188 -2.609 1 50.19 348 THR B CA 1
ATOM 5362 C C . THR B 1 348 ? -19.562 -3.631 -2.248 1 50.19 348 THR B C 1
ATOM 5364 O O . THR B 1 348 ? -20.75 -4.008 -2.223 1 50.19 348 THR B O 1
ATOM 5367 N N . ILE B 1 349 ? -18.531 -4.523 -2.26 1 41.12 349 ILE B N 1
ATOM 5368 C CA . ILE B 1 349 ? -18.844 -5.852 -1.742 1 41.12 349 ILE B CA 1
ATOM 5369 C C . ILE B 1 349 ? -18.453 -5.934 -0.269 1 41.12 349 ILE B C 1
ATOM 5371 O O . ILE B 1 349 ? -17.484 -5.301 0.158 1 41.12 349 ILE B O 1
#

Secondary structure (DSSP, 8-state):
-EESTTSTTHHHHHHHHHH-SSSPPP-EEEESSTT-GGGGGSSEEEE---TTTS-HHHHHHHHHHHTT-SEEEE--HHHHHHHHHTHHHHHHTT-EE----HHHHHHHH-HHHHHHHHHHTT-TTPPSEEEE-SHHHHHHHHHHTTTTTS-EEEEESS--TTTT-EEE-TT--HHHHHHHS----SEE-HHHHHHHHHH-SS---EEEEE---S-EEEEEEEE-SS---EEEEEE-EEEGGGTEEEEEB---HHHHHHHHHHHHHHT--EEEEEEEEE-TTS-EEEEEEESS--TTTHHHHHTT--HHHHHHHHHTTPPPPP----TT-EEEEEEEEEEE-TT--EEE-/-EESTTSTTHHHHHHHHHH-SS-PPP-EEEESSTT-GGGGGSSEEEE---TTTS-HHHHHHHHHHHTT-SEEEE--HHHHHHHHHTHHHHHHTT-EE----HHHHHHHH-HHHHHHHHHHTT-TTPPSEEEE-SHHHHHHHHHHTTTTTS-EEEEESS--TTTT-EEE-TT--HHHHHHHS----SEE-HHHHHHHHHH-SS---EEEEE---S-EEEEEEEE-SS---EEEEEE-EEEGGGTEEEEEB---HHHHHHHHHHHHHHT--EEEEEEEEE-TTS-EEEEEEESS--TTTHHHHHTT--HHHHHHHHHTTPPPPP----TT-EEEEEEEEEEE-TT--EEE-

InterPro domains:
  IPR048764 PylC, N-terminal domain [PF21360] (14-97)

Sequence (698 aa):
MVAGAGRLGTSGIVKALRQTEAFDARVVGVDTDPDACGFSFVDTAATVSPVNGGDYISDVRGIARREDVDVILPLMAAELRLLAEAKSAFENDGIEVMVSDPRAVSITSDTGELYDRLAKQVHPSVPEFYRVTTPEEFIDAVHALGYPHQRVCFKPSIANEMRGFHILDSKIDRSGILTNQKPNSTVTTLDNVLPILMEIDEFPNLVVMEYLPGEEFTVDALSRTADTPVVVSRSHNESCDGHSFTSTVEERPELIERTREICSFLELEYNVAFQFKYTASGVPKLLTVDPCLSESIAACVGAGANMPALGVQYALGRELPPVDIDWGTRVARDWQEVFYGPDKELRTIMVAGAGRLGTSGIVKALRQTEAFDARVVGVDTDPDACGFSFVDTAATVSPVNGGDYISDVRGIARREDVDVILPLMAAELRLLAEAKSAFENDGIEVMVSDPRAVSITSDTGELYDRLAKQVHPSVPEFYRVTTPEEFIDAVHALGYPHQRVCFKPSIANEMRGFHILDSKIDRSGILTNQKPNSTVTTLDNVLPILMEIDEFPNLVVMEYLPGEEFTVDALSRTADTPVVVSRSHNESCDGHSFTSTVEERPELIERTREICSFLELEYNVAFQFKYTASGVPKLLTVDPCLSESIAACVGAGANMPALGVQYALGRELPPVDIDWGTRVARDWQEVFYGPDKELRTI

Organism: Haloferax mediterranei (strain ATCC 33500 / DSM 1411 / JCM 8866 / NBRC 14739 / NCIMB 2177 / R-4) (NCBI:txid523841)

Nearest PDB structures (foldseek):
  2pn1-assembly1_A-2  TM=8.511E-01  e=1.701E-19  Exiguobacterium sibiricum 255-15
  4wd3-assembly1_B  TM=6.783E-01  e=8.977E-15  Bacillus subtilis subsp. subtilis
  8hz5-assembly1_A  TM=6.936E-01  e=4.458E-10  Chloroflexus aurantiacus J-10-fl
  2zdg-assembly2_D  TM=6.121E-01  e=1.817E-09  unclassified
  7drm-assembly2_D  TM=5.641E-01  e=7.725E-10  Plesiocystis pacifica SIR-1

Solvent-accessible surface area (backbone atoms only — not comparable to full-atom values): 35866 Å² total; per-residue (Å²): 51,36,37,44,21,48,43,71,26,37,57,38,50,49,46,44,37,57,65,41,85,88,52,86,65,77,42,34,23,30,23,64,51,85,78,30,58,27,45,69,66,35,76,41,64,47,67,38,46,45,78,76,93,47,53,28,68,59,40,51,51,52,51,35,60,75,66,66,44,55,44,37,45,51,55,39,74,80,49,45,54,59,48,29,69,42,38,66,63,37,45,73,72,62,22,37,63,59,50,28,50,46,67,39,46,54,36,45,49,20,48,46,55,36,44,50,58,40,49,74,66,66,44,81,36,55,60,62,67,42,78,28,62,45,64,66,50,42,54,51,45,47,45,72,57,37,42,70,85,32,47,34,28,36,25,38,22,68,53,62,88,55,18,13,33,36,34,32,35,72,78,61,58,63,56,54,44,55,54,66,24,57,49,53,38,37,65,41,35,63,81,70,48,46,62,46,53,66,65,41,89,71,57,62,58,29,27,37,31,59,59,56,78,38,64,37,31,40,35,43,32,41,25,41,93,88,47,58,86,45,68,48,38,23,43,50,41,71,35,77,92,66,70,23,36,40,30,37,34,37,86,44,68,69,61,50,51,53,49,48,49,50,35,60,74,52,54,36,31,34,35,29,23,34,34,34,30,14,30,86,87,66,50,59,21,55,72,50,48,40,71,24,62,51,57,67,48,49,54,41,37,67,23,50,38,47,57,67,38,52,39,50,36,48,64,71,71,43,85,79,74,88,74,66,66,47,66,56,21,33,29,32,41,41,57,32,59,37,28,27,44,87,81,63,54,70,42,72,120,52,35,37,43,20,46,44,71,26,37,55,38,49,48,44,45,37,58,65,41,85,88,54,87,66,78,42,35,23,29,22,64,48,84,76,30,58,28,44,69,65,35,78,42,65,47,67,38,45,45,75,76,93,46,53,27,67,60,41,52,50,52,51,35,60,76,66,67,43,56,44,37,44,51,55,40,74,80,50,45,54,58,49,28,68,42,39,65,64,38,44,73,72,62,22,39,64,57,50,27,51,47,68,40,46,54,36,42,48,20,49,46,54,37,44,50,57,40,48,75,67,66,44,80,35,54,58,63,66,40,77,29,63,42,65,66,49,42,54,51,46,45,45,72,58,37,42,69,86,32,49,34,27,36,26,37,22,67,51,60,89,54,19,14,34,33,35,34,36,72,79,61,58,62,57,54,45,56,54,67,24,56,47,53,39,37,65,40,36,64,80,69,47,47,63,47,54,67,65,42,89,70,57,61,56,31,27,38,31,59,59,57,79,38,64,36,32,41,35,43,31,41,26,41,93,86,47,60,86,45,67,45,37,23,44,50,42,73,34,77,91,65,71,24,38,40,29,36,34,36,87,44,67,69,61,48,50,51,49,48,50,49,35,61,74,52,54,35,30,34,35,28,24,35,34,34,30,14,32,87,86,65,50,59,21,57,72,51,49,41,70,23,62,50,57,68,48,48,54,40,40,67,22,49,38,48,57,67,38,53,40,51,38,47,65,71,71,43,84,80,74,90,73,65,67,48,67,57,22,33,29,31,41,40,58,31,58,38,27,28,44,87,82,63,55,68,42,72,121

Radius of gyration: 26.05 Å; Cα contacts (8 Å, |Δi|>4): 1588; chains: 2; bounding box: 57×75×58 Å

pLDDT: mean 90.62, std 10.62, range [41.12, 98.69]

Foldseek 3Di:
DEEAQLDFLNLLLLVLQCPDPPDHDQFEYEEQDPVRPSCLRHPHYDYAHDLPPDPRVVRVLVVCLVVVAQEYAYDDLSCQLVCLVCQVVCVVVNHHYQHWHNQLSVQQQFQVSVLVLCVVVVNQQAFDKDKDFALVSVVVGCVVLPPPVFKKWKAFRRDDDCVRIAIAYPPDPPVCQVPPHDDDHRYDHPVVVSVVQNPDPGRGTMMMGHDAPAWKKKKKWAADQVFTQDIWIKTWAADPVNQKTKIFGADDPVVRVSVRVSCNSSVQHGIKMWMWGAHPVGRIHTDGIDSHADSVNSQQVVQFCSRSNQRVCVSSVHDGDDTDGNGGDMDIDDDWDWDQDVVSDIDTD/DEEAQLDFLNLLLLVLQCPDPPDHDQFEYEEQDPVRPSCLRHPHYDYAHDLPPDPRVVRVLVVCLVVVAQEYAYDDLSCQLVCLVCQVVCVVVNHHYQHWHNQLSVQQQFQVSVLVLCVVVVNQQAFDKDKDFALVSVVVGCVVLPPPVFKKWKAFRRDDDCVRIAIAYPPDPPVCQVPPHDDDHRYDHPVVVSVVQNPDPGRGTMMMGHDAPAWKKKKKWAADQVFTQDIWIKTWAADPVRQKTKIFGADDPVVRVSVRVSCNSSVQHAIKMWMWGAHPVGRIHTDGIDSHADSVNSQQVVQFCSRSNQRVCVSSVHDGDDTDGNGGDMDIDDDWDWDQDVVSDIDTD